Protein AF-K1VVJ4-F1 (afdb_monomer_lite)

Secondary structure (DSSP, 8-state):
----------------------------------PPP--------GGGPPP-PPTT-----------------------EE---EEESSPPPSS-BSEEEEEE-TTSSSTT-EEEEEEEETTEEEEEEEBTTBPPPSS-S-----PPPPBEEEEEETTEEEEEPP--TTS-SSSSS---EEEEEE-SSS-EEEEEEEETTEEEEEEEBPTTTSEEE-SSSEEEEEE--TTEEEEEEES-SS-S--TT-EEEES----TT--TTT--S-S-EEEEEEEEEPP-TTSPPPPEEEEEE---S-EEEEEEEEEETTTEEEEEEEESSS-EEEEEEEESHHHHHHHHHHHHH----PPPGGGGS-----TTTHHHHTTGGGB-TTS-B-TT---TTT-TTHHHHHHHHHHTT----------S--PBPTTT-SB--EEEE-SSTT-EEEE----TTSHHHHHHHHHHHHHHHTTT----S--S----SEEETTSGGGGG-GGGGT-SS---EEETTTTEEEE---STT--EEEEEE--SSTT---EEEESSTT--EEETTEEEEEE--TT--EEEEETT-EEEE--SS-EES-SSSTTTB-TTSPBPPBGGGTSSBEE----EEEE---SSTT-EEEEEEEE--SS-SSPP-EEEEEEEEE-GGGSEEEEEEEEEEESS--TTTTEEEEEPPTT--PEETTPEEEEETTEEEEEEEB-

Sequence (713 aa):
MHPPRARRRRRHHWGPRIPSPTLRTSLLFDPPSKPRVWHMKRQVDHSRLWAVPVPGLAGPRIEADFRQHSIAQASMVVERELSGWELAGPLTQAPITSLTLQTSDSSPRPGFTYSLSFPLPNAIRVLLVGPERPAPPHSNVILDAEPLPFTVKQVDTCKVVIAFPTKSDCDDLDGAGRKREARLDWSDSLLLSVWEEEAGEWVRLSADLPCRSYALTEHGMMRHWLLPRSNVHFGLGEKGAPLDLSGRSFSISATDAACYDAYNGDPLYKHTPFLISAPRPKPDQETPSTYGIYHASNSNAAWDLGRLHDDPWGYFKTFTQDHGGLEEWLLFGKGPKEVTRTWAEIVGRPLLVGRDWLGYLASGMGLGESFSSGYTVGPDGNRYVFTMNKERYPDFAGLVAGLHRAGIKVVPNVKPSNALFYDPHTKRPVVTRIWSSGVGVNGRGSWVDMTSEAGRKWWADGVRGLIELGVDGMWNHERAEPTNAWLGWGAFASDANVYEDLEGFDAWIGEGQLLSVPQLWEGGLTRDVYFPQAGATDDSLYFDLHPPHRTFRAGTHATIATPLEHMGLFAREGAVIPVGKSYHTVTQREGPGRTTPDGIDVVLEDEGGVVGLDDWRGVELFPGYTEGKTYTGEWVEDDGISAPPVRARVELTYTSGASGASVKVKARWLEHAFRPAWGSTLAVLLPVGDTRRVVGAEQSIHEGRTAFAVRVS

Radius of gyration: 31.64 Å; chains: 1; bounding box: 67×78×122 Å

pLDDT: mean 82.73, std 21.03, range [22.42, 98.38]

Structure (mmCIF, N/CA/C/O backbone):
data_AF-K1VVJ4-F1
#
_entry.id   AF-K1VVJ4-F1
#
loop_
_atom_site.group_PDB
_atom_site.id
_atom_site.type_symbol
_atom_site.label_atom_id
_atom_site.label_alt_id
_atom_site.label_comp_id
_atom_site.label_asym_id
_atom_site.label_entity_id
_atom_site.label_seq_id
_atom_site.pdbx_PDB_ins_code
_atom_site.Cartn_x
_atom_site.Cartn_y
_atom_site.Cartn_z
_atom_site.occupancy
_atom_site.B_iso_or_equiv
_atom_site.auth_seq_id
_atom_site.auth_comp_id
_atom_site.auth_asym_id
_atom_site.auth_atom_id
_atom_site.pdbx_PDB_model_num
ATOM 1 N N . MET A 1 1 ? 28.948 -39.410 84.243 1.00 28.89 1 MET A N 1
ATOM 2 C CA . MET A 1 1 ? 30.347 -39.756 83.904 1.00 28.89 1 MET A CA 1
ATOM 3 C C . MET A 1 1 ? 30.500 -39.776 82.386 1.00 28.89 1 MET A C 1
ATOM 5 O O . MET A 1 1 ? 29.554 -40.139 81.704 1.00 28.89 1 MET A O 1
ATOM 9 N N . HIS A 1 2 ? 31.649 -39.303 81.897 1.00 22.47 2 HIS A N 1
ATOM 10 C CA . HIS A 1 2 ? 32.128 -39.230 80.501 1.00 22.47 2 HIS A CA 1
ATOM 11 C C . HIS A 1 2 ? 32.224 -40.615 79.775 1.00 22.47 2 HIS A C 1
ATOM 13 O O . HIS A 1 2 ? 31.980 -41.623 80.427 1.00 22.47 2 HIS A O 1
ATOM 19 N N . PRO A 1 3 ? 32.647 -40.708 78.484 1.00 56.16 3 PRO A N 1
ATOM 20 C CA . PRO A 1 3 ? 31.883 -40.780 77.221 1.00 56.16 3 PRO A CA 1
ATOM 21 C C . PRO A 1 3 ? 32.190 -42.147 76.501 1.00 56.16 3 PRO A C 1
ATOM 23 O O . PRO A 1 3 ? 32.463 -43.081 77.252 1.00 56.16 3 PRO A O 1
ATOM 26 N N . PRO A 1 4 ? 32.170 -42.373 75.148 1.00 39.62 4 PRO A N 1
ATOM 27 C CA . PRO A 1 4 ? 33.001 -41.702 74.122 1.00 39.62 4 PRO A CA 1
ATOM 28 C C . PRO A 1 4 ? 32.342 -41.478 72.727 1.00 39.62 4 PRO A C 1
ATOM 30 O O . PRO A 1 4 ? 31.217 -41.869 72.440 1.00 39.62 4 PRO A O 1
ATOM 33 N N . ARG A 1 5 ? 33.105 -40.783 71.866 1.00 30.17 5 ARG A N 1
ATOM 34 C CA . ARG A 1 5 ? 32.823 -40.269 70.506 1.00 30.17 5 ARG A CA 1
ATOM 35 C C . ARG A 1 5 ? 33.120 -41.279 69.379 1.00 30.17 5 ARG A C 1
ATOM 37 O O . ARG A 1 5 ? 34.108 -41.992 69.489 1.00 30.17 5 ARG A O 1
ATOM 44 N N . ALA A 1 6 ? 32.472 -41.118 68.213 1.00 29.84 6 ALA A N 1
ATOM 45 C CA . ALA A 1 6 ? 33.124 -41.127 66.884 1.00 29.84 6 ALA A CA 1
ATOM 46 C C . ALA A 1 6 ? 32.256 -40.442 65.794 1.00 29.84 6 ALA A C 1
ATOM 48 O O . ALA A 1 6 ? 31.033 -40.507 65.823 1.00 29.84 6 ALA A O 1
ATOM 49 N N . ARG A 1 7 ? 32.917 -39.730 64.865 1.00 28.03 7 ARG A N 1
ATOM 50 C CA . ARG A 1 7 ? 32.400 -38.793 63.828 1.00 28.03 7 ARG A CA 1
ATOM 51 C C . ARG A 1 7 ? 31.962 -39.507 62.534 1.00 28.03 7 ARG A C 1
ATOM 53 O O . ARG A 1 7 ? 32.636 -40.442 62.129 1.00 28.03 7 ARG A O 1
ATOM 60 N N . ARG A 1 8 ? 30.950 -39.027 61.792 1.00 26.06 8 ARG A N 1
ATOM 61 C CA . ARG A 1 8 ? 30.957 -38.115 60.597 1.00 26.06 8 ARG A CA 1
ATOM 62 C C . ARG A 1 8 ? 29.527 -38.216 59.998 1.00 26.06 8 ARG A C 1
ATOM 64 O O . ARG A 1 8 ? 28.944 -39.276 60.133 1.00 26.06 8 ARG A O 1
ATOM 71 N N . ARG A 1 9 ? 28.858 -37.276 59.317 1.00 25.75 9 ARG A N 1
ATOM 72 C CA . ARG A 1 9 ? 29.082 -35.949 58.702 1.00 25.75 9 ARG A CA 1
ATOM 73 C C . ARG A 1 9 ? 27.687 -35.273 58.634 1.00 25.75 9 ARG A C 1
ATOM 75 O O . ARG A 1 9 ? 26.712 -35.956 58.342 1.00 25.75 9 ARG A O 1
ATOM 82 N N . ARG A 1 10 ? 27.591 -33.959 58.880 1.00 26.30 10 ARG A N 1
ATOM 83 C CA . ARG A 1 10 ? 26.347 -33.161 58.794 1.00 26.30 10 ARG A CA 1
ATOM 84 C C . ARG A 1 10 ? 26.132 -32.594 57.382 1.00 26.30 10 ARG A C 1
ATOM 86 O O . ARG A 1 10 ? 27.078 -32.086 56.789 1.00 26.30 10 ARG A O 1
ATOM 93 N N . ARG A 1 11 ? 24.879 -32.617 56.914 1.00 24.97 11 ARG A N 1
ATOM 94 C CA . ARG A 1 11 ? 24.283 -31.655 55.965 1.00 24.97 11 ARG A CA 1
ATOM 95 C C . ARG A 1 11 ? 23.631 -30.535 56.780 1.00 24.97 11 ARG A C 1
ATOM 97 O O . ARG A 1 11 ? 23.071 -30.855 57.820 1.00 24.97 11 ARG A O 1
ATOM 104 N N . HIS A 1 12 ? 23.619 -29.294 56.294 1.00 26.56 12 HIS A N 1
ATOM 105 C CA . HIS A 1 12 ? 22.541 -28.343 56.597 1.00 26.56 12 HIS A CA 1
ATOM 106 C C . HIS A 1 12 ? 22.373 -27.297 55.487 1.00 26.56 12 HIS A C 1
ATOM 108 O O . HIS A 1 12 ? 23.349 -26.814 54.920 1.00 26.56 12 HIS A O 1
ATOM 114 N N . HIS A 1 13 ? 21.098 -27.012 55.215 1.00 26.78 13 HIS A N 1
ATOM 115 C CA . HIS A 1 13 ? 20.534 -25.883 54.475 1.00 26.78 13 HIS A CA 1
ATOM 116 C C . HIS A 1 13 ? 20.923 -24.516 55.065 1.00 26.78 13 HIS A C 1
ATOM 118 O O . HIS A 1 13 ? 21.352 -24.451 56.213 1.00 26.78 13 HIS A O 1
ATOM 124 N N . TRP A 1 14 ? 20.709 -23.440 54.300 1.00 23.66 14 TRP A N 1
ATOM 125 C CA . TRP A 1 14 ? 19.659 -22.411 54.492 1.00 23.66 14 TRP A CA 1
ATOM 126 C C . TRP A 1 14 ? 19.975 -21.193 53.590 1.00 23.66 14 TRP A C 1
ATOM 128 O O . TRP A 1 14 ? 21.142 -20.865 53.396 1.00 23.66 14 TRP A O 1
ATOM 138 N N . GLY A 1 15 ? 18.948 -20.579 52.983 1.00 29.52 15 GLY A N 1
ATOM 139 C CA . GLY A 1 15 ? 19.080 -19.414 52.083 1.00 29.52 15 GLY A CA 1
ATOM 140 C C . GLY A 1 15 ? 19.375 -18.090 52.812 1.00 29.52 15 GLY A C 1
ATOM 141 O O . GLY A 1 15 ? 19.535 -18.114 54.031 1.00 29.52 15 GLY A O 1
ATOM 142 N N . PRO A 1 16 ? 19.408 -16.929 52.118 1.00 30.56 16 PRO A N 1
ATOM 143 C CA . PRO A 1 16 ? 19.506 -15.642 52.809 1.00 30.56 16 PRO A CA 1
ATOM 144 C C . PRO A 1 16 ? 18.453 -14.584 52.425 1.00 30.56 16 PRO A C 1
ATOM 146 O O . PRO A 1 16 ? 17.992 -14.485 51.289 1.00 30.56 16 PRO A O 1
ATOM 149 N N . ARG A 1 17 ? 18.137 -13.759 53.434 1.00 25.78 17 ARG A N 1
ATOM 150 C CA . ARG A 1 17 ? 17.480 -12.443 53.381 1.00 25.78 17 ARG A CA 1
ATOM 151 C C . ARG A 1 17 ? 18.530 -11.311 53.391 1.00 25.78 17 ARG A C 1
ATOM 153 O O . ARG A 1 17 ? 19.659 -11.503 53.830 1.00 25.78 17 ARG A O 1
ATOM 160 N N . ILE A 1 18 ? 18.055 -10.149 52.944 1.00 29.03 18 ILE A N 1
ATOM 161 C CA . ILE A 1 18 ? 18.591 -8.772 52.860 1.00 29.03 18 ILE A CA 1
ATOM 162 C C . ILE A 1 18 ? 19.386 -8.281 54.094 1.00 29.03 18 ILE A C 1
ATOM 164 O O . ILE A 1 18 ? 19.066 -8.676 55.217 1.00 29.03 18 ILE A O 1
ATOM 168 N N . PRO A 1 19 ? 20.319 -7.320 53.904 1.00 27.44 19 PRO A N 1
ATOM 169 C CA . PRO A 1 19 ? 20.372 -6.144 54.794 1.00 27.44 19 PRO A CA 1
ATOM 170 C C . PRO A 1 19 ? 20.709 -4.786 54.112 1.00 27.44 19 PRO A C 1
ATOM 172 O O . PRO A 1 19 ? 21.405 -4.722 53.103 1.00 27.44 19 PRO A O 1
ATOM 175 N N . SER A 1 20 ? 20.284 -3.688 54.750 1.00 25.94 20 SER A N 1
ATOM 176 C CA . SER A 1 20 ? 20.853 -2.313 54.709 1.00 25.94 20 SER A CA 1
ATOM 177 C C . SER A 1 20 ? 21.029 -1.826 56.173 1.00 25.94 20 SER A C 1
ATOM 179 O O . SER A 1 20 ? 20.583 -2.583 57.042 1.00 25.94 20 SER A O 1
ATOM 181 N N . PRO A 1 21 ? 21.515 -0.603 56.541 1.00 41.47 21 PRO A N 1
ATOM 182 C CA . PRO A 1 21 ? 22.079 0.553 55.790 1.00 41.47 21 PRO A CA 1
ATOM 183 C C . PRO A 1 21 ? 23.340 1.225 56.448 1.00 41.47 21 PRO A C 1
ATOM 185 O O . PRO A 1 21 ? 23.709 0.868 57.561 1.00 41.47 21 PRO A O 1
ATOM 188 N N . THR A 1 22 ? 23.979 2.237 55.812 1.00 22.97 22 THR A N 1
ATOM 189 C CA . THR A 1 22 ? 24.353 3.587 56.372 1.00 22.97 22 THR A CA 1
ATOM 190 C C . THR A 1 22 ? 25.309 4.419 55.474 1.00 22.97 22 THR A C 1
ATOM 192 O O . THR A 1 22 ? 26.086 3.881 54.694 1.00 22.97 22 THR A O 1
ATOM 195 N N . LEU A 1 23 ? 25.183 5.755 55.590 1.00 25.20 23 LEU A N 1
ATOM 196 C CA . LEU A 1 23 ? 25.728 6.879 54.794 1.00 25.20 23 LEU A CA 1
ATOM 197 C C . LEU A 1 23 ? 27.201 7.290 55.051 1.00 25.20 23 LEU A C 1
ATOM 199 O O . LEU A 1 23 ? 27.641 7.240 56.198 1.00 25.20 23 LEU A O 1
ATOM 203 N N . ARG A 1 24 ? 27.844 7.935 54.047 1.00 22.42 24 ARG A N 1
ATOM 204 C CA . ARG A 1 24 ? 28.447 9.305 54.117 1.00 22.42 24 ARG A CA 1
ATOM 205 C C . ARG A 1 24 ? 28.923 9.842 52.734 1.00 22.42 24 ARG A C 1
ATOM 207 O O . ARG A 1 24 ? 29.704 9.182 52.067 1.00 22.42 24 ARG A O 1
ATOM 214 N N . THR A 1 25 ? 28.399 11.025 52.355 1.00 24.25 25 THR A N 1
ATOM 215 C CA . THR A 1 25 ? 28.989 12.238 51.687 1.00 24.25 25 THR A CA 1
ATOM 216 C C . THR A 1 25 ? 30.379 12.138 51.012 1.00 24.25 25 THR A C 1
ATOM 218 O O . THR A 1 25 ? 31.266 11.559 51.620 1.00 24.25 25 THR A O 1
ATOM 221 N N . SER A 1 26 ?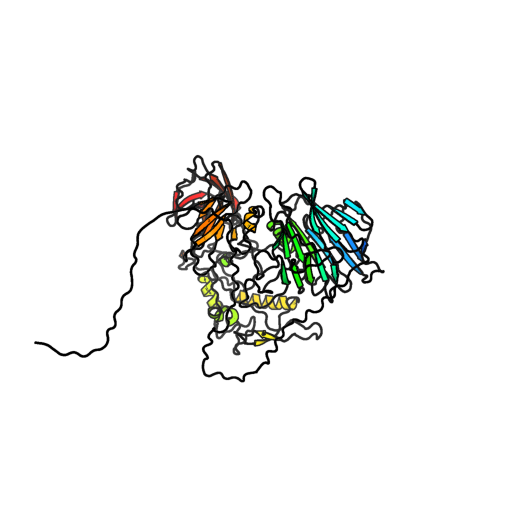 30.755 12.775 49.886 1.00 23.59 26 SER A N 1
ATOM 222 C CA . SER A 1 26 ? 30.249 13.906 49.068 1.00 23.59 26 SER A CA 1
ATOM 223 C C . SER A 1 26 ? 31.206 14.170 47.867 1.00 23.59 26 SER A C 1
ATOM 225 O O . SER A 1 26 ? 32.377 13.823 47.984 1.00 23.59 26 SER A O 1
ATOM 227 N N . LEU A 1 27 ? 30.731 14.925 46.854 1.00 23.34 27 LEU A N 1
ATOM 228 C CA . LEU A 1 27 ? 31.435 15.799 45.868 1.00 23.34 27 LEU A CA 1
ATOM 229 C C . LEU A 1 27 ? 31.551 15.351 44.385 1.00 23.34 27 LEU A C 1
ATOM 231 O O . LEU A 1 27 ? 32.323 14.465 44.047 1.00 23.34 27 LEU A O 1
ATOM 235 N N . LEU A 1 28 ? 30.812 16.110 43.550 1.00 24.11 28 LEU A N 1
ATOM 236 C CA . LEU A 1 28 ? 31.120 16.697 42.225 1.00 24.11 28 LEU A CA 1
ATOM 237 C C . LEU A 1 28 ? 31.655 15.801 41.094 1.00 24.11 28 LEU A C 1
ATOM 239 O O . LEU A 1 28 ? 32.797 15.382 41.165 1.00 24.11 28 LEU A O 1
ATOM 243 N N . PHE A 1 29 ? 30.888 15.674 39.998 1.00 24.58 29 PHE A N 1
ATOM 244 C CA . PHE A 1 29 ? 31.326 15.928 38.608 1.00 24.58 29 PHE A CA 1
ATOM 245 C C . PHE A 1 29 ? 30.101 16.038 37.669 1.00 24.58 29 PHE A C 1
ATOM 247 O O . PHE A 1 29 ? 29.153 15.263 37.784 1.00 24.58 29 PHE A O 1
ATOM 254 N N . ASP A 1 30 ? 30.141 17.032 36.779 1.00 24.83 30 ASP A N 1
ATOM 255 C CA . ASP A 1 30 ? 29.176 17.351 35.712 1.00 24.83 30 ASP A CA 1
ATOM 256 C C . ASP A 1 30 ? 28.998 16.231 34.655 1.00 24.83 30 ASP A C 1
ATOM 258 O O . ASP A 1 30 ? 29.851 15.343 34.545 1.00 24.83 30 ASP A O 1
ATOM 262 N N . PRO A 1 31 ? 27.912 16.257 33.849 1.00 29.23 31 PRO A N 1
ATOM 263 C CA . PRO A 1 31 ? 27.543 15.169 32.945 1.00 29.23 31 PRO A CA 1
ATOM 264 C C . PRO A 1 31 ? 28.267 15.259 31.592 1.00 29.23 31 PRO A C 1
ATOM 266 O O . PRO A 1 31 ? 28.501 16.360 31.089 1.00 29.23 31 PRO A O 1
ATOM 269 N N . PRO A 1 32 ? 28.489 14.122 30.905 1.00 28.53 32 PRO A N 1
ATOM 270 C CA . PRO A 1 32 ? 28.587 14.134 29.459 1.00 28.53 32 PRO A CA 1
ATOM 271 C C . PRO A 1 32 ? 27.441 13.369 28.788 1.00 28.53 32 PRO A C 1
ATOM 273 O O . PRO A 1 32 ? 27.083 12.240 29.118 1.00 28.53 32 PRO A O 1
ATOM 276 N N . SER A 1 33 ? 26.917 14.086 27.807 1.00 28.95 33 SER A N 1
ATOM 277 C CA . SER A 1 33 ? 26.097 13.751 26.653 1.00 28.95 33 SER A CA 1
ATOM 278 C C . SER A 1 33 ? 26.318 12.387 25.959 1.00 28.95 33 SER A C 1
ATOM 280 O O . SER A 1 33 ? 27.432 11.877 25.853 1.00 28.95 33 SER A O 1
ATOM 282 N N . LYS A 1 34 ? 25.212 11.936 25.337 1.00 27.58 34 LYS A N 1
ATOM 283 C CA . LYS A 1 34 ? 25.007 10.884 24.311 1.00 27.58 34 LYS A CA 1
ATOM 284 C C . LYS A 1 34 ? 24.813 9.429 24.795 1.00 27.58 34 LYS A C 1
ATOM 286 O O . LYS A 1 34 ? 25.699 8.876 25.446 1.00 27.58 34 LYS A O 1
ATOM 291 N N . PRO A 1 35 ? 23.712 8.753 24.396 1.00 27.34 35 PRO A N 1
ATOM 292 C CA . PRO A 1 35 ? 23.590 7.310 24.553 1.00 27.34 35 PRO A CA 1
ATOM 293 C C . PRO A 1 35 ? 24.542 6.600 23.581 1.00 27.34 35 PRO A C 1
ATOM 295 O O . PRO A 1 35 ? 24.630 6.924 22.397 1.00 27.34 35 PRO A O 1
ATOM 298 N N . ARG A 1 36 ? 25.307 5.641 24.109 1.00 24.50 36 ARG A N 1
ATOM 299 C CA . ARG A 1 36 ? 26.193 4.773 23.328 1.00 24.50 36 ARG A CA 1
ATOM 300 C C . ARG A 1 36 ? 25.352 3.751 22.564 1.00 24.50 36 ARG A C 1
ATOM 302 O O . ARG A 1 36 ? 24.630 2.971 23.179 1.00 24.50 36 ARG A O 1
ATOM 309 N N . VAL A 1 37 ? 25.514 3.730 21.244 1.00 25.55 37 VAL A N 1
ATOM 310 C CA . VAL A 1 37 ? 25.074 2.648 20.355 1.00 25.55 37 VAL A CA 1
ATOM 311 C C . VAL A 1 37 ? 25.750 1.348 20.800 1.00 25.55 37 VAL A C 1
ATOM 313 O O . VAL A 1 37 ? 26.980 1.246 20.814 1.00 25.55 37 VAL A O 1
ATOM 316 N N . TRP A 1 38 ? 24.956 0.354 21.193 1.00 23.00 38 TRP A N 1
ATOM 317 C CA . TRP A 1 38 ? 25.445 -0.989 21.489 1.00 23.00 38 TRP A CA 1
ATOM 318 C C . TRP A 1 38 ? 25.626 -1.763 20.181 1.00 23.00 38 TRP A C 1
ATOM 320 O O . TRP A 1 38 ? 24.698 -2.389 19.683 1.00 23.00 38 TRP A O 1
ATOM 330 N N . HIS A 1 39 ? 26.839 -1.773 19.627 1.00 25.72 39 HIS A N 1
ATOM 331 C CA . HIS A 1 39 ? 27.198 -2.765 18.614 1.00 25.72 39 HIS A CA 1
ATOM 332 C C . HIS A 1 39 ? 27.452 -4.118 19.289 1.00 25.72 39 HIS A C 1
ATOM 334 O O . HIS A 1 39 ? 28.545 -4.372 19.799 1.00 25.72 39 HIS A O 1
ATOM 340 N N . MET A 1 40 ? 26.461 -5.013 19.278 1.00 25.00 40 MET A N 1
ATOM 341 C CA . MET A 1 40 ? 26.675 -6.421 19.619 1.00 25.00 40 MET A CA 1
ATOM 342 C C . MET A 1 40 ? 27.018 -7.215 18.350 1.00 25.00 40 MET A C 1
ATOM 344 O O . MET A 1 40 ? 26.146 -7.690 17.632 1.00 25.00 40 MET A O 1
ATOM 348 N N . LYS A 1 41 ? 28.316 -7.420 18.094 1.00 28.41 41 LYS A N 1
ATOM 349 C CA . LYS A 1 41 ? 28.771 -8.568 17.296 1.00 28.41 41 LYS A CA 1
ATOM 350 C C . LYS A 1 41 ? 28.571 -9.828 18.143 1.00 28.41 41 LYS A C 1
ATOM 352 O O . LYS A 1 41 ? 29.421 -10.143 18.974 1.00 28.41 41 LYS A O 1
ATOM 357 N N . ARG A 1 42 ? 27.467 -10.557 17.958 1.00 27.48 42 ARG A N 1
ATOM 358 C CA . ARG A 1 42 ? 27.379 -11.950 18.426 1.00 27.48 42 ARG A CA 1
ATOM 359 C C . ARG A 1 42 ? 28.036 -12.853 17.384 1.00 27.48 42 ARG A C 1
ATOM 361 O O . ARG A 1 42 ? 27.464 -13.113 16.335 1.00 27.48 42 ARG A O 1
ATOM 368 N N . GLN A 1 43 ? 29.233 -13.352 17.690 1.00 26.53 43 GLN A N 1
ATOM 369 C CA . GLN A 1 43 ? 29.661 -14.645 17.159 1.00 26.53 43 GLN A CA 1
ATOM 370 C C . GLN A 1 43 ? 28.753 -15.703 17.790 1.00 26.53 43 GLN A C 1
ATOM 372 O O . GLN A 1 43 ? 28.813 -15.934 18.997 1.00 26.53 43 GLN A O 1
ATOM 377 N N . VAL A 1 44 ? 27.876 -16.299 16.989 1.00 27.78 44 VAL A N 1
ATOM 378 C CA . VAL A 1 44 ? 27.119 -17.484 17.390 1.00 27.78 44 VAL A CA 1
ATOM 379 C C . VAL A 1 44 ? 28.060 -18.684 17.275 1.00 27.78 44 VAL A C 1
ATOM 381 O O . VAL A 1 44 ? 28.544 -19.011 16.194 1.00 27.78 44 VAL A O 1
ATOM 384 N N . ASP A 1 45 ? 28.358 -19.317 18.408 1.00 25.42 45 ASP A N 1
ATOM 385 C CA . ASP A 1 45 ? 29.026 -20.618 18.456 1.00 25.42 45 ASP A CA 1
ATOM 386 C C . ASP A 1 45 ? 28.009 -21.700 18.055 1.00 25.42 45 ASP A C 1
ATOM 388 O O . ASP A 1 45 ? 27.114 -22.059 18.821 1.00 25.42 45 ASP A O 1
ATOM 392 N N . HIS A 1 46 ? 28.128 -22.198 16.824 1.00 28.31 46 HIS A N 1
ATOM 393 C CA . HIS A 1 46 ? 27.241 -23.210 16.243 1.00 28.31 46 HIS A CA 1
ATOM 394 C C . HIS A 1 46 ? 27.474 -24.639 16.781 1.00 28.31 46 HIS A C 1
ATOM 396 O O . HIS A 1 46 ? 26.881 -25.587 16.270 1.00 28.31 46 HIS A O 1
ATOM 402 N N . SER A 1 47 ? 28.306 -24.847 17.807 1.00 25.77 47 SER A N 1
ATOM 403 C CA . SER A 1 47 ? 28.712 -26.199 18.225 1.00 25.77 47 SER A CA 1
ATOM 404 C C . SER A 1 47 ? 27.738 -26.958 19.146 1.00 25.77 47 SER A C 1
ATOM 406 O O . SER A 1 47 ? 28.069 -28.064 19.578 1.00 25.77 47 SER A O 1
ATOM 408 N N . ARG A 1 48 ? 26.543 -26.432 19.477 1.00 27.44 48 ARG A N 1
ATOM 409 C CA . ARG A 1 48 ? 25.659 -27.055 20.497 1.00 27.44 48 ARG A CA 1
ATOM 410 C C . ARG A 1 48 ? 24.147 -27.043 20.223 1.00 27.44 48 ARG A C 1
ATOM 412 O O . ARG A 1 48 ? 23.364 -26.875 21.158 1.00 27.44 48 ARG A O 1
ATOM 419 N N . LEU A 1 49 ? 23.710 -27.302 18.990 1.00 25.66 49 LEU A N 1
ATOM 420 C CA . LEU A 1 49 ? 22.321 -27.720 18.742 1.00 25.66 49 LEU A CA 1
ATOM 421 C C . LEU A 1 49 ? 22.241 -29.244 18.598 1.00 25.66 49 LEU A C 1
ATOM 423 O O . LEU A 1 49 ? 22.880 -29.861 17.751 1.00 25.66 49 LEU A O 1
ATOM 427 N N . TRP A 1 50 ? 21.486 -29.836 19.516 1.00 25.55 50 TRP A N 1
ATOM 428 C CA . TRP A 1 50 ? 21.360 -31.264 19.755 1.00 25.55 50 TRP A CA 1
ATOM 429 C C . TRP A 1 50 ? 20.423 -31.912 18.732 1.00 25.55 50 TRP A C 1
ATOM 431 O O . TRP A 1 50 ? 19.229 -31.630 18.721 1.00 25.55 50 TRP A O 1
ATOM 441 N N . ALA A 1 51 ? 20.945 -32.842 17.932 1.00 25.20 51 ALA A N 1
ATOM 442 C CA . ALA A 1 51 ? 20.150 -33.905 17.327 1.00 25.20 51 ALA A CA 1
ATOM 443 C C . ALA A 1 51 ? 20.241 -35.135 18.241 1.00 25.20 51 ALA A C 1
ATOM 445 O O . ALA A 1 51 ? 21.335 -35.644 18.488 1.00 25.20 51 ALA A O 1
ATOM 446 N N . VAL A 1 52 ? 19.109 -35.608 18.764 1.00 25.20 52 VAL A N 1
ATOM 447 C CA . VAL A 1 52 ? 19.021 -36.918 19.425 1.00 25.20 52 VAL A CA 1
ATOM 448 C C . VAL A 1 52 ? 18.803 -37.965 18.325 1.00 25.20 52 VAL A C 1
ATOM 450 O O . VAL A 1 52 ? 17.773 -37.908 17.653 1.00 25.20 52 VAL A O 1
ATOM 453 N N . PRO A 1 53 ? 19.737 -38.901 18.082 1.00 26.94 53 PRO A N 1
ATOM 454 C CA . PRO A 1 53 ? 19.557 -39.919 17.055 1.00 26.94 53 PRO A CA 1
ATOM 455 C C . PRO A 1 53 ? 18.611 -41.029 17.536 1.00 26.94 53 PRO A C 1
ATOM 457 O O . PRO A 1 53 ? 18.800 -41.605 18.607 1.00 26.94 53 PRO A O 1
ATOM 460 N N . VAL A 1 54 ? 17.614 -41.357 16.711 1.00 29.22 54 VAL A N 1
ATOM 461 C CA . VAL A 1 54 ? 16.769 -42.554 16.852 1.00 29.22 54 VAL A CA 1
ATOM 462 C C . VAL A 1 54 ? 17.531 -43.755 16.260 1.00 29.22 54 VAL A C 1
ATOM 464 O O . VAL A 1 54 ? 17.902 -43.702 15.084 1.00 29.22 54 VAL A O 1
ATOM 467 N N . PRO A 1 55 ? 17.806 -44.840 17.010 1.00 25.69 55 PRO A N 1
ATOM 468 C CA . PRO A 1 55 ? 18.505 -46.008 16.467 1.00 25.69 55 PRO A CA 1
ATOM 469 C C . PRO A 1 55 ? 17.589 -46.813 15.528 1.00 25.69 55 PRO A C 1
ATOM 471 O O . PRO A 1 55 ? 16.545 -47.287 15.967 1.00 25.69 55 PRO A O 1
ATOM 474 N N . GLY A 1 56 ? 17.977 -47.007 14.258 1.00 31.45 56 GLY A N 1
ATOM 475 C CA . GLY A 1 56 ? 17.310 -47.977 13.365 1.00 31.45 56 GLY A CA 1
ATOM 476 C C . GLY A 1 56 ? 17.239 -47.654 11.867 1.00 31.45 56 GLY A C 1
ATOM 477 O O . GLY A 1 56 ? 16.901 -48.538 11.089 1.00 31.45 56 GLY A O 1
ATOM 478 N N . LEU A 1 57 ? 17.582 -46.440 11.425 1.00 33.09 57 LEU A N 1
ATOM 479 C CA . LEU A 1 57 ? 17.524 -46.045 10.007 1.00 33.09 57 LEU A CA 1
ATOM 480 C C . LEU A 1 57 ? 18.921 -45.697 9.478 1.00 33.09 57 LEU A C 1
ATOM 482 O O . LEU A 1 57 ? 19.294 -44.534 9.363 1.00 33.09 57 LEU A O 1
ATOM 486 N N . ALA A 1 58 ? 19.715 -46.722 9.167 1.00 28.53 58 ALA A N 1
ATOM 487 C CA . ALA A 1 58 ? 20.969 -46.565 8.433 1.00 28.53 58 ALA A CA 1
ATOM 488 C C . ALA A 1 58 ? 20.732 -46.873 6.945 1.00 28.53 58 ALA A C 1
ATOM 490 O O . ALA A 1 58 ? 20.924 -47.998 6.492 1.00 28.53 58 ALA A O 1
ATOM 491 N N . GLY A 1 59 ? 20.284 -45.867 6.189 1.00 32.78 59 GLY A N 1
ATOM 492 C CA . GLY A 1 59 ? 20.439 -45.846 4.731 1.00 32.78 59 GLY A CA 1
ATOM 493 C C . GLY A 1 59 ? 21.870 -45.434 4.347 1.00 32.78 59 GLY A C 1
ATOM 494 O O . GLY A 1 59 ? 22.554 -44.805 5.161 1.00 32.78 59 GLY A O 1
ATOM 495 N N . PRO A 1 60 ? 22.360 -45.789 3.145 1.00 30.94 60 PRO A N 1
ATOM 496 C CA . PRO A 1 60 ? 23.745 -45.546 2.755 1.00 30.94 60 PRO A CA 1
ATOM 497 C C . PRO A 1 60 ? 24.055 -44.044 2.742 1.00 30.94 60 PRO A C 1
ATOM 499 O O . PRO A 1 60 ? 23.393 -43.259 2.063 1.00 30.94 60 PRO A O 1
ATOM 502 N N . ARG A 1 61 ? 25.080 -43.655 3.509 1.00 28.77 61 ARG A N 1
ATOM 503 C CA . ARG A 1 61 ? 25.654 -42.307 3.503 1.00 28.77 61 ARG A CA 1
ATOM 504 C C . ARG A 1 61 ? 26.244 -42.034 2.122 1.00 28.77 61 ARG A C 1
ATOM 506 O O . ARG A 1 61 ? 27.259 -42.619 1.759 1.00 28.77 61 ARG A O 1
ATOM 513 N N . ILE A 1 62 ? 25.619 -41.136 1.372 1.00 29.98 62 ILE A N 1
ATOM 514 C CA . ILE A 1 62 ? 26.282 -40.459 0.261 1.00 29.98 62 ILE A CA 1
ATOM 515 C C . ILE A 1 62 ? 27.185 -39.410 0.912 1.00 29.98 62 ILE A C 1
ATOM 517 O O . ILE A 1 62 ? 26.700 -38.388 1.397 1.00 29.98 62 ILE A O 1
ATOM 521 N N . GLU A 1 63 ? 28.487 -39.686 0.987 1.00 30.16 63 GLU A N 1
ATOM 522 C CA . GLU A 1 63 ? 29.496 -38.652 1.223 1.00 30.16 63 GLU A CA 1
ATOM 523 C C . GLU A 1 63 ? 29.495 -37.724 0.004 1.00 30.16 63 GLU A C 1
ATOM 525 O O . GLU A 1 63 ? 30.192 -37.943 -0.984 1.00 30.16 63 GLU A O 1
ATOM 530 N N . ALA A 1 64 ? 28.625 -36.716 0.040 1.00 31.55 64 ALA A N 1
ATOM 531 C CA . ALA A 1 64 ? 28.718 -35.584 -0.859 1.00 31.55 64 ALA A CA 1
ATOM 532 C C . ALA A 1 64 ? 29.888 -34.726 -0.373 1.00 31.55 64 ALA A C 1
ATOM 534 O O . ALA A 1 64 ? 29.834 -34.120 0.698 1.00 31.55 64 ALA A O 1
ATOM 535 N N . ASP A 1 65 ? 30.955 -34.741 -1.161 1.00 28.88 65 ASP A N 1
ATOM 536 C CA . ASP A 1 65 ? 32.113 -33.865 -1.069 1.00 28.88 65 ASP A CA 1
ATOM 537 C C . ASP A 1 65 ? 31.610 -32.407 -1.018 1.00 28.88 65 ASP A C 1
ATOM 539 O O . ASP A 1 65 ? 31.244 -31.820 -2.039 1.00 28.88 65 ASP A O 1
ATOM 543 N N . PHE A 1 66 ? 31.510 -31.831 0.187 1.00 30.11 66 PHE A N 1
ATOM 544 C CA . PHE A 1 66 ? 31.189 -30.418 0.403 1.00 30.11 66 PHE A CA 1
ATOM 545 C C . PHE A 1 66 ? 32.398 -29.577 -0.019 1.00 30.11 66 PHE A C 1
ATOM 547 O O . PHE A 1 66 ? 33.076 -28.942 0.789 1.00 30.11 66 PHE A O 1
ATOM 554 N N . ARG A 1 67 ? 32.661 -29.536 -1.326 1.00 30.14 67 ARG A N 1
ATOM 555 C CA . ARG A 1 67 ? 33.348 -28.396 -1.915 1.00 30.14 67 ARG A CA 1
ATOM 556 C C . ARG A 1 67 ? 32.409 -27.217 -1.755 1.00 30.14 67 ARG A C 1
ATOM 558 O O . ARG A 1 67 ? 31.351 -27.174 -2.385 1.00 30.14 67 ARG A O 1
ATOM 565 N N . GLN A 1 68 ? 32.803 -26.288 -0.888 1.00 34.03 68 GLN A N 1
ATOM 566 C CA . GLN A 1 68 ? 32.311 -24.919 -0.889 1.00 34.03 68 GLN A CA 1
ATOM 567 C C . GLN A 1 68 ? 32.240 -24.438 -2.343 1.00 34.03 68 GLN A C 1
ATOM 569 O O . GLN A 1 68 ? 33.248 -24.050 -2.924 1.00 34.03 68 GLN A O 1
ATOM 574 N N . HIS A 1 69 ? 31.044 -24.450 -2.925 1.00 30.70 69 HIS A N 1
ATOM 575 C CA . HIS A 1 69 ? 30.718 -23.576 -4.040 1.00 30.70 69 HIS A CA 1
ATOM 576 C C . HIS A 1 69 ? 30.475 -22.200 -3.420 1.00 30.70 69 HIS A C 1
ATOM 578 O O . HIS A 1 69 ? 29.348 -21.726 -3.310 1.00 30.70 69 HIS A O 1
ATOM 584 N N . SER A 1 70 ? 31.549 -21.607 -2.895 1.00 35.66 70 SER A N 1
ATOM 585 C CA . SER A 1 70 ? 31.623 -20.162 -2.791 1.00 35.66 70 SER A CA 1
ATOM 586 C C . SER A 1 70 ? 31.963 -19.643 -4.182 1.00 35.66 70 SER A C 1
ATOM 588 O O . SER A 1 70 ? 32.644 -20.312 -4.960 1.00 35.66 70 SER A O 1
ATOM 590 N N . ILE A 1 71 ? 31.469 -18.442 -4.467 1.00 32.16 71 ILE A N 1
ATOM 591 C CA . ILE A 1 71 ? 31.444 -17.802 -5.779 1.00 32.16 71 ILE A CA 1
ATOM 592 C C . ILE A 1 71 ? 30.308 -18.381 -6.630 1.00 32.16 71 ILE A C 1
ATOM 594 O O . ILE A 1 71 ? 30.497 -19.221 -7.506 1.00 32.16 71 ILE A O 1
ATOM 598 N N . ALA A 1 72 ? 29.106 -17.832 -6.411 1.00 36.28 72 ALA A N 1
ATOM 599 C CA . ALA A 1 72 ? 28.267 -17.480 -7.547 1.00 36.28 72 ALA A CA 1
ATOM 600 C C . ALA A 1 72 ? 29.212 -16.900 -8.600 1.00 36.28 72 ALA A C 1
ATOM 602 O O . ALA A 1 72 ? 29.858 -15.883 -8.335 1.00 36.28 72 ALA A O 1
ATOM 603 N N . GLN A 1 73 ? 29.390 -17.591 -9.727 1.00 34.25 73 GLN A N 1
ATOM 604 C CA . GLN A 1 73 ? 29.960 -16.952 -10.899 1.00 34.25 73 GLN A CA 1
ATOM 605 C C . GLN A 1 73 ? 29.064 -15.744 -11.133 1.00 34.25 73 GLN A C 1
ATOM 607 O O . GLN A 1 73 ? 27.952 -15.886 -11.632 1.00 34.25 73 GLN A O 1
ATOM 612 N N . ALA A 1 74 ? 29.513 -14.573 -10.686 1.00 38.91 74 ALA A N 1
ATOM 613 C CA . ALA A 1 74 ? 29.005 -13.327 -11.192 1.00 38.91 74 ALA A CA 1
ATOM 614 C C . ALA A 1 74 ? 29.245 -13.447 -12.692 1.00 38.91 74 ALA A C 1
ATOM 616 O O . ALA A 1 74 ? 30.388 -13.376 -13.149 1.00 38.91 74 ALA A O 1
ATOM 617 N N . SER A 1 75 ? 28.191 -13.760 -13.445 1.00 44.81 75 SER A N 1
ATOM 618 C CA . SER A 1 75 ? 28.163 -13.488 -14.870 1.00 44.81 75 SER A CA 1
ATOM 619 C C . SER A 1 75 ? 28.722 -12.081 -15.002 1.00 44.81 75 SER A C 1
ATOM 621 O O . SER A 1 75 ? 28.180 -11.163 -14.382 1.00 44.81 75 SER A O 1
ATOM 623 N N . MET A 1 76 ? 29.866 -11.916 -15.669 1.00 49.66 76 MET A N 1
ATOM 624 C CA . MET A 1 76 ? 30.415 -10.582 -15.877 1.00 49.66 76 MET A CA 1
ATOM 625 C C . MET A 1 76 ? 29.334 -9.773 -16.585 1.00 49.66 76 MET A C 1
ATOM 627 O O . MET A 1 76 ? 29.043 -10.019 -17.755 1.00 49.66 76 MET A O 1
ATOM 631 N N . VAL A 1 77 ? 28.708 -8.844 -15.864 1.00 67.88 77 VAL A N 1
ATOM 632 C CA . VAL A 1 77 ? 27.756 -7.917 -16.460 1.00 67.88 77 VAL A CA 1
ATOM 633 C C . VAL A 1 77 ? 28.599 -6.933 -17.254 1.00 67.88 77 VAL A C 1
ATOM 635 O O . VAL A 1 77 ? 29.221 -6.031 -16.702 1.00 67.88 77 VAL A O 1
ATOM 638 N N . VAL A 1 78 ? 28.710 -7.185 -18.556 1.00 76.69 78 VAL A N 1
ATOM 639 C CA . VAL A 1 78 ? 29.390 -6.281 -19.482 1.00 76.69 78 VAL A CA 1
ATOM 640 C C . VAL A 1 78 ? 28.389 -5.217 -19.898 1.00 76.69 78 VAL A C 1
ATOM 642 O O . VAL A 1 78 ? 27.481 -5.497 -20.685 1.00 76.69 78 VAL A O 1
ATOM 645 N N . GLU A 1 79 ? 28.574 -4.014 -19.368 1.00 85.81 79 GLU A N 1
ATOM 646 C CA . GLU A 1 79 ? 27.839 -2.828 -19.788 1.00 85.81 79 GLU A CA 1
ATOM 647 C C . GLU A 1 79 ? 28.245 -2.439 -21.212 1.00 85.81 79 GLU A C 1
ATOM 649 O O . GLU A 1 79 ? 29.430 -2.356 -21.546 1.00 85.81 79 GLU A O 1
ATOM 654 N N . ARG A 1 80 ? 27.252 -2.224 -22.075 1.00 88.38 80 ARG A N 1
ATOM 655 C CA . ARG A 1 80 ? 27.455 -1.706 -23.431 1.00 88.38 80 ARG A CA 1
ATOM 656 C C . ARG A 1 80 ? 26.590 -0.472 -23.605 1.00 88.38 80 ARG A C 1
ATOM 658 O O . ARG A 1 80 ? 25.375 -0.548 -23.444 1.00 88.38 80 ARG A O 1
ATOM 665 N N . GLU A 1 81 ? 27.225 0.644 -23.913 1.00 88.44 81 GLU A N 1
ATOM 666 C CA . GLU A 1 81 ? 26.563 1.934 -24.060 1.00 88.44 81 GLU A CA 1
ATOM 667 C C . GLU A 1 81 ? 25.592 1.964 -25.252 1.00 88.44 81 GLU A C 1
ATOM 669 O O . GLU A 1 81 ? 25.809 1.303 -26.274 1.00 88.44 81 GLU A O 1
ATOM 674 N N . LEU A 1 82 ? 24.530 2.762 -25.111 1.00 89.88 82 LEU A N 1
ATOM 675 C CA . LEU A 1 82 ? 23.649 3.180 -26.198 1.00 89.88 82 LEU A CA 1
ATOM 676 C C . LEU A 1 82 ? 23.916 4.652 -26.533 1.00 89.88 82 LEU A C 1
ATOM 678 O O . LEU A 1 82 ? 23.708 5.522 -25.688 1.00 89.88 82 LEU A O 1
ATOM 682 N N . SER A 1 83 ? 24.317 4.931 -27.771 1.00 91.31 83 SER A N 1
ATOM 683 C CA . SER A 1 83 ? 24.686 6.275 -28.231 1.00 91.31 83 SER A CA 1
ATOM 684 C C . SER A 1 83 ? 24.155 6.575 -29.637 1.00 91.31 83 SER A C 1
ATOM 686 O O . SER A 1 83 ? 23.582 5.708 -30.304 1.00 91.31 83 SER A O 1
ATOM 688 N N . GLY A 1 84 ? 24.334 7.819 -30.093 1.00 92.44 84 GLY A N 1
ATOM 689 C CA . GLY A 1 84 ? 23.864 8.271 -31.408 1.00 92.44 84 GLY A CA 1
ATOM 690 C C . GLY A 1 84 ? 22.367 8.583 -31.444 1.00 92.44 84 GLY A C 1
ATOM 691 O O . GLY A 1 84 ? 21.702 8.261 -32.423 1.00 92.44 84 GLY A O 1
ATOM 692 N N . TRP A 1 85 ? 21.836 9.159 -30.365 1.00 94.06 85 TRP A N 1
ATOM 693 C CA . TRP A 1 85 ? 20.424 9.514 -30.239 1.00 94.06 85 TRP A CA 1
ATOM 694 C C . TRP A 1 85 ? 20.061 10.738 -31.080 1.00 94.06 85 TRP A C 1
ATOM 696 O O . TRP A 1 85 ? 20.719 11.775 -31.019 1.00 94.06 85 TRP A O 1
ATOM 706 N N . GLU A 1 86 ? 18.960 10.634 -31.809 1.00 93.75 86 GLU A N 1
ATOM 707 C CA . GLU A 1 86 ? 18.337 11.720 -32.557 1.00 93.75 86 GLU A CA 1
ATOM 708 C C . GLU A 1 86 ? 16.828 11.742 -32.301 1.00 93.75 86 GLU A C 1
ATOM 710 O O . GLU A 1 86 ? 16.224 10.742 -31.912 1.00 93.75 86 GLU A O 1
ATOM 715 N N . LEU A 1 87 ? 16.199 12.895 -32.510 1.00 93.69 87 LEU A N 1
ATOM 716 C CA . LEU A 1 87 ? 14.745 13.002 -32.440 1.00 93.69 87 LEU A CA 1
ATOM 717 C C . LEU A 1 87 ? 14.106 12.224 -33.594 1.00 93.69 87 LEU A C 1
ATOM 719 O O . LEU A 1 87 ? 14.421 12.473 -34.755 1.00 93.69 87 LEU A O 1
ATOM 723 N N . ALA A 1 88 ? 13.144 11.351 -33.285 1.00 90.25 88 ALA A N 1
ATOM 724 C CA . ALA A 1 88 ? 12.408 10.577 -34.291 1.00 90.25 88 ALA A CA 1
ATOM 725 C C . ALA A 1 88 ? 11.405 11.426 -35.111 1.00 90.25 88 ALA A C 1
ATOM 727 O O . ALA A 1 88 ? 10.732 10.923 -36.009 1.00 90.25 88 ALA A O 1
ATOM 728 N N . GLY A 1 89 ? 11.284 12.723 -34.809 1.00 83.38 89 GLY A N 1
ATOM 729 C CA . GLY A 1 89 ? 10.426 13.673 -35.512 1.00 83.38 89 GLY A CA 1
ATOM 730 C C . GLY A 1 89 ? 10.604 15.106 -34.995 1.00 83.38 89 GLY A C 1
ATOM 731 O O . GLY A 1 89 ? 11.265 15.323 -33.978 1.00 83.38 89 GLY A O 1
ATOM 732 N N . PRO A 1 90 ? 10.033 16.113 -35.678 1.00 78.56 90 PRO A N 1
ATOM 733 C CA . PRO A 1 90 ? 10.137 17.501 -35.243 1.00 78.56 90 PRO A CA 1
ATOM 734 C C . PRO A 1 90 ? 9.388 17.724 -33.922 1.00 78.56 90 PRO A C 1
ATOM 736 O O . PRO A 1 90 ? 8.238 17.310 -33.772 1.00 78.56 90 PRO A O 1
ATOM 739 N N . LEU A 1 91 ? 10.005 18.445 -32.983 1.00 78.62 91 LEU A N 1
ATOM 740 C CA . LEU A 1 91 ? 9.310 18.939 -31.794 1.00 78.62 91 LEU A CA 1
ATOM 741 C C . LEU A 1 91 ? 8.540 20.211 -32.152 1.00 78.62 91 LEU A C 1
ATOM 743 O O . LEU A 1 91 ? 9.126 21.229 -32.522 1.00 78.62 91 LEU A O 1
ATOM 747 N N . THR A 1 92 ? 7.216 20.161 -32.044 1.00 69.50 92 THR A N 1
ATOM 748 C CA . THR A 1 92 ? 6.359 21.343 -32.186 1.00 69.50 92 THR A CA 1
ATOM 749 C C . THR A 1 92 ? 6.129 22.011 -30.833 1.00 69.50 92 THR A C 1
ATOM 751 O O . THR A 1 92 ? 6.163 21.349 -29.802 1.00 69.50 92 THR A O 1
ATOM 754 N N . GLN A 1 93 ? 5.802 23.307 -30.826 1.00 66.12 93 GLN A N 1
ATOM 755 C CA . GLN A 1 93 ? 5.320 23.991 -29.614 1.00 66.12 93 GLN A CA 1
ATOM 756 C C . GLN A 1 93 ? 3.870 23.620 -29.238 1.00 66.12 93 GLN A C 1
ATOM 758 O O . GLN A 1 93 ? 3.401 23.999 -28.166 1.00 66.12 93 GLN A O 1
ATOM 763 N N . ALA A 1 94 ? 3.147 22.904 -30.107 1.00 73.94 94 ALA A N 1
ATOM 764 C CA . ALA A 1 94 ? 1.828 22.367 -29.787 1.00 73.94 94 ALA A CA 1
ATOM 765 C C . ALA A 1 94 ? 1.936 21.238 -28.742 1.00 73.94 94 ALA A C 1
ATOM 767 O O . ALA A 1 94 ? 2.972 20.570 -28.690 1.00 73.94 94 ALA A O 1
ATOM 768 N N . PRO A 1 95 ? 0.890 20.999 -27.927 1.00 83.44 95 PRO A N 1
ATOM 769 C CA . PRO A 1 95 ? 0.889 19.885 -26.991 1.00 83.44 95 PRO A CA 1
ATOM 770 C C . PRO A 1 95 ? 1.088 18.547 -27.710 1.00 83.44 95 PRO A C 1
ATOM 772 O O . PRO A 1 95 ? 0.406 18.261 -28.694 1.00 83.44 95 PRO A O 1
ATOM 775 N N . ILE A 1 96 ? 2.005 17.732 -27.197 1.00 89.88 96 ILE A N 1
ATOM 776 C CA . ILE A 1 96 ? 2.290 16.374 -27.680 1.00 89.88 96 ILE A CA 1
ATOM 777 C C . ILE A 1 96 ? 2.039 15.373 -26.552 1.00 89.88 96 ILE A C 1
ATOM 779 O O . ILE A 1 96 ? 2.053 15.745 -25.382 1.00 89.88 96 ILE A O 1
ATOM 783 N N . THR A 1 97 ? 1.798 14.110 -26.888 1.00 93.25 97 THR A N 1
ATOM 784 C CA . THR A 1 97 ? 1.501 13.040 -25.915 1.00 93.25 97 THR A CA 1
ATOM 785 C C . THR A 1 97 ? 2.706 12.143 -25.624 1.00 93.25 97 THR A C 1
ATOM 787 O O . THR A 1 97 ? 2.746 11.452 -24.604 1.00 93.25 97 THR A O 1
ATOM 790 N N . SER A 1 98 ? 3.725 12.184 -26.483 1.00 94.62 98 SER A N 1
ATOM 791 C CA . SER A 1 98 ? 4.984 11.464 -26.309 1.00 94.62 98 SER A CA 1
ATOM 792 C C . SER A 1 98 ? 6.138 12.178 -27.006 1.00 94.62 98 SER A C 1
ATOM 794 O O . SER A 1 98 ? 5.952 12.791 -28.057 1.00 94.62 98 SER A O 1
ATOM 796 N N . LEU A 1 99 ? 7.341 12.032 -26.457 1.00 95.12 99 LEU A N 1
ATOM 797 C CA . LEU A 1 99 ? 8.601 12.387 -27.105 1.00 95.12 99 LEU A CA 1
ATOM 798 C C . LEU A 1 99 ? 9.403 11.110 -27.338 1.00 95.12 99 LEU A C 1
ATOM 800 O O . LEU A 1 99 ? 9.599 10.348 -26.395 1.00 95.12 99 LEU A O 1
ATOM 804 N N . THR A 1 100 ? 9.895 10.902 -28.559 1.00 96.69 100 THR A N 1
ATOM 805 C CA . THR A 1 100 ? 10.682 9.714 -28.913 1.00 96.69 100 THR A CA 1
ATOM 806 C C . THR A 1 100 ? 12.023 10.108 -29.518 1.00 96.69 100 THR A C 1
ATOM 808 O O . THR A 1 100 ? 12.090 10.882 -30.476 1.00 96.69 100 THR A O 1
ATOM 811 N N . LEU A 1 101 ? 13.088 9.545 -28.956 1.00 96.56 101 LEU A N 1
ATOM 812 C CA . LEU A 1 101 ? 14.419 9.514 -29.542 1.00 96.56 101 LEU A CA 1
ATOM 813 C C . LEU A 1 101 ? 14.653 8.142 -30.172 1.00 96.56 101 LEU A C 1
ATOM 815 O O . LEU A 1 101 ? 14.162 7.131 -29.667 1.00 96.56 101 LEU A O 1
ATOM 819 N N . GLN A 1 102 ? 15.431 8.104 -31.242 1.00 96.38 102 GLN A N 1
ATOM 820 C CA . GLN A 1 102 ? 15.886 6.879 -31.883 1.00 96.38 102 GLN A CA 1
ATOM 821 C C . GLN A 1 102 ? 17.401 6.917 -32.055 1.00 96.38 102 GLN A C 1
ATOM 823 O O . GLN A 1 102 ? 17.989 7.985 -32.205 1.00 96.38 102 GLN A O 1
ATOM 828 N N . THR A 1 103 ? 18.050 5.762 -32.020 1.00 95.62 103 THR A N 1
ATOM 829 C CA . THR A 1 103 ? 19.458 5.658 -32.413 1.00 95.62 103 THR A CA 1
ATOM 830 C C . THR A 1 103 ? 19.571 5.764 -33.929 1.00 95.62 103 THR A C 1
ATOM 832 O O . THR A 1 103 ? 18.883 5.019 -34.633 1.00 95.62 103 THR A O 1
ATOM 835 N N . SER A 1 104 ? 20.453 6.632 -34.421 1.00 93.12 104 SER A N 1
ATOM 836 C CA . SER A 1 104 ? 20.697 6.802 -35.853 1.00 93.12 104 SER A CA 1
ATOM 837 C C . SER A 1 104 ? 21.292 5.546 -36.495 1.00 93.12 104 SER A C 1
ATOM 839 O O . SER A 1 104 ? 21.887 4.699 -35.823 1.00 93.12 104 SER A O 1
ATOM 841 N N . ASP A 1 105 ? 21.212 5.454 -37.823 1.00 92.12 105 ASP A N 1
ATOM 842 C CA . ASP A 1 105 ? 21.797 4.343 -38.590 1.00 92.12 105 ASP A CA 1
ATOM 843 C C . ASP A 1 105 ? 23.323 4.226 -38.422 1.00 92.12 105 ASP A C 1
ATOM 845 O O . ASP A 1 105 ? 23.898 3.159 -38.635 1.00 92.12 105 ASP A O 1
ATOM 849 N N . SER A 1 106 ? 23.994 5.317 -38.032 1.00 91.06 106 SER A N 1
ATOM 850 C CA . SER A 1 106 ? 25.432 5.332 -37.739 1.00 91.06 106 SER A CA 1
ATOM 851 C C . SER A 1 106 ? 25.776 4.929 -36.301 1.00 91.06 106 SER A C 1
ATOM 853 O O . SER A 1 106 ? 26.958 4.842 -35.965 1.00 91.06 106 SER A O 1
ATOM 855 N N . SER A 1 107 ? 24.777 4.724 -35.436 1.00 92.25 107 SER A N 1
ATOM 856 C CA . SER A 1 107 ? 24.989 4.242 -34.072 1.00 92.25 107 SER A CA 1
ATOM 857 C C . SER A 1 107 ? 25.625 2.844 -34.082 1.00 92.25 107 SER A C 1
ATOM 859 O O . SER A 1 107 ? 25.298 2.025 -34.942 1.00 92.25 107 SER A O 1
ATOM 861 N N . PRO A 1 108 ? 26.468 2.493 -33.091 1.00 89.62 108 PRO A N 1
ATOM 862 C CA . PRO A 1 108 ? 26.902 1.110 -32.888 1.00 89.62 108 PRO A CA 1
ATOM 863 C C . PRO A 1 108 ? 25.742 0.121 -32.665 1.00 89.62 108 PRO A C 1
ATOM 865 O O . PRO A 1 108 ? 25.939 -1.092 -32.771 1.00 89.62 108 PRO A O 1
ATOM 868 N N . ARG A 1 109 ? 24.555 0.627 -32.301 1.00 91.00 109 ARG A N 1
ATOM 869 C CA . ARG A 1 109 ? 23.340 -0.135 -31.988 1.00 91.00 109 ARG A CA 1
ATOM 870 C C . ARG A 1 109 ? 22.112 0.557 -32.604 1.00 91.00 109 ARG A C 1
ATOM 872 O O . ARG A 1 109 ? 21.367 1.200 -31.871 1.00 91.00 109 ARG A O 1
ATOM 879 N N . PRO A 1 110 ? 21.901 0.464 -33.929 1.00 93.81 110 PRO A N 1
ATOM 880 C CA . PRO A 1 110 ? 20.769 1.113 -34.585 1.00 93.81 110 PRO A CA 1
ATOM 881 C C . PRO A 1 110 ? 19.436 0.425 -34.243 1.00 93.81 110 PRO A C 1
ATOM 883 O O . PRO A 1 110 ? 19.394 -0.753 -33.884 1.00 93.81 110 PRO A O 1
ATOM 886 N N . GLY A 1 111 ? 18.330 1.156 -34.407 1.00 94.75 111 GLY A N 1
ATOM 887 C CA . GLY A 1 111 ? 16.968 0.648 -34.203 1.00 94.75 111 GLY A CA 1
ATOM 888 C C . GLY A 1 111 ? 16.447 0.675 -32.761 1.00 94.75 111 GLY A C 1
ATOM 889 O O . GLY A 1 111 ? 15.335 0.203 -32.525 1.00 94.75 111 GLY A O 1
ATOM 890 N N . PHE A 1 112 ? 17.199 1.218 -31.800 1.00 96.56 112 PHE A N 1
ATOM 891 C CA . PHE A 1 112 ? 16.682 1.468 -30.455 1.00 96.56 112 PHE A CA 1
ATOM 892 C C . PHE A 1 112 ? 15.841 2.741 -30.414 1.00 96.56 112 PHE A C 1
ATOM 894 O O . PHE A 1 112 ? 16.163 3.738 -31.058 1.00 96.56 112 PHE A O 1
ATOM 901 N N . THR A 1 113 ? 14.792 2.724 -29.596 1.00 97.56 113 THR A N 1
ATOM 902 C CA . THR A 1 113 ? 13.917 3.871 -29.343 1.00 97.56 113 THR A CA 1
ATOM 903 C C . THR A 1 113 ? 13.794 4.128 -27.851 1.00 97.56 113 THR A C 1
ATOM 905 O O . THR A 1 113 ? 13.548 3.190 -27.093 1.00 97.56 113 THR A O 1
ATOM 908 N N . TYR A 1 114 ? 13.891 5.392 -27.451 1.00 97.50 114 TYR A N 1
ATOM 909 C CA . TYR A 1 114 ? 13.617 5.889 -26.106 1.00 97.50 114 TYR A CA 1
ATOM 910 C C . TYR A 1 114 ? 12.391 6.796 -26.169 1.00 97.50 114 TYR A C 1
ATOM 912 O O . TYR A 1 114 ? 12.437 7.844 -26.810 1.00 97.50 114 TYR A O 1
ATOM 920 N N . SER A 1 115 ? 11.294 6.407 -25.526 1.00 97.06 115 SER A N 1
ATOM 921 C CA . SER A 1 115 ? 10.050 7.181 -25.509 1.00 97.06 115 SER A CA 1
ATOM 922 C C . SER A 1 115 ? 9.707 7.652 -24.103 1.00 97.06 115 SER A C 1
ATOM 924 O O . SER A 1 115 ? 9.726 6.860 -23.166 1.00 97.06 115 SER A O 1
ATOM 926 N N . LEU A 1 116 ? 9.348 8.927 -23.976 1.00 97.38 116 LEU A N 1
ATOM 927 C CA . LEU A 1 116 ? 8.890 9.572 -22.748 1.00 97.38 116 LEU A CA 1
ATOM 928 C C . LEU A 1 116 ? 7.439 10.026 -22.923 1.00 97.38 116 LEU A C 1
ATOM 930 O O . LEU A 1 116 ? 7.102 10.681 -23.910 1.00 97.38 116 LEU A O 1
ATOM 934 N N . SER A 1 117 ? 6.579 9.695 -21.963 1.00 97.31 117 SER A N 1
ATOM 935 C CA . SER A 1 117 ? 5.158 10.068 -21.964 1.00 97.31 117 SER A CA 1
ATOM 936 C C . SER A 1 117 ? 4.630 10.274 -20.540 1.00 97.31 117 SER A C 1
ATOM 938 O O . SER A 1 117 ? 5.294 9.883 -19.580 1.00 97.31 117 SER A O 1
ATOM 940 N N . PHE A 1 118 ? 3.441 10.872 -20.399 1.00 96.81 118 PHE A N 1
ATOM 941 C CA . PHE A 1 118 ? 2.808 11.135 -19.098 1.00 96.81 118 PHE A CA 1
ATOM 942 C C . PHE A 1 118 ? 1.409 10.509 -19.005 1.00 96.81 118 PHE A C 1
ATOM 944 O O . PHE A 1 118 ? 0.420 11.188 -19.273 1.00 96.81 118 PHE A O 1
ATOM 951 N N . PRO A 1 119 ? 1.280 9.225 -18.632 1.00 94.62 119 PRO A N 1
ATOM 952 C CA . PRO A 1 119 ? -0.035 8.591 -18.479 1.00 94.62 119 PRO A CA 1
ATOM 953 C C . PRO A 1 119 ? -0.876 9.169 -17.328 1.00 94.62 119 PRO A C 1
ATOM 955 O O . PRO A 1 119 ? -2.103 9.148 -17.381 1.00 94.62 119 PRO A O 1
ATOM 958 N N . LEU A 1 120 ? -0.225 9.728 -16.301 1.00 94.31 120 LEU A N 1
ATOM 959 C CA . LEU A 1 120 ? -0.847 10.422 -15.167 1.00 94.31 120 LEU A CA 1
ATOM 960 C C . LEU A 1 120 ? -0.151 11.779 -14.951 1.00 94.31 120 LEU A C 1
ATOM 962 O O . LEU A 1 120 ? 1.015 11.923 -15.327 1.00 94.31 120 LEU A O 1
ATOM 966 N N . PRO A 1 121 ? -0.814 12.783 -14.338 1.00 93.19 121 PRO A N 1
ATOM 967 C CA . PRO A 1 121 ? -0.260 14.137 -14.208 1.00 93.19 121 PRO A CA 1
ATOM 968 C C . PRO A 1 121 ? 1.047 14.205 -13.408 1.00 93.19 121 PRO A C 1
ATOM 970 O O . PRO A 1 121 ? 1.824 15.138 -13.573 1.00 93.19 121 PRO A O 1
ATOM 973 N N . ASN A 1 122 ? 1.308 13.210 -12.561 1.00 94.88 122 ASN A N 1
ATOM 974 C CA . ASN A 1 122 ? 2.482 13.101 -11.703 1.00 94.88 122 ASN A CA 1
ATOM 975 C C . ASN A 1 122 ? 3.348 11.859 -12.005 1.00 94.88 122 ASN A C 1
ATOM 977 O O . ASN A 1 122 ? 4.187 11.493 -11.180 1.00 94.88 122 ASN A O 1
ATOM 981 N N . ALA A 1 123 ? 3.161 11.215 -13.165 1.00 96.06 123 ALA A N 1
ATOM 982 C CA . ALA A 1 123 ? 3.916 10.027 -13.563 1.00 96.06 123 ALA A CA 1
ATOM 983 C C . ALA A 1 123 ? 4.541 10.180 -14.954 1.00 96.06 123 ALA A C 1
ATOM 985 O O . ALA A 1 123 ? 3.851 10.489 -15.924 1.00 96.06 123 ALA A O 1
ATOM 986 N N . ILE A 1 124 ? 5.839 9.894 -15.057 1.00 98.00 124 ILE A N 1
ATOM 987 C CA . ILE A 1 124 ? 6.553 9.753 -16.329 1.00 98.00 124 ILE A CA 1
ATOM 988 C C . ILE A 1 124 ? 6.679 8.266 -16.638 1.00 98.00 124 ILE A C 1
ATOM 990 O O . ILE A 1 124 ? 7.172 7.510 -15.804 1.00 98.00 124 ILE A O 1
ATOM 994 N N . ARG A 1 125 ? 6.312 7.861 -17.852 1.00 97.81 125 ARG A N 1
ATOM 995 C CA . ARG A 1 125 ? 6.635 6.544 -18.405 1.00 97.81 125 ARG A CA 1
ATOM 996 C C . ARG A 1 125 ? 7.776 6.679 -19.407 1.00 97.81 125 ARG A C 1
ATOM 998 O O . ARG A 1 125 ? 7.658 7.429 -20.378 1.00 97.81 125 ARG A O 1
ATOM 1005 N N . VAL A 1 126 ? 8.842 5.924 -19.170 1.00 97.50 126 VAL A N 1
ATOM 1006 C CA . VAL A 1 126 ? 10.003 5.753 -20.041 1.00 97.50 126 VAL A CA 1
ATOM 1007 C C . VAL A 1 126 ? 9.960 4.350 -20.643 1.00 97.50 126 VAL A C 1
ATOM 1009 O O . VAL A 1 126 ? 9.936 3.357 -19.917 1.00 97.50 126 VAL A O 1
ATOM 1012 N N . LEU A 1 127 ? 9.972 4.263 -21.971 1.00 96.81 127 LEU A N 1
ATOM 1013 C CA . LEU A 1 127 ? 10.057 3.003 -22.706 1.00 96.81 127 LEU A CA 1
ATOM 1014 C C . LEU A 1 127 ? 11.311 3.002 -23.581 1.00 96.81 127 LEU A C 1
ATOM 1016 O O . LEU A 1 127 ? 11.398 3.774 -24.535 1.00 96.81 127 LEU A O 1
ATOM 1020 N N . LEU A 1 128 ? 12.261 2.128 -23.259 1.00 96.38 128 LEU A N 1
ATOM 1021 C CA . LEU A 1 128 ? 13.501 1.934 -24.002 1.00 96.38 128 LEU A CA 1
ATOM 1022 C C . LEU A 1 128 ? 13.558 0.508 -24.550 1.00 96.38 128 LEU A C 1
ATOM 1024 O O . LEU A 1 128 ? 13.707 -0.460 -23.805 1.00 96.38 128 LEU A O 1
ATOM 1028 N N . VAL A 1 129 ? 13.424 0.387 -25.866 1.00 96.88 129 VAL A N 1
ATOM 1029 C CA . VAL A 1 129 ? 13.329 -0.896 -26.576 1.00 96.88 129 VAL A CA 1
ATOM 1030 C C . VAL A 1 129 ? 14.165 -0.868 -27.845 1.00 96.88 129 VAL A C 1
ATOM 1032 O O . VAL A 1 129 ? 14.500 0.201 -28.349 1.00 96.88 129 VAL A O 1
ATOM 1035 N N . GLY A 1 130 ? 14.499 -2.042 -28.367 1.00 95.25 130 GLY A N 1
ATOM 1036 C CA . GLY A 1 130 ? 15.244 -2.194 -29.613 1.00 95.25 130 GLY A CA 1
ATOM 1037 C C . GLY A 1 130 ? 15.075 -3.590 -30.213 1.00 95.25 130 GLY A C 1
ATOM 1038 O O . GLY A 1 130 ? 14.394 -4.433 -29.618 1.00 95.25 130 GLY A O 1
ATOM 1039 N N . PRO A 1 131 ? 15.698 -3.870 -31.369 1.00 92.88 131 PRO A N 1
ATOM 1040 C CA . PRO A 1 131 ? 15.505 -5.116 -32.112 1.00 92.88 131 PRO A CA 1
ATOM 1041 C C . PRO A 1 131 ? 15.838 -6.366 -31.287 1.00 92.88 131 PRO A C 1
ATOM 1043 O O . PRO A 1 131 ? 15.129 -7.367 -31.346 1.00 92.88 131 PRO A O 1
ATOM 1046 N N . GLU A 1 132 ? 16.891 -6.298 -30.471 1.00 90.38 132 GLU A N 1
ATOM 1047 C CA . GLU A 1 132 ? 17.321 -7.363 -29.565 1.00 90.38 132 GLU A CA 1
ATOM 1048 C C . GLU A 1 132 ? 16.820 -7.198 -28.117 1.00 90.38 132 GLU A C 1
ATOM 1050 O O . GLU A 1 132 ? 17.177 -7.995 -27.245 1.00 90.38 132 GLU A O 1
ATOM 1055 N N . ARG A 1 133 ? 16.029 -6.155 -27.837 1.00 93.31 133 ARG A N 1
ATOM 1056 C CA . ARG A 1 133 ? 15.468 -5.818 -26.516 1.00 93.31 133 ARG A CA 1
ATOM 1057 C C . ARG A 1 133 ? 13.996 -5.405 -26.664 1.00 93.31 133 ARG A C 1
ATOM 1059 O O . ARG A 1 133 ? 13.684 -4.218 -26.540 1.00 93.31 133 ARG A O 1
ATOM 1066 N N . PRO A 1 134 ? 13.080 -6.347 -26.950 1.00 92.81 134 PRO A N 1
ATOM 1067 C CA . PRO A 1 134 ? 11.657 -6.029 -27.017 1.00 92.81 134 PRO A CA 1
ATOM 1068 C C . PRO A 1 134 ? 11.146 -5.564 -25.650 1.00 92.81 134 PRO A C 1
ATOM 1070 O O . PRO A 1 134 ? 11.753 -5.882 -24.626 1.00 92.81 134 PRO A O 1
ATOM 1073 N N . ALA A 1 135 ? 10.020 -4.847 -25.620 1.00 89.19 135 ALA A N 1
ATOM 1074 C CA . ALA A 1 135 ? 9.359 -4.494 -24.363 1.00 89.19 135 ALA A CA 1
ATOM 1075 C C . ALA A 1 135 ? 9.166 -5.744 -23.477 1.00 89.19 135 ALA A C 1
ATOM 1077 O O . ALA A 1 135 ? 8.946 -6.833 -24.024 1.00 89.19 135 ALA A O 1
ATOM 1078 N N . PRO A 1 136 ? 9.246 -5.615 -22.138 1.00 80.19 136 PRO A N 1
ATOM 1079 C CA . PRO A 1 136 ? 9.042 -6.741 -21.237 1.00 80.19 136 PRO A CA 1
ATOM 1080 C C . PRO A 1 136 ? 7.756 -7.514 -21.576 1.00 80.19 136 PRO A C 1
ATOM 1082 O O . PRO A 1 136 ? 6.680 -6.910 -21.645 1.00 80.19 136 PRO A O 1
ATOM 1085 N N . PRO A 1 137 ? 7.831 -8.836 -21.816 1.00 72.75 137 PRO A N 1
ATOM 1086 C CA . PRO A 1 137 ? 6.632 -9.632 -22.027 1.00 72.75 137 PRO A CA 1
ATOM 1087 C C . PRO A 1 137 ? 5.831 -9.690 -20.721 1.00 72.75 137 PRO A C 1
ATOM 1089 O O . PRO A 1 137 ? 6.412 -9.801 -19.643 1.00 72.75 137 PRO A O 1
ATOM 1092 N N . HIS A 1 138 ? 4.499 -9.652 -20.823 1.00 79.12 138 HIS A N 1
ATOM 1093 C CA . HIS A 1 138 ? 3.589 -9.700 -19.668 1.00 79.12 138 HIS A CA 1
ATOM 1094 C C . HIS A 1 138 ? 3.842 -8.570 -18.652 1.00 79.12 138 HIS A C 1
ATOM 1096 O O . HIS A 1 138 ? 4.154 -8.832 -17.492 1.00 79.12 138 HIS A O 1
ATOM 1102 N N . SER A 1 139 ? 3.720 -7.318 -19.107 1.00 83.94 139 SER A N 1
ATOM 1103 C CA . SER A 1 139 ? 3.779 -6.134 -18.242 1.00 83.94 139 SER A CA 1
ATOM 1104 C C . SER A 1 139 ? 2.770 -6.238 -17.092 1.00 83.94 139 SER A C 1
ATOM 1106 O O . SER A 1 139 ? 1.635 -6.671 -17.288 1.00 83.94 139 SER A O 1
ATOM 1108 N N . ASN A 1 140 ? 3.189 -5.825 -15.896 1.00 84.06 140 ASN A N 1
ATOM 1109 C CA . ASN A 1 140 ? 2.343 -5.769 -14.696 1.00 84.06 140 ASN A CA 1
ATOM 1110 C C . ASN A 1 140 ? 1.506 -4.475 -14.609 1.00 84.06 140 ASN A C 1
ATOM 1112 O O . ASN A 1 140 ? 0.865 -4.212 -13.593 1.00 84.06 140 ASN A O 1
ATOM 1116 N N . VAL A 1 141 ? 1.538 -3.641 -15.651 1.00 91.44 141 VAL A N 1
ATOM 1117 C CA . VAL A 1 141 ? 0.714 -2.435 -15.762 1.00 91.44 141 VAL A CA 1
ATOM 1118 C C . VAL A 1 141 ? -0.679 -2.828 -16.241 1.00 91.44 141 VAL A C 1
ATOM 1120 O O . VAL A 1 141 ? -0.816 -3.469 -17.281 1.00 91.44 141 VAL A O 1
ATOM 1123 N N . ILE A 1 142 ? -1.709 -2.405 -15.509 1.00 91.12 142 ILE A N 1
ATOM 1124 C CA . ILE A 1 142 ? -3.114 -2.587 -15.908 1.00 91.12 142 ILE A CA 1
ATOM 1125 C C . ILE A 1 142 ? -3.813 -1.269 -16.247 1.00 91.12 142 ILE A C 1
ATOM 1127 O O . ILE A 1 142 ? -4.966 -1.283 -16.673 1.00 91.12 142 ILE A O 1
ATOM 1131 N N . LEU A 1 143 ? -3.142 -0.137 -16.020 1.00 91.12 143 LEU A N 1
ATOM 1132 C CA . LEU A 1 143 ? -3.665 1.183 -16.339 1.00 91.12 143 LEU A CA 1
ATOM 1133 C C . LEU A 1 143 ? -3.955 1.304 -17.834 1.00 91.12 143 LEU A C 1
ATOM 1135 O O . LEU A 1 143 ? -3.042 1.357 -18.658 1.00 91.12 143 LEU A O 1
ATOM 1139 N N . ASP A 1 144 ? -5.239 1.415 -18.146 1.00 87.88 144 ASP A N 1
ATOM 1140 C CA . ASP A 1 144 ? -5.755 1.688 -19.481 1.00 87.88 144 ASP A CA 1
ATOM 1141 C C . ASP A 1 144 ? -6.008 3.196 -19.623 1.00 87.88 144 ASP A C 1
ATOM 1143 O O . ASP A 1 144 ? -7.135 3.685 -19.523 1.00 87.88 144 ASP A O 1
ATOM 1147 N N . ALA A 1 145 ? -4.921 3.965 -19.725 1.00 85.38 145 ALA A N 1
ATOM 1148 C CA . ALA A 1 145 ? -4.978 5.413 -19.888 1.00 85.38 145 ALA A CA 1
ATOM 1149 C C . ALA A 1 145 ? -4.055 5.878 -21.013 1.00 85.38 145 ALA A C 1
ATOM 1151 O O . ALA A 1 145 ? -2.853 5.602 -21.016 1.00 85.38 145 ALA A O 1
ATOM 1152 N N . GLU A 1 146 ? -4.625 6.650 -21.936 1.00 90.31 146 GLU A N 1
ATOM 1153 C CA . GLU A 1 146 ? -3.857 7.341 -22.964 1.00 90.31 146 GLU A CA 1
ATOM 1154 C C . GLU A 1 146 ? -2.961 8.421 -22.339 1.00 90.31 146 GLU A C 1
ATOM 1156 O O . GLU A 1 146 ? -3.401 9.132 -21.423 1.00 90.31 146 GLU A O 1
ATOM 1161 N N . PRO A 1 147 ? -1.719 8.597 -22.831 1.00 94.38 147 PRO A N 1
ATOM 1162 C CA . PRO A 1 147 ? -0.842 9.644 -22.341 1.00 94.38 147 PRO A CA 1
ATOM 1163 C C . PRO A 1 147 ? -1.456 11.039 -22.449 1.00 94.38 147 PRO A C 1
ATOM 1165 O O . PRO A 1 147 ? -2.003 11.436 -23.480 1.00 94.38 147 PRO A O 1
ATOM 1168 N N . LEU A 1 148 ? -1.311 11.814 -21.378 1.00 94.69 148 LEU A N 1
ATOM 1169 C CA . LEU A 1 148 ? -1.775 13.188 -21.310 1.00 94.69 148 LEU A CA 1
ATOM 1170 C C . LEU A 1 148 ? -0.932 14.090 -22.224 1.00 94.69 148 LEU A C 1
ATOM 1172 O O . LEU A 1 148 ? 0.293 13.940 -22.288 1.00 94.69 148 LEU A O 1
ATOM 1176 N N . PRO A 1 149 ? -1.560 15.073 -22.892 1.00 93.94 149 PRO A N 1
ATOM 1177 C CA . PRO A 1 149 ? -0.828 16.065 -23.660 1.00 93.94 149 PRO A CA 1
ATOM 1178 C C . PRO A 1 149 ? -0.009 16.962 -22.725 1.00 93.94 149 PRO A C 1
ATOM 1180 O O . PRO A 1 149 ? -0.528 17.495 -21.743 1.00 93.94 149 PRO A O 1
ATOM 1183 N N . PHE A 1 150 ? 1.261 17.181 -23.056 1.00 93.38 150 PHE A N 1
ATOM 1184 C CA . PHE A 1 150 ? 2.179 18.025 -22.295 1.00 93.38 150 PHE A CA 1
ATOM 1185 C C . PHE A 1 150 ? 2.799 19.122 -23.162 1.00 93.38 150 PHE A C 1
ATOM 1187 O O . PHE A 1 150 ? 2.802 19.060 -24.391 1.00 93.38 150 PHE A O 1
ATOM 1194 N N . THR A 1 151 ? 3.325 20.160 -22.505 1.00 91.81 151 THR A N 1
ATOM 1195 C CA . THR A 1 151 ? 3.932 21.317 -23.179 1.00 91.81 151 THR A CA 1
ATOM 1196 C C . THR A 1 151 ? 5.450 21.247 -23.133 1.00 91.81 151 THR A C 1
ATOM 1198 O O . THR A 1 151 ? 6.045 21.177 -22.055 1.00 91.81 151 THR A O 1
ATOM 1201 N N . VAL A 1 152 ? 6.077 21.373 -24.299 1.00 92.19 152 VAL A N 1
ATOM 1202 C CA . VAL A 1 152 ? 7.518 21.593 -24.411 1.00 92.19 152 VAL A CA 1
ATOM 1203 C C . VAL A 1 152 ? 7.818 23.081 -24.203 1.00 92.19 152 VAL A C 1
ATOM 1205 O O . VAL A 1 152 ? 7.371 23.929 -24.972 1.00 92.19 152 VAL A O 1
ATOM 1208 N N . LYS A 1 153 ? 8.549 23.409 -23.135 1.00 91.00 153 LYS A N 1
ATOM 1209 C CA . LYS A 1 153 ? 8.884 24.786 -22.735 1.00 91.00 153 LYS A CA 1
ATOM 1210 C C . LYS A 1 153 ? 10.095 25.337 -23.478 1.00 91.00 153 LYS A C 1
ATOM 1212 O O . LYS A 1 153 ? 10.111 26.510 -23.839 1.00 91.00 153 LYS A O 1
ATOM 1217 N N . GLN A 1 154 ? 11.100 24.494 -23.687 1.00 89.56 154 GLN A N 1
ATOM 1218 C CA . GLN A 1 154 ? 12.352 24.859 -24.337 1.00 89.56 154 GLN A CA 1
ATOM 1219 C C . GLN A 1 154 ? 12.856 23.676 -25.158 1.00 89.56 154 GLN A C 1
ATOM 1221 O O . GLN A 1 154 ? 12.813 22.541 -24.686 1.00 89.56 154 GLN A O 1
ATOM 1226 N N . VAL A 1 155 ? 13.344 23.963 -26.365 1.00 87.62 155 VAL A N 1
ATOM 1227 C CA . VAL A 1 155 ? 14.034 23.010 -27.240 1.00 87.62 155 VAL A CA 1
ATOM 1228 C C . VAL A 1 155 ? 15.362 23.631 -27.647 1.00 87.62 155 VAL A C 1
ATOM 1230 O O . VAL A 1 155 ? 15.403 24.779 -28.084 1.00 87.62 155 VAL A O 1
ATOM 1233 N N . ASP A 1 156 ? 16.427 22.862 -27.496 1.00 87.88 156 ASP A N 1
ATOM 1234 C CA . ASP A 1 156 ? 17.741 23.087 -28.091 1.00 87.88 156 ASP A CA 1
ATOM 1235 C C . ASP A 1 156 ? 18.108 21.832 -28.907 1.00 87.88 156 ASP A C 1
ATOM 1237 O O . ASP A 1 156 ? 17.380 20.840 -28.891 1.00 87.88 156 ASP A O 1
ATOM 1241 N N . THR A 1 157 ? 19.238 21.856 -29.607 1.00 87.56 157 THR A N 1
ATOM 1242 C CA . THR A 1 157 ? 19.711 20.812 -30.528 1.00 87.56 157 THR A CA 1
ATOM 1243 C C . THR A 1 157 ? 19.583 19.401 -29.945 1.00 87.56 157 THR A C 1
ATOM 1245 O O . THR A 1 157 ? 19.030 18.522 -30.601 1.00 87.56 157 THR A O 1
ATOM 1248 N N . CYS A 1 158 ? 20.034 19.201 -28.700 1.00 92.88 158 CYS A N 1
ATOM 1249 C CA . CYS A 1 158 ? 19.958 17.910 -28.008 1.00 92.88 158 CYS A CA 1
ATOM 1250 C C . CYS A 1 158 ? 19.341 18.002 -26.605 1.00 92.88 158 CYS A C 1
ATOM 1252 O O . CYS A 1 158 ? 19.660 17.186 -25.741 1.00 92.88 158 CYS A O 1
ATOM 1254 N N . LYS A 1 159 ? 18.535 19.038 -26.331 1.00 94.88 159 LYS A N 1
ATOM 1255 C CA . LYS A 1 159 ? 17.956 19.267 -24.998 1.00 94.88 159 LYS A CA 1
ATOM 1256 C C . LYS A 1 159 ? 16.510 19.698 -25.087 1.00 94.88 159 LYS A C 1
ATOM 1258 O O . LYS A 1 159 ? 16.141 20.498 -25.944 1.00 94.88 159 LYS A O 1
ATOM 1263 N N . VAL A 1 160 ? 15.705 19.236 -24.141 1.00 95.12 160 VAL A N 1
ATOM 1264 C CA . VAL A 1 160 ? 14.300 19.621 -24.034 1.00 95.12 160 VAL A CA 1
ATOM 1265 C C . VAL A 1 160 ? 13.889 19.798 -22.576 1.00 95.12 160 VAL A C 1
ATOM 1267 O O . VAL A 1 160 ? 14.285 19.024 -21.702 1.00 95.12 160 VAL A O 1
ATOM 1270 N N . VAL A 1 161 ? 13.080 20.825 -22.320 1.00 95.88 161 VAL A N 1
ATOM 1271 C CA . VAL A 1 161 ? 12.412 21.052 -21.033 1.00 95.88 161 VAL A CA 1
ATOM 1272 C C . VAL A 1 161 ? 10.917 20.866 -21.235 1.00 95.88 161 VAL A C 1
ATOM 1274 O O . VAL A 1 161 ? 10.307 21.535 -22.071 1.00 95.88 161 VAL A O 1
ATOM 1277 N N . ILE A 1 162 ? 10.329 19.956 -20.469 1.00 95.56 162 ILE A N 1
ATOM 1278 C CA . ILE A 1 162 ? 8.932 19.546 -20.566 1.00 95.56 162 ILE A CA 1
ATOM 1279 C C . ILE A 1 162 ? 8.240 19.880 -19.251 1.00 95.56 162 ILE A C 1
ATOM 1281 O O . ILE A 1 162 ? 8.662 19.413 -18.195 1.00 95.56 162 ILE A O 1
ATOM 1285 N N . ALA A 1 163 ? 7.164 20.660 -19.308 1.00 94.75 163 ALA A N 1
ATOM 1286 C CA . ALA A 1 163 ? 6.318 20.872 -18.141 1.00 94.75 163 ALA A CA 1
ATOM 1287 C C . ALA A 1 163 ? 5.412 19.656 -17.923 1.00 94.75 163 ALA A C 1
ATOM 1289 O O . ALA A 1 163 ? 4.832 19.142 -18.883 1.00 94.75 163 ALA A O 1
ATOM 1290 N N . PHE A 1 164 ? 5.261 19.234 -16.666 1.00 94.56 164 PHE A N 1
ATOM 1291 C CA . PHE A 1 164 ? 4.308 18.182 -16.311 1.00 94.56 164 PHE A CA 1
ATOM 1292 C C . PHE A 1 164 ? 2.882 18.604 -16.712 1.00 94.56 164 PHE A C 1
ATOM 1294 O O . PHE A 1 164 ? 2.528 19.783 -16.567 1.00 94.56 164 PHE A O 1
ATOM 1301 N N . PRO A 1 165 ? 2.059 17.681 -17.240 1.00 92.62 165 PRO A N 1
ATOM 1302 C CA . PRO A 1 165 ? 0.686 17.991 -17.598 1.00 92.62 165 PRO A CA 1
ATOM 1303 C C . PRO A 1 165 ? -0.173 18.212 -16.351 1.00 92.62 165 PRO A C 1
ATOM 1305 O O . PRO A 1 165 ? 0.137 17.758 -15.253 1.00 92.62 165 PRO A O 1
ATOM 1308 N N . THR A 1 166 ? -1.296 18.901 -16.538 1.00 82.94 166 THR A N 1
ATOM 1309 C CA . THR A 1 166 ? -2.309 19.094 -15.494 1.00 82.94 166 THR A CA 1
ATOM 1310 C C . THR A 1 166 ? -3.600 18.412 -15.924 1.00 82.94 166 THR A C 1
ATOM 1312 O O . THR A 1 166 ? -3.910 18.361 -17.115 1.00 82.94 166 THR A O 1
ATOM 1315 N N . LYS A 1 167 ? -4.355 17.875 -14.966 1.00 75.06 167 LYS A N 1
ATOM 1316 C CA . LYS A 1 167 ? -5.675 17.289 -15.206 1.00 75.06 167 LYS A CA 1
ATOM 1317 C C . LYS A 1 167 ? -6.571 17.612 -14.015 1.00 75.06 167 LYS A C 1
ATOM 1319 O O . LYS A 1 167 ? -6.270 17.191 -12.904 1.00 75.06 167 LYS A O 1
ATOM 1324 N N . SER A 1 168 ? -7.633 18.384 -14.255 1.00 64.50 168 SER A N 1
ATOM 1325 C CA . SER A 1 168 ? -8.579 18.839 -13.221 1.00 64.50 168 SER A CA 1
ATOM 1326 C C . SER A 1 168 ? -9.307 17.692 -12.523 1.00 64.50 168 SER A C 1
ATOM 1328 O O . SER A 1 168 ? -9.674 17.828 -11.363 1.00 64.50 168 SER A O 1
ATOM 1330 N N . ASP A 1 169 ? -9.479 16.571 -13.227 1.00 61.91 169 ASP A N 1
ATOM 1331 C CA . ASP A 1 169 ? -10.299 15.433 -12.795 1.00 61.91 169 ASP A CA 1
ATOM 1332 C C . ASP A 1 169 ? -9.446 14.284 -12.224 1.00 61.91 169 ASP A C 1
ATOM 1334 O O . ASP A 1 169 ? -9.909 13.152 -12.104 1.00 61.91 169 ASP A O 1
ATOM 1338 N N . CYS A 1 170 ? -8.164 14.530 -11.938 1.00 60.88 170 CYS A N 1
ATOM 1339 C CA . CYS A 1 170 ? -7.347 13.594 -11.175 1.00 60.88 170 CYS A CA 1
ATOM 1340 C C . CYS A 1 170 ? -7.508 13.925 -9.693 1.00 60.88 170 CYS A C 1
ATOM 1342 O O . CYS A 1 170 ? -7.067 14.990 -9.268 1.00 60.88 170 CYS A O 1
ATOM 1344 N N . ASP A 1 171 ? -8.120 13.010 -8.937 1.00 56.16 171 ASP A N 1
ATOM 1345 C CA . ASP A 1 171 ? -8.322 13.076 -7.485 1.00 56.16 171 ASP A CA 1
ATOM 1346 C C . ASP A 1 171 ? -6.986 13.246 -6.733 1.00 56.16 171 ASP A C 1
ATOM 1348 O O . ASP A 1 171 ? -6.445 12.269 -6.230 1.00 56.16 171 ASP A O 1
ATOM 1352 N N . ASP A 1 172 ? -6.421 14.453 -6.696 1.00 71.19 172 ASP A N 1
ATOM 1353 C CA . ASP A 1 172 ? -5.202 14.857 -5.977 1.00 71.19 172 ASP A CA 1
ATOM 1354 C C . ASP A 1 172 ? -4.170 13.724 -5.755 1.00 71.19 172 ASP A C 1
ATOM 1356 O O . ASP A 1 172 ? -3.904 13.321 -4.626 1.00 71.19 172 ASP A O 1
ATOM 1360 N N . LEU A 1 173 ? -3.648 13.135 -6.841 1.00 79.19 173 LEU A N 1
ATOM 1361 C CA . LEU A 1 173 ? -2.617 12.078 -6.777 1.00 79.19 173 LEU A CA 1
ATOM 1362 C C . LEU A 1 173 ? -1.234 12.623 -6.400 1.00 79.19 173 LEU A C 1
ATOM 1364 O O . LEU A 1 173 ? -0.326 11.860 -6.086 1.00 79.19 173 LEU A O 1
ATOM 1368 N N . ASP A 1 174 ? -1.054 13.937 -6.505 1.00 82.06 174 ASP A N 1
ATOM 1369 C CA . ASP A 1 174 ? 0.199 14.614 -6.208 1.00 82.06 174 ASP A CA 1
ATOM 1370 C C . ASP A 1 174 ? 0.275 15.026 -4.732 1.00 82.06 174 ASP A C 1
ATOM 1372 O O . ASP A 1 174 ? 1.284 14.792 -4.066 1.00 82.06 174 ASP A O 1
ATOM 1376 N N . GLY A 1 175 ? -0.768 15.679 -4.212 1.00 83.94 175 GLY A N 1
ATOM 1377 C CA . GLY A 1 175 ? -0.827 16.221 -2.853 1.00 83.94 175 GLY A CA 1
ATOM 1378 C C . GLY A 1 175 ? 0.100 17.416 -2.588 1.00 83.94 175 GLY A C 1
ATOM 1379 O O . GLY A 1 175 ? -0.049 18.092 -1.567 1.00 83.94 175 GLY A O 1
ATOM 1380 N N . ALA A 1 176 ? 1.077 17.691 -3.463 1.00 83.62 176 ALA A N 1
ATOM 1381 C CA . ALA A 1 176 ? 2.012 18.811 -3.334 1.00 83.62 176 ALA A CA 1
ATOM 1382 C C . ALA A 1 176 ? 1.511 20.081 -4.039 1.00 83.62 176 ALA A C 1
ATOM 1384 O O . ALA A 1 176 ? 1.741 21.182 -3.541 1.00 83.62 176 ALA A O 1
ATOM 1385 N N . GLY A 1 177 ? 0.853 19.944 -5.198 1.00 84.19 177 GLY A N 1
ATOM 1386 C CA . GLY A 1 177 ? 0.366 21.079 -5.989 1.00 84.19 177 GLY A CA 1
ATOM 1387 C C . GLY A 1 177 ? 1.491 21.944 -6.570 1.00 84.19 177 GLY A C 1
ATOM 1388 O O . GLY A 1 177 ? 1.271 23.113 -6.897 1.00 84.19 177 GLY A O 1
ATOM 1389 N N . ARG A 1 178 ? 2.708 21.396 -6.672 1.00 88.50 178 ARG A N 1
ATOM 1390 C CA . ARG A 1 178 ? 3.911 22.117 -7.109 1.00 88.50 178 ARG A CA 1
ATOM 1391 C C . ARG A 1 178 ? 4.132 21.968 -8.611 1.00 88.50 178 ARG A C 1
ATOM 1393 O O . ARG A 1 178 ? 3.792 20.950 -9.214 1.00 88.50 178 ARG A O 1
ATOM 1400 N N . LYS A 1 179 ? 4.742 22.981 -9.234 1.00 92.56 179 LYS A N 1
ATOM 1401 C CA . LYS A 1 179 ? 5.116 22.898 -10.654 1.00 92.56 179 LYS A CA 1
ATOM 1402 C C . LYS A 1 179 ? 6.336 22.002 -10.820 1.00 92.56 179 LYS A C 1
ATOM 1404 O O . LYS A 1 179 ? 7.276 22.086 -10.031 1.00 92.56 179 LYS A O 1
ATOM 1409 N N . ARG A 1 180 ? 6.341 21.186 -11.877 1.00 95.44 180 ARG A N 1
ATOM 1410 C CA . ARG A 1 180 ? 7.446 20.275 -12.191 1.00 95.44 180 ARG A CA 1
ATOM 1411 C C . ARG A 1 180 ? 7.857 20.323 -13.650 1.00 95.44 180 ARG A C 1
ATOM 1413 O O . ARG A 1 180 ? 7.034 20.543 -14.543 1.00 95.44 180 ARG A O 1
ATOM 1420 N N . GLU A 1 181 ? 9.137 20.055 -13.866 1.00 97.25 181 GLU A N 1
ATOM 1421 C CA . GLU A 1 181 ? 9.756 19.952 -15.180 1.00 97.25 181 GLU A CA 1
ATOM 1422 C C . GLU A 1 181 ? 10.547 18.653 -15.313 1.00 97.25 181 GLU A C 1
ATOM 1424 O O . GLU A 1 181 ? 11.362 18.319 -14.452 1.00 97.25 181 GLU A O 1
ATOM 1429 N N . ALA A 1 182 ? 10.357 17.957 -16.432 1.00 98.06 182 ALA A N 1
ATOM 1430 C CA . ALA A 1 182 ? 11.280 16.940 -16.912 1.00 98.06 182 ALA A CA 1
ATOM 1431 C C . ALA A 1 182 ? 12.266 17.595 -17.886 1.00 98.06 182 ALA A C 1
ATOM 1433 O O . ALA A 1 182 ? 11.866 18.274 -18.832 1.00 98.06 182 ALA A O 1
ATOM 1434 N N . ARG A 1 183 ? 13.563 17.405 -17.655 1.00 98.00 183 ARG A N 1
ATOM 1435 C CA . ARG A 1 183 ? 14.645 17.925 -18.495 1.00 98.00 183 ARG A CA 1
ATOM 1436 C C . ARG A 1 183 ? 15.416 16.744 -19.059 1.00 98.00 183 ARG A C 1
ATOM 1438 O O . ARG A 1 183 ? 15.990 15.982 -18.281 1.00 98.00 183 ARG A O 1
ATOM 1445 N N . LEU A 1 184 ? 15.395 16.599 -20.380 1.00 97.31 184 LEU A N 1
ATOM 1446 C CA . LEU A 1 184 ? 16.059 15.517 -21.103 1.00 97.31 184 LEU A CA 1
ATOM 1447 C C . LEU A 1 184 ? 17.184 16.101 -21.967 1.00 97.31 184 LEU A C 1
ATOM 1449 O O . LEU A 1 184 ? 16.951 17.029 -22.741 1.00 97.31 184 LEU A O 1
ATOM 1453 N N . ASP A 1 185 ? 18.390 15.566 -21.808 1.00 96.12 185 ASP A N 1
ATOM 1454 C CA . ASP A 1 185 ? 19.597 15.895 -22.573 1.00 96.12 185 ASP A CA 1
ATOM 1455 C C . ASP A 1 185 ? 20.112 14.612 -23.234 1.00 96.12 185 ASP A C 1
ATOM 1457 O O . ASP A 1 185 ? 20.219 13.587 -22.567 1.00 96.12 185 ASP A O 1
ATOM 1461 N N . TRP A 1 186 ? 20.380 14.645 -24.536 1.00 94.06 186 TRP A N 1
ATOM 1462 C CA . TRP A 1 186 ? 20.931 13.513 -25.294 1.00 94.06 186 TRP A CA 1
ATOM 1463 C C . TRP A 1 186 ? 22.151 13.917 -26.128 1.00 94.06 186 TRP A C 1
ATOM 1465 O O . TRP A 1 186 ? 22.461 13.286 -27.136 1.00 94.06 186 TRP A O 1
ATOM 1475 N N . SER A 1 187 ? 22.836 14.997 -25.737 1.00 91.38 187 SER A N 1
ATOM 1476 C CA . SER A 1 187 ? 24.015 15.503 -26.457 1.00 91.38 187 SER A CA 1
ATOM 1477 C C . SER A 1 187 ? 25.202 14.536 -26.465 1.00 91.38 187 SER A C 1
ATOM 1479 O O . SER A 1 187 ? 26.011 14.584 -27.388 1.00 91.38 187 SER A O 1
ATOM 1481 N N . ASP A 1 188 ? 25.282 13.666 -25.461 1.00 83.12 188 ASP A N 1
ATOM 1482 C CA . ASP A 1 188 ? 26.309 12.633 -25.309 1.00 83.12 188 ASP A CA 1
ATOM 1483 C C . ASP A 1 188 ? 25.645 11.306 -24.901 1.00 83.12 188 ASP A C 1
ATOM 1485 O O . ASP A 1 188 ? 25.415 10.426 -25.731 1.00 83.12 188 ASP A O 1
ATOM 1489 N N . SER A 1 189 ? 25.192 11.231 -23.645 1.00 86.25 189 SER A N 1
ATOM 1490 C CA . SER A 1 189 ? 24.358 10.150 -23.100 1.00 86.25 189 SER A CA 1
ATOM 1491 C C . SER A 1 189 ? 22.934 10.642 -22.818 1.00 86.25 189 SER A C 1
ATOM 1493 O O . SER A 1 189 ? 22.704 11.843 -22.690 1.00 86.25 189 SER A O 1
ATOM 1495 N N . LEU A 1 190 ? 21.968 9.722 -22.713 1.00 93.69 190 LEU A N 1
ATOM 1496 C CA . LEU A 1 190 ? 20.595 10.055 -22.317 1.00 93.69 190 LEU A CA 1
ATOM 1497 C C . LEU A 1 190 ? 20.544 10.447 -20.841 1.00 93.69 190 LEU A C 1
ATOM 1499 O O . LEU A 1 190 ? 20.765 9.601 -19.981 1.00 93.69 190 LEU A O 1
ATOM 1503 N N . LEU A 1 191 ? 20.207 11.691 -20.531 1.00 96.25 191 LEU A N 1
ATOM 1504 C CA . LEU A 1 191 ? 20.094 12.180 -19.163 1.00 96.25 191 LEU A CA 1
ATOM 1505 C C . LEU A 1 191 ? 18.718 12.784 -18.934 1.00 96.25 191 LEU A C 1
ATOM 1507 O O . LEU A 1 191 ? 18.442 13.909 -19.351 1.00 96.25 191 LEU A O 1
ATOM 1511 N N . LEU A 1 192 ? 17.866 12.046 -18.228 1.00 98.00 192 LEU A N 1
ATOM 1512 C CA . LEU A 1 192 ? 16.617 12.553 -17.685 1.00 98.00 192 LEU A CA 1
ATOM 1513 C C . LEU A 1 192 ? 16.840 13.085 -16.264 1.00 98.00 192 LEU A C 1
ATOM 1515 O O . LEU A 1 192 ? 17.437 12.434 -15.405 1.00 98.00 192 LEU A O 1
ATOM 1519 N N . SER A 1 193 ? 16.329 14.281 -15.990 1.00 98.19 193 SER A N 1
ATOM 1520 C CA . SER A 1 193 ? 16.223 14.819 -14.634 1.00 98.19 193 SER A CA 1
ATOM 1521 C C . SER A 1 193 ? 14.866 15.462 -14.409 1.00 98.19 193 SER A C 1
ATOM 1523 O O . SER A 1 193 ? 14.289 16.042 -15.328 1.00 98.19 193 SER A O 1
ATOM 1525 N N . VAL A 1 194 ? 14.360 15.369 -13.183 1.00 98.31 194 VAL A N 1
ATOM 1526 C CA . VAL A 1 194 ? 13.082 15.965 -12.790 1.00 98.31 194 VAL A CA 1
ATOM 1527 C C . VAL A 1 194 ? 13.314 17.008 -11.713 1.00 98.31 194 VAL A C 1
ATOM 1529 O O . VAL A 1 194 ? 14.039 16.773 -10.742 1.00 98.31 194 VAL A O 1
ATOM 1532 N N . TRP A 1 195 ? 12.698 18.167 -11.911 1.00 97.88 195 TRP A N 1
ATOM 1533 C CA . TRP A 1 195 ? 12.835 19.351 -11.078 1.00 97.88 195 TRP A CA 1
ATOM 1534 C C . TRP A 1 195 ? 11.468 19.830 -10.614 1.00 97.88 195 TRP A C 1
ATOM 1536 O O . TRP A 1 195 ? 10.472 19.667 -11.316 1.00 97.88 195 TRP A O 1
ATOM 1546 N N . GLU A 1 196 ? 11.440 20.441 -9.441 1.00 95.38 196 GLU A N 1
ATOM 1547 C CA . GLU A 1 196 ? 10.251 20.984 -8.803 1.00 95.38 196 GLU A CA 1
ATOM 1548 C C . GLU A 1 196 ? 10.498 22.426 -8.370 1.00 95.38 196 GLU A C 1
ATOM 1550 O O . GLU A 1 196 ? 11.591 22.758 -7.915 1.00 95.38 196 GLU A O 1
ATOM 1555 N N . GLU A 1 197 ? 9.492 23.280 -8.542 1.00 93.94 197 GLU A N 1
ATOM 1556 C CA . GLU A 1 197 ? 9.534 24.669 -8.094 1.00 93.94 197 GLU A CA 1
ATOM 1557 C C . GLU A 1 197 ? 9.168 24.748 -6.604 1.00 93.94 197 GLU A C 1
ATOM 1559 O O . GLU A 1 197 ? 8.059 24.382 -6.208 1.00 93.94 197 GLU A O 1
ATOM 1564 N N . GLU A 1 198 ? 10.087 25.262 -5.789 1.00 87.56 198 GLU A N 1
ATOM 1565 C CA . GLU A 1 198 ? 9.928 25.484 -4.353 1.00 87.56 198 GLU A CA 1
ATOM 1566 C C . GLU A 1 198 ? 10.380 26.909 -4.014 1.00 87.56 198 GLU A C 1
ATOM 1568 O O . GLU A 1 198 ? 11.508 27.296 -4.304 1.00 87.56 198 GLU A O 1
ATOM 1573 N N . ALA A 1 199 ? 9.480 27.721 -3.448 1.00 84.81 199 ALA A N 1
ATOM 1574 C CA . ALA A 1 199 ? 9.747 29.117 -3.074 1.00 84.81 199 ALA A CA 1
ATOM 1575 C C . ALA A 1 199 ? 10.404 29.988 -4.179 1.00 84.81 199 ALA A C 1
ATOM 1577 O O . ALA A 1 199 ? 11.112 30.949 -3.882 1.00 84.81 199 ALA A O 1
ATOM 1578 N N . GLY A 1 200 ? 10.144 29.682 -5.458 1.00 86.06 200 GLY A N 1
ATOM 1579 C CA . GLY A 1 200 ? 10.710 30.389 -6.616 1.00 86.06 200 GLY A CA 1
ATOM 1580 C C . GLY A 1 200 ? 12.062 29.854 -7.107 1.00 86.06 200 GLY A C 1
ATOM 1581 O O . GLY A 1 200 ? 12.602 30.386 -8.077 1.00 86.06 200 GLY A O 1
ATOM 1582 N N . GLU A 1 201 ? 12.595 28.798 -6.490 1.00 91.44 201 GLU A N 1
ATOM 1583 C CA . GLU A 1 201 ? 13.792 28.082 -6.932 1.00 91.44 201 GLU A CA 1
ATOM 1584 C C . GLU A 1 201 ? 13.445 26.695 -7.488 1.00 91.44 201 GLU A C 1
ATOM 1586 O O . GLU A 1 201 ? 12.434 26.094 -7.134 1.00 91.44 201 GLU A O 1
ATOM 1591 N N . TRP A 1 202 ? 14.293 26.167 -8.375 1.00 94.94 202 TRP A N 1
ATOM 1592 C CA . TRP A 1 202 ? 14.135 24.816 -8.916 1.00 94.94 202 TRP A CA 1
ATOM 1593 C C . TRP A 1 202 ? 15.002 23.827 -8.144 1.00 94.94 202 TRP A C 1
ATOM 1595 O O . TRP A 1 202 ? 16.230 23.843 -8.257 1.00 94.94 202 TRP A O 1
ATOM 1605 N N . VAL A 1 203 ? 14.361 22.913 -7.425 1.00 94.38 203 VAL A N 1
ATOM 1606 C CA . VAL A 1 203 ? 15.009 21.828 -6.687 1.00 94.38 203 VAL A CA 1
ATOM 1607 C C . VAL A 1 203 ? 14.961 20.549 -7.518 1.00 94.38 203 VAL A C 1
ATOM 1609 O O . VAL A 1 203 ? 13.931 20.183 -8.081 1.00 94.38 203 VAL A O 1
ATOM 1612 N N . ARG A 1 204 ? 16.090 19.845 -7.622 1.00 96.25 204 ARG A N 1
ATOM 1613 C CA . ARG A 1 204 ? 16.176 18.581 -8.365 1.00 96.25 204 ARG A CA 1
ATOM 1614 C C . ARG A 1 204 ? 15.667 17.422 -7.511 1.00 96.25 204 ARG A C 1
ATOM 1616 O O . ARG A 1 204 ? 16.261 17.133 -6.475 1.00 96.25 204 ARG A O 1
ATOM 1623 N N . LEU A 1 205 ? 14.639 16.722 -7.984 1.00 96.25 205 LEU A N 1
ATOM 1624 C CA . LEU A 1 205 ? 14.076 15.546 -7.314 1.00 96.25 205 LEU A CA 1
ATOM 1625 C C . LEU A 1 205 ? 14.829 14.267 -7.697 1.00 96.25 205 LEU A C 1
ATOM 1627 O O . LEU A 1 205 ? 15.290 13.521 -6.834 1.00 96.25 205 LEU A O 1
ATOM 1631 N N . SER A 1 206 ? 14.994 14.030 -8.999 1.00 97.00 206 SER A N 1
ATOM 1632 C CA . SER A 1 206 ? 15.684 12.857 -9.538 1.00 97.00 206 SER A CA 1
ATOM 1633 C C . SER A 1 206 ? 16.569 13.238 -10.724 1.00 97.00 206 SER A C 1
ATOM 1635 O O . SER A 1 206 ? 16.338 14.241 -11.403 1.00 97.00 206 SER A O 1
ATOM 1637 N N . ALA A 1 207 ? 17.625 12.459 -10.949 1.00 96.88 207 ALA A N 1
ATOM 1638 C CA . ALA A 1 207 ? 18.476 12.600 -12.120 1.00 96.88 207 ALA A CA 1
ATOM 1639 C C . ALA A 1 207 ? 19.229 11.313 -12.437 1.00 96.88 207 ALA A C 1
ATOM 1641 O O . ALA A 1 207 ? 19.679 10.588 -11.540 1.00 96.88 207 ALA A O 1
ATOM 1642 N N . ASP A 1 208 ? 19.389 11.086 -13.730 1.00 96.62 208 ASP A N 1
ATOM 1643 C CA . ASP A 1 208 ? 20.221 10.038 -14.292 1.00 96.62 208 ASP A CA 1
ATOM 1644 C C . ASP A 1 208 ? 21.698 10.280 -13.971 1.00 96.62 208 ASP A C 1
ATOM 1646 O O . ASP A 1 208 ? 22.140 11.415 -13.764 1.00 96.62 208 ASP A O 1
ATOM 1650 N N . LEU A 1 209 ? 22.463 9.190 -13.891 1.00 93.69 209 LEU A N 1
ATOM 1651 C CA . LEU A 1 209 ? 23.903 9.278 -13.696 1.00 93.69 209 LEU A CA 1
ATOM 1652 C C . LEU A 1 209 ? 24.583 9.660 -15.023 1.00 93.69 209 LEU A C 1
ATOM 1654 O O . LEU A 1 209 ? 24.373 8.952 -16.012 1.00 93.69 209 LEU A O 1
ATOM 1658 N N . PRO A 1 210 ? 25.407 10.722 -15.072 1.00 90.50 210 PRO A N 1
ATOM 1659 C CA . PRO A 1 210 ? 26.105 11.103 -16.297 1.00 90.50 210 PRO A CA 1
ATOM 1660 C C . PRO A 1 210 ? 26.962 9.969 -16.882 1.00 90.50 210 PRO A C 1
ATOM 1662 O O . PRO A 1 210 ? 27.563 9.194 -16.138 1.00 90.50 210 PRO A O 1
ATOM 1665 N N . CYS A 1 211 ? 27.009 9.875 -18.216 1.00 84.12 211 CYS A N 1
ATOM 1666 C CA . CYS A 1 211 ? 27.823 8.930 -19.003 1.00 84.12 211 CYS A CA 1
ATOM 1667 C C . CYS A 1 211 ? 27.494 7.428 -18.847 1.00 84.12 211 CYS A C 1
ATOM 1669 O O . CYS A 1 211 ? 28.077 6.613 -19.554 1.00 84.12 211 CYS A O 1
ATOM 1671 N N . ARG A 1 212 ? 26.595 7.027 -17.936 1.00 86.00 212 ARG A N 1
ATOM 1672 C CA . ARG A 1 212 ? 26.280 5.604 -17.662 1.00 86.00 212 ARG A CA 1
ATOM 1673 C C . ARG A 1 212 ? 24.795 5.352 -17.368 1.00 86.00 212 ARG A C 1
ATOM 1675 O O . ARG A 1 212 ? 24.420 4.326 -16.811 1.00 86.00 212 ARG A O 1
ATOM 1682 N N . SER A 1 213 ? 23.924 6.298 -17.692 1.00 91.69 213 SER A N 1
ATOM 1683 C CA . SER A 1 213 ? 22.500 6.263 -17.341 1.00 91.69 213 SER A CA 1
ATOM 1684 C C . SER A 1 213 ? 21.776 4.997 -17.812 1.00 91.69 213 SER A C 1
ATOM 1686 O O . SER A 1 213 ? 21.050 4.393 -17.020 1.00 91.69 213 SER A O 1
ATOM 1688 N N . TYR A 1 214 ? 22.027 4.564 -19.051 1.00 94.06 214 TYR A N 1
ATOM 1689 C CA . TYR A 1 214 ? 21.467 3.353 -19.653 1.00 94.06 214 TYR A CA 1
ATOM 1690 C C . TYR A 1 214 ? 22.570 2.533 -20.322 1.00 94.06 214 TYR A C 1
ATOM 1692 O O . TYR A 1 214 ? 23.363 3.058 -21.103 1.00 94.06 214 TYR A O 1
ATOM 1700 N N . ALA A 1 215 ? 22.581 1.228 -20.065 1.00 92.50 215 ALA A N 1
ATOM 1701 C CA . ALA A 1 215 ? 23.480 0.284 -20.714 1.00 92.50 215 ALA A CA 1
ATOM 1702 C C . ALA A 1 215 ? 22.759 -1.028 -21.042 1.00 92.50 215 ALA A C 1
ATOM 1704 O O . ALA A 1 215 ? 21.807 -1.429 -20.374 1.00 92.50 215 ALA A O 1
ATOM 1705 N N . LEU A 1 216 ? 23.224 -1.726 -22.073 1.00 92.19 216 LEU A N 1
ATOM 1706 C CA . LEU A 1 216 ? 22.796 -3.086 -22.378 1.00 92.19 216 LEU A CA 1
ATOM 1707 C C . LEU A 1 216 ? 23.615 -4.083 -21.557 1.00 92.19 216 LEU A C 1
ATOM 1709 O O . LEU A 1 216 ? 24.847 -4.023 -21.554 1.00 92.19 216 LEU A O 1
ATOM 1713 N N . THR A 1 217 ? 22.933 -5.052 -20.946 1.00 91.06 217 THR A N 1
ATOM 1714 C CA . THR A 1 217 ? 23.568 -6.283 -20.450 1.00 91.06 217 THR A CA 1
ATOM 1715 C C . THR A 1 217 ? 23.603 -7.322 -21.576 1.00 91.06 217 THR A C 1
ATOM 1717 O O . THR A 1 217 ? 23.339 -6.998 -22.736 1.00 91.06 217 THR A O 1
ATOM 1720 N N . GLU A 1 218 ? 23.949 -8.580 -21.290 1.00 87.88 218 GLU A N 1
ATOM 1721 C CA . GLU A 1 218 ? 23.949 -9.643 -22.307 1.00 87.88 218 GLU A CA 1
ATOM 1722 C C . GLU A 1 218 ? 22.564 -9.855 -22.945 1.00 87.88 218 GLU A C 1
ATOM 1724 O O . GLU A 1 218 ? 22.454 -9.907 -24.176 1.00 87.88 218 GLU A O 1
ATOM 1729 N N . HIS A 1 219 ? 21.502 -9.868 -22.134 1.00 89.44 219 HIS A N 1
ATOM 1730 C CA . HIS A 1 219 ? 20.131 -10.130 -22.589 1.00 89.44 219 HIS A CA 1
ATOM 1731 C C . HIS A 1 219 ? 19.100 -9.076 -22.158 1.00 89.44 219 HIS A C 1
ATOM 1733 O O . HIS A 1 219 ? 17.987 -9.082 -22.686 1.00 89.44 219 HIS A O 1
ATOM 1739 N N . GLY A 1 220 ? 19.463 -8.148 -21.272 1.00 92.06 220 GLY A N 1
ATOM 1740 C CA . GLY A 1 220 ? 18.571 -7.124 -20.732 1.00 92.06 220 GLY A CA 1
ATOM 1741 C C . GLY A 1 220 ? 19.212 -5.740 -20.695 1.00 92.06 220 GLY A C 1
ATOM 1742 O O . GLY A 1 220 ? 19.960 -5.368 -21.612 1.00 92.06 220 GLY A O 1
ATOM 1743 N N . MET A 1 221 ? 18.907 -4.979 -19.643 1.00 92.75 221 MET A N 1
ATOM 1744 C CA . MET A 1 221 ? 19.304 -3.578 -19.486 1.00 92.75 221 MET A CA 1
ATOM 1745 C C . MET A 1 221 ? 19.826 -3.288 -18.082 1.00 92.75 221 MET A C 1
ATOM 1747 O O . MET A 1 221 ? 19.439 -3.930 -17.109 1.00 92.75 221 MET A O 1
ATOM 1751 N N . MET A 1 222 ? 20.688 -2.288 -17.988 1.00 94.19 222 MET A N 1
ATOM 1752 C CA . MET A 1 222 ? 21.192 -1.731 -16.746 1.00 94.19 222 MET A CA 1
ATOM 1753 C C . MET A 1 222 ? 20.927 -0.231 -16.725 1.00 94.19 222 MET A C 1
ATOM 1755 O O . MET A 1 222 ? 21.042 0.449 -17.747 1.00 94.19 222 MET A O 1
ATOM 1759 N N . ARG A 1 223 ? 20.551 0.272 -15.555 1.00 94.94 223 ARG A N 1
ATOM 1760 C CA . ARG A 1 223 ? 20.072 1.635 -15.353 1.00 94.94 223 ARG A CA 1
ATOM 1761 C C . ARG A 1 223 ? 20.789 2.247 -14.153 1.00 94.94 223 ARG A C 1
ATOM 1763 O O . ARG A 1 223 ? 20.848 1.612 -13.102 1.00 94.94 223 ARG A O 1
ATOM 1770 N N . HIS A 1 224 ? 21.301 3.471 -14.293 1.00 95.38 224 HIS A N 1
ATOM 1771 C CA . HIS A 1 224 ? 22.016 4.194 -13.237 1.00 95.38 224 HIS A CA 1
ATOM 1772 C C . HIS A 1 224 ? 21.397 5.562 -12.945 1.00 95.38 224 HIS A C 1
ATOM 1774 O O . HIS A 1 224 ? 21.097 6.331 -13.859 1.00 95.38 224 HIS A O 1
ATOM 1780 N N . TRP A 1 225 ? 21.280 5.905 -11.662 1.00 96.56 225 TRP A N 1
ATOM 1781 C CA . TRP A 1 225 ? 20.850 7.228 -11.203 1.00 96.56 225 TRP A CA 1
ATOM 1782 C C . TRP A 1 225 ? 21.845 7.799 -10.204 1.00 96.56 225 TRP A C 1
ATOM 1784 O O . TRP A 1 225 ? 22.474 7.059 -9.443 1.00 96.56 225 TRP A O 1
ATOM 1794 N N . LEU A 1 226 ? 21.848 9.124 -10.079 1.00 95.12 226 LEU A N 1
ATOM 1795 C CA . LEU A 1 226 ? 22.365 9.760 -8.873 1.00 95.12 226 LEU A CA 1
ATOM 1796 C C . LEU A 1 226 ? 21.588 9.273 -7.633 1.00 95.12 226 LEU A C 1
ATOM 1798 O O . LEU A 1 226 ? 20.376 9.011 -7.686 1.00 95.12 226 LEU A O 1
ATOM 1802 N N . LEU A 1 227 ? 22.293 9.159 -6.505 1.00 95.00 227 LEU A N 1
ATOM 1803 C CA . LEU A 1 227 ? 21.724 8.773 -5.215 1.00 95.00 227 LEU A CA 1
ATOM 1804 C C . LEU A 1 227 ? 21.647 9.982 -4.267 1.00 95.00 227 LEU A C 1
ATOM 1806 O O . LEU A 1 227 ? 22.676 10.424 -3.749 1.00 95.00 227 LEU A O 1
ATOM 1810 N N . PRO A 1 228 ? 20.444 10.510 -3.975 1.00 93.12 228 PRO A N 1
ATOM 1811 C CA . PRO A 1 228 ? 20.274 11.524 -2.940 1.00 93.12 228 PRO A CA 1
ATOM 1812 C C . PRO A 1 228 ? 20.510 10.916 -1.549 1.00 93.12 228 PRO A C 1
ATOM 1814 O O . PRO A 1 228 ? 19.632 10.294 -0.962 1.00 93.12 228 PRO A O 1
ATOM 1817 N N . ARG A 1 229 ? 21.713 11.093 -0.995 1.00 89.69 229 ARG A N 1
ATOM 1818 C CA . ARG A 1 229 ? 22.106 10.494 0.296 1.00 89.69 229 ARG A CA 1
ATOM 1819 C C . ARG A 1 229 ? 21.342 11.007 1.521 1.00 89.69 229 ARG A C 1
ATOM 1821 O O . ARG A 1 229 ? 21.420 10.392 2.578 1.00 89.69 229 ARG A O 1
ATOM 1828 N N . SER A 1 230 ? 20.656 12.139 1.397 1.00 91.19 230 SER A N 1
ATOM 1829 C CA . SER A 1 230 ? 19.767 12.677 2.432 1.00 91.19 230 SER A CA 1
ATOM 1830 C C . SER A 1 230 ? 18.407 11.981 2.480 1.00 91.19 230 SER A C 1
ATOM 1832 O O . SER A 1 230 ? 17.631 12.248 3.395 1.00 91.19 230 SER A O 1
ATOM 1834 N N . ASN A 1 231 ? 18.101 11.139 1.493 1.00 95.62 231 ASN A N 1
ATOM 1835 C CA . ASN A 1 231 ? 16.817 10.468 1.383 1.00 95.62 231 ASN A CA 1
ATOM 1836 C C . ASN A 1 231 ? 16.851 9.097 2.057 1.00 95.62 231 ASN A C 1
ATOM 1838 O O . ASN A 1 231 ? 17.905 8.479 2.201 1.00 95.62 231 ASN A O 1
ATOM 1842 N N . VAL A 1 232 ? 15.666 8.632 2.432 1.00 96.12 232 VAL A N 1
ATOM 1843 C CA . VAL A 1 232 ? 15.384 7.255 2.837 1.00 96.12 232 VAL A CA 1
ATOM 1844 C C . VAL A 1 232 ? 14.842 6.494 1.639 1.00 96.12 232 VAL A C 1
ATOM 1846 O O . VAL A 1 232 ? 14.077 7.053 0.846 1.00 96.12 232 VAL A O 1
ATOM 1849 N N . HIS A 1 233 ? 15.241 5.231 1.508 1.00 97.06 233 HIS A N 1
ATOM 1850 C CA . HIS A 1 233 ? 14.825 4.377 0.402 1.00 97.06 233 HIS A CA 1
ATOM 1851 C C . HIS A 1 233 ? 13.939 3.240 0.913 1.00 97.06 233 HIS A C 1
ATOM 1853 O O . HIS A 1 233 ? 14.374 2.472 1.762 1.00 97.06 233 HIS A O 1
ATOM 1859 N N . PHE A 1 234 ? 12.722 3.119 0.384 1.00 95.19 234 PHE A N 1
ATOM 1860 C CA . PHE A 1 234 ? 11.723 2.122 0.787 1.00 95.19 234 PHE A CA 1
ATOM 1861 C C . PHE A 1 234 ? 11.294 1.239 -0.392 1.00 95.19 234 PHE A C 1
ATOM 1863 O O . PHE A 1 234 ? 11.517 1.586 -1.554 1.00 95.19 234 PHE A O 1
ATOM 1870 N N . GLY A 1 235 ? 10.580 0.150 -0.102 1.00 93.94 235 GLY A N 1
ATOM 1871 C CA . GLY A 1 235 ? 9.863 -0.643 -1.103 1.00 93.94 235 GLY A CA 1
ATOM 1872 C C . GLY A 1 235 ? 10.547 -1.967 -1.429 1.00 93.94 235 GLY A C 1
ATOM 1873 O O . GLY A 1 235 ? 10.903 -2.724 -0.536 1.00 93.94 235 GLY A O 1
ATOM 1874 N N . LEU A 1 236 ? 10.672 -2.273 -2.719 1.00 94.75 236 LEU A N 1
ATOM 1875 C CA . LEU A 1 236 ? 11.177 -3.537 -3.275 1.00 94.75 236 LEU A CA 1
ATOM 1876 C C . LEU A 1 236 ? 10.346 -4.800 -2.943 1.00 94.75 236 LEU A C 1
ATOM 1878 O O . LEU A 1 236 ? 10.719 -5.916 -3.323 1.00 94.75 236 LEU A O 1
ATOM 1882 N N . GLY A 1 237 ? 9.190 -4.632 -2.297 1.00 91.31 237 GLY A N 1
ATOM 1883 C CA . GLY A 1 237 ? 8.307 -5.715 -1.871 1.00 91.31 237 GLY A CA 1
ATOM 1884 C C . GLY A 1 237 ? 8.702 -6.280 -0.505 1.00 91.31 237 GLY A C 1
ATOM 1885 O O . GLY A 1 237 ? 8.938 -5.536 0.440 1.00 91.31 237 GLY A O 1
ATOM 1886 N N . GLU A 1 238 ? 8.738 -7.606 -0.389 1.00 91.31 238 GLU A N 1
ATOM 1887 C CA . GLU A 1 238 ? 9.063 -8.308 0.856 1.00 91.31 238 GLU A CA 1
ATOM 1888 C C . GLU A 1 238 ? 10.578 -8.543 0.939 1.00 91.31 238 GLU A C 1
ATOM 1890 O O . GLU A 1 238 ? 11.135 -9.327 0.167 1.00 91.31 238 GLU A O 1
ATOM 1895 N N . LYS A 1 239 ? 11.257 -7.849 1.863 1.00 92.56 239 LYS A N 1
ATOM 1896 C CA . LYS A 1 239 ? 12.718 -7.895 2.026 1.00 92.56 239 LYS A CA 1
ATOM 1897 C C . LYS A 1 239 ? 13.130 -8.083 3.481 1.00 92.56 239 LYS A C 1
ATOM 1899 O O . LYS A 1 239 ? 12.546 -7.480 4.374 1.00 92.56 239 LYS A O 1
ATOM 1904 N N . GLY A 1 240 ? 14.163 -8.897 3.709 1.00 91.06 240 GLY A N 1
ATOM 1905 C CA . GLY A 1 240 ? 14.835 -8.994 5.003 1.00 91.06 240 GLY A CA 1
ATOM 1906 C C . GLY A 1 240 ? 15.775 -7.806 5.188 1.00 91.06 240 GLY A C 1
ATOM 1907 O O . GLY A 1 240 ? 16.935 -7.863 4.775 1.00 91.06 240 GLY A O 1
ATOM 1908 N N . ALA A 1 241 ? 15.264 -6.705 5.738 1.00 92.12 241 ALA A N 1
ATOM 1909 C CA . ALA A 1 241 ? 16.009 -5.477 6.004 1.00 92.12 241 ALA A CA 1
ATOM 1910 C C . ALA A 1 241 ? 15.253 -4.563 6.990 1.00 92.12 241 ALA A C 1
ATOM 1912 O O . ALA A 1 241 ? 14.041 -4.714 7.145 1.00 92.12 241 ALA A O 1
ATOM 1913 N N . PRO A 1 242 ? 15.936 -3.577 7.606 1.00 92.25 242 PRO A N 1
ATOM 1914 C CA . PRO A 1 242 ? 15.283 -2.374 8.113 1.00 92.25 242 PRO A CA 1
ATOM 1915 C C . PRO A 1 242 ? 14.445 -1.674 7.045 1.00 92.25 242 PRO A C 1
ATOM 1917 O O . PRO A 1 242 ? 14.602 -1.921 5.847 1.00 92.25 242 PRO A O 1
ATOM 1920 N N . LEU A 1 243 ? 13.612 -0.732 7.483 1.00 93.31 243 LEU A N 1
ATOM 1921 C CA . LEU A 1 243 ? 12.747 0.020 6.584 1.00 93.31 243 LEU A CA 1
ATOM 1922 C C . LEU A 1 243 ? 13.550 0.879 5.580 1.00 93.31 243 LEU A C 1
ATOM 1924 O O . LEU A 1 243 ? 13.118 1.035 4.439 1.00 93.31 243 LEU A O 1
ATOM 1928 N N . ASP A 1 244 ? 14.727 1.390 5.976 1.00 95.31 244 ASP A N 1
ATOM 1929 C CA . ASP A 1 244 ? 15.673 2.067 5.073 1.00 95.31 244 ASP A CA 1
ATOM 1930 C C . ASP A 1 244 ? 16.575 1.060 4.345 1.00 95.31 244 ASP A C 1
ATOM 1932 O O . ASP A 1 244 ? 17.440 0.408 4.934 1.00 95.31 244 ASP A O 1
ATOM 1936 N N . LEU A 1 245 ? 16.402 0.979 3.031 1.00 95.81 245 LEU A N 1
ATOM 1937 C CA . LEU A 1 245 ? 17.133 0.083 2.141 1.00 95.81 245 LEU A CA 1
ATOM 1938 C C . LEU A 1 245 ? 18.474 0.672 1.656 1.00 95.81 245 LEU A C 1
ATOM 1940 O O . LEU A 1 245 ? 19.210 0.012 0.918 1.00 95.81 245 LEU A O 1
ATOM 1944 N N . SER A 1 246 ? 18.800 1.910 2.042 1.00 95.06 246 SER A N 1
ATOM 1945 C CA . SER A 1 246 ? 20.019 2.612 1.619 1.00 95.06 246 SER A CA 1
ATOM 1946 C C . SER A 1 246 ? 21.303 1.843 1.966 1.00 95.06 246 SER A C 1
ATOM 1948 O O . SER A 1 246 ? 21.442 1.265 3.040 1.00 95.06 246 SER A O 1
ATOM 1950 N N . GLY A 1 247 ? 22.288 1.877 1.065 1.00 94.00 247 GLY A N 1
ATOM 1951 C CA . GLY A 1 247 ? 23.601 1.245 1.249 1.00 94.00 247 GLY A CA 1
ATOM 1952 C C . GLY A 1 247 ? 23.619 -0.275 1.051 1.00 94.00 247 GLY A C 1
ATOM 1953 O O . GLY A 1 247 ? 24.618 -0.919 1.377 1.00 94.00 247 GLY A O 1
ATOM 1954 N N . ARG A 1 248 ? 22.533 -0.863 0.534 1.00 94.44 248 ARG A N 1
ATOM 1955 C CA . ARG A 1 248 ? 22.360 -2.314 0.361 1.00 94.44 248 ARG A CA 1
ATOM 1956 C C . ARG A 1 248 ? 22.033 -2.678 -1.089 1.00 94.44 248 ARG A C 1
ATOM 1958 O O . ARG A 1 248 ? 21.741 -1.810 -1.912 1.00 94.44 248 ARG A O 1
ATOM 1965 N N . SER A 1 249 ? 22.078 -3.974 -1.387 1.00 95.31 249 SER A N 1
ATOM 1966 C CA . SER A 1 249 ? 21.651 -4.536 -2.672 1.00 95.31 249 SER A CA 1
ATOM 1967 C C . SER A 1 249 ? 20.610 -5.625 -2.445 1.00 95.31 249 SER A C 1
ATOM 1969 O O . SER A 1 249 ? 20.669 -6.320 -1.430 1.00 95.31 249 SER A O 1
ATOM 1971 N N . PHE A 1 250 ? 19.692 -5.781 -3.394 1.00 95.88 250 PHE A N 1
ATOM 1972 C CA . PHE A 1 250 ? 18.572 -6.712 -3.308 1.00 95.88 250 PHE A CA 1
ATOM 1973 C C . PHE A 1 250 ? 18.321 -7.391 -4.651 1.00 95.88 250 PHE A C 1
ATOM 1975 O O . PHE A 1 250 ? 18.313 -6.742 -5.698 1.00 95.88 250 PHE A O 1
ATOM 1982 N N . SER A 1 251 ? 18.066 -8.692 -4.620 1.00 95.50 251 SER A N 1
ATOM 1983 C CA . SER A 1 251 ? 17.617 -9.470 -5.766 1.00 95.50 251 SER A CA 1
ATOM 1984 C C . SER A 1 251 ? 16.109 -9.311 -5.957 1.00 95.50 251 SER A C 1
ATOM 1986 O O . SER A 1 251 ? 15.315 -9.464 -5.031 1.00 95.50 251 SER A O 1
ATOM 1988 N N . ILE A 1 252 ? 15.686 -9.023 -7.180 1.00 94.62 252 ILE A N 1
ATOM 1989 C CA . ILE A 1 252 ? 14.294 -9.112 -7.618 1.00 94.62 252 ILE A CA 1
ATOM 1990 C C . ILE A 1 252 ? 14.124 -10.497 -8.228 1.00 94.62 252 ILE A C 1
ATOM 1992 O O . ILE A 1 252 ? 14.311 -10.711 -9.422 1.00 94.62 252 ILE A O 1
ATOM 1996 N N . SER A 1 253 ? 13.867 -11.454 -7.347 1.00 91.31 253 SER A N 1
ATOM 1997 C CA . SER A 1 253 ? 13.555 -12.841 -7.660 1.00 91.31 253 SER A CA 1
ATOM 1998 C C . SER A 1 253 ? 12.793 -13.442 -6.476 1.00 91.31 253 SER A C 1
ATOM 2000 O O . SER A 1 253 ? 12.705 -12.821 -5.413 1.00 91.31 253 SER A O 1
ATOM 2002 N N . ALA A 1 254 ? 12.203 -14.621 -6.654 1.00 87.62 254 ALA A N 1
ATOM 2003 C CA . ALA A 1 254 ? 11.496 -15.337 -5.596 1.00 87.62 254 ALA A CA 1
ATOM 2004 C C . ALA A 1 254 ? 12.236 -16.631 -5.252 1.00 87.62 254 ALA A C 1
ATOM 2006 O O . ALA A 1 254 ? 12.659 -17.371 -6.141 1.00 87.62 254 ALA A O 1
ATOM 2007 N N . THR A 1 255 ? 12.361 -16.925 -3.961 1.00 85.62 255 THR A N 1
ATOM 2008 C CA . THR A 1 255 ? 12.915 -18.188 -3.468 1.00 85.62 255 THR A CA 1
ATOM 2009 C C . THR A 1 255 ? 12.122 -18.699 -2.271 1.00 85.62 255 THR A C 1
ATOM 2011 O O . THR A 1 255 ? 11.463 -17.936 -1.565 1.00 85.62 255 THR A O 1
ATOM 2014 N N . ASP A 1 256 ? 12.196 -20.007 -2.033 1.00 84.69 256 ASP A N 1
ATOM 2015 C CA . ASP A 1 256 ? 11.655 -20.628 -0.825 1.00 84.69 256 ASP A CA 1
ATOM 2016 C C . ASP A 1 256 ? 12.608 -20.363 0.352 1.00 84.69 256 ASP A C 1
ATOM 2018 O O . ASP A 1 256 ? 13.528 -21.133 0.635 1.00 84.69 256 ASP A O 1
ATOM 2022 N N . ALA A 1 257 ? 12.438 -19.200 0.984 1.00 87.38 257 ALA A N 1
ATOM 2023 C CA . ALA A 1 257 ? 13.315 -18.681 2.029 1.00 87.38 257 ALA A CA 1
ATOM 2024 C C . ALA A 1 257 ? 12.884 -19.142 3.435 1.00 87.38 257 ALA A C 1
ATOM 2026 O O . ALA A 1 257 ? 12.698 -18.333 4.344 1.00 87.38 257 ALA A O 1
ATOM 2027 N N . ALA A 1 258 ? 12.658 -20.440 3.640 1.00 84.94 258 ALA A N 1
ATOM 2028 C CA . ALA A 1 258 ? 12.286 -20.958 4.958 1.00 84.94 258 ALA A CA 1
ATOM 2029 C C . ALA A 1 258 ? 13.364 -20.633 6.016 1.00 84.94 258 ALA A C 1
ATOM 2031 O O . ALA A 1 258 ? 14.556 -20.809 5.771 1.00 84.94 258 ALA A O 1
ATOM 2032 N N . CYS A 1 259 ? 12.942 -20.180 7.205 1.00 87.94 259 CYS A N 1
ATOM 2033 C CA . CYS A 1 259 ? 13.835 -19.806 8.315 1.00 87.94 259 CYS A CA 1
ATOM 2034 C C . CYS A 1 259 ? 14.892 -18.737 7.956 1.00 87.94 259 CYS A C 1
ATOM 2036 O O . CYS A 1 259 ? 16.018 -18.795 8.451 1.00 87.94 259 CYS A O 1
ATOM 2038 N N . TYR A 1 260 ? 14.541 -17.781 7.092 1.00 92.19 260 TYR A N 1
ATOM 2039 C CA . TYR A 1 260 ? 15.438 -16.699 6.688 1.00 92.19 260 TYR A CA 1
ATOM 2040 C C . TYR A 1 260 ? 15.883 -15.806 7.859 1.00 92.19 260 TYR A C 1
ATOM 2042 O O . TYR A 1 260 ? 15.188 -15.652 8.864 1.00 92.19 260 TYR A O 1
ATOM 2050 N N . ASP A 1 261 ? 17.053 -15.185 7.703 1.00 93.00 261 ASP A N 1
ATOM 2051 C CA . ASP A 1 261 ? 17.541 -14.145 8.608 1.00 93.00 261 ASP A CA 1
ATOM 2052 C C . ASP A 1 261 ? 16.798 -12.831 8.336 1.00 93.00 261 ASP A C 1
ATOM 2054 O O . ASP A 1 261 ? 16.841 -12.316 7.219 1.00 93.00 261 ASP A O 1
ATOM 2058 N N . ALA A 1 262 ? 16.128 -12.273 9.345 1.00 89.25 262 ALA A N 1
ATOM 2059 C CA . ALA A 1 262 ? 15.284 -11.090 9.175 1.00 89.25 262 ALA A CA 1
ATOM 2060 C C . ALA A 1 262 ? 16.052 -9.829 8.735 1.00 89.25 262 ALA A C 1
ATOM 2062 O O . ALA A 1 262 ? 15.443 -8.911 8.191 1.00 89.25 262 ALA A O 1
ATOM 2063 N N . TYR A 1 263 ? 17.372 -9.774 8.950 1.00 90.06 263 TYR A N 1
ATOM 2064 C CA . TYR A 1 263 ? 18.187 -8.609 8.614 1.00 90.06 263 TYR A CA 1
ATOM 2065 C C . TYR A 1 263 ? 18.952 -8.767 7.298 1.00 90.06 263 TYR A C 1
ATOM 2067 O O . TYR A 1 263 ? 19.152 -7.773 6.604 1.00 90.06 263 TYR A O 1
ATOM 2075 N N . ASN A 1 264 ? 19.412 -9.976 6.967 1.00 89.62 264 ASN A N 1
ATOM 2076 C CA . ASN A 1 264 ? 20.316 -10.255 5.846 1.00 89.62 264 ASN A CA 1
ATOM 2077 C C . ASN A 1 264 ? 19.703 -11.149 4.758 1.00 89.62 264 ASN A C 1
ATOM 2079 O O . ASN A 1 264 ? 20.296 -11.280 3.689 1.00 89.62 264 ASN A O 1
ATOM 2083 N N . GLY A 1 265 ? 18.574 -11.808 5.027 1.00 92.38 265 GLY A N 1
ATOM 2084 C CA . GLY A 1 265 ? 17.946 -12.749 4.104 1.00 92.38 265 GLY A CA 1
ATOM 2085 C C . GLY A 1 265 ? 17.337 -12.056 2.885 1.00 92.38 265 GLY A C 1
ATOM 2086 O O . GLY A 1 265 ? 16.375 -11.301 3.010 1.00 92.38 265 GLY A O 1
ATOM 2087 N N . ASP A 1 266 ? 17.878 -12.346 1.704 1.00 93.56 266 ASP A N 1
ATOM 2088 C CA . ASP A 1 266 ? 17.358 -11.926 0.401 1.00 93.56 266 ASP A CA 1
ATOM 2089 C C . ASP A 1 266 ? 17.884 -12.883 -0.697 1.00 93.56 266 ASP A C 1
ATOM 2091 O O . ASP A 1 266 ? 19.040 -13.317 -0.605 1.00 93.56 266 ASP A O 1
ATOM 2095 N N . PRO A 1 267 ? 17.086 -13.237 -1.727 1.00 93.62 267 PRO A N 1
ATOM 2096 C CA . PRO A 1 267 ? 15.665 -12.916 -1.906 1.00 93.62 267 PRO A CA 1
ATOM 2097 C C . PRO A 1 267 ? 14.738 -13.664 -0.933 1.00 93.62 267 PRO A C 1
ATOM 2099 O O . PRO A 1 267 ? 15.144 -14.631 -0.290 1.00 93.62 267 PRO A O 1
ATOM 2102 N N . LEU A 1 268 ? 13.486 -13.203 -0.835 1.00 92.31 268 LEU A N 1
ATOM 2103 C CA . LEU A 1 268 ? 12.394 -13.851 -0.093 1.00 92.31 268 LEU A CA 1
ATOM 2104 C C . LEU A 1 268 ? 11.329 -14.393 -1.067 1.00 92.31 268 LEU A C 1
ATOM 2106 O O . LEU A 1 268 ? 11.643 -14.710 -2.216 1.00 92.31 268 LEU A O 1
ATOM 2110 N N . TYR A 1 269 ? 10.075 -14.531 -0.627 1.00 89.44 269 TYR A N 1
ATOM 2111 C CA . TYR A 1 269 ? 9.017 -15.163 -1.419 1.00 89.44 269 TYR A CA 1
ATOM 2112 C C . TYR A 1 269 ? 8.407 -14.218 -2.451 1.00 89.44 269 TYR A C 1
ATOM 2114 O O . TYR A 1 269 ? 8.014 -14.661 -3.530 1.00 89.44 269 TYR A O 1
ATOM 2122 N N . LYS A 1 270 ? 8.298 -12.927 -2.121 1.00 89.62 270 LYS A N 1
ATOM 2123 C CA . LYS A 1 270 ? 7.666 -11.916 -2.978 1.00 89.62 270 LYS A CA 1
ATOM 2124 C C . LYS A 1 270 ? 8.652 -10.812 -3.326 1.00 89.62 270 LYS A C 1
ATOM 2126 O O . LYS A 1 270 ? 9.499 -10.436 -2.522 1.00 89.62 270 LYS A O 1
ATOM 2131 N N . HIS A 1 271 ? 8.510 -10.253 -4.517 1.00 90.12 271 HIS A N 1
ATOM 2132 C CA . HIS A 1 271 ? 9.304 -9.119 -4.963 1.00 90.12 271 HIS A CA 1
ATOM 2133 C C . HIS A 1 271 ? 8.429 -8.168 -5.767 1.00 90.12 271 HIS A C 1
ATOM 2135 O O . HIS A 1 271 ? 7.562 -8.596 -6.525 1.00 90.12 271 HIS A O 1
ATOM 2141 N N . THR A 1 272 ? 8.700 -6.878 -5.620 1.00 92.50 272 THR A N 1
ATOM 2142 C CA . THR A 1 272 ? 8.033 -5.832 -6.389 1.00 92.50 272 THR A CA 1
ATOM 2143 C C . THR A 1 272 ? 9.100 -4.815 -6.754 1.00 92.50 272 THR A C 1
ATOM 2145 O O . THR A 1 272 ? 9.590 -4.159 -5.844 1.00 92.50 272 THR A O 1
ATOM 2148 N N . PRO A 1 273 ? 9.507 -4.653 -8.024 1.00 94.31 273 PRO A N 1
ATOM 2149 C CA . PRO A 1 273 ? 10.559 -3.708 -8.419 1.00 94.31 273 PRO A CA 1
ATOM 2150 C C . PRO A 1 273 ? 10.066 -2.246 -8.380 1.00 94.31 273 PRO A C 1
ATOM 2152 O O . PRO A 1 273 ? 10.124 -1.531 -9.377 1.00 94.31 273 PRO A O 1
ATOM 2155 N N . PHE A 1 274 ? 9.556 -1.818 -7.224 1.00 97.00 274 PHE A N 1
ATOM 2156 C CA . PHE A 1 274 ? 9.070 -0.482 -6.906 1.00 97.00 274 PHE A CA 1
ATOM 2157 C C . PHE A 1 274 ? 9.900 0.090 -5.754 1.00 97.00 274 PHE A C 1
ATOM 2159 O O . PHE A 1 274 ? 9.801 -0.370 -4.617 1.00 97.00 274 PHE A O 1
ATOM 2166 N N . LEU A 1 275 ? 10.745 1.067 -6.062 1.00 98.00 275 LEU A N 1
ATOM 2167 C CA . LEU A 1 275 ? 11.615 1.760 -5.118 1.00 98.00 275 LEU A CA 1
ATOM 2168 C C . LEU A 1 275 ? 11.048 3.150 -4.835 1.00 98.00 275 LEU A C 1
ATOM 2170 O O . LEU A 1 275 ? 10.817 3.910 -5.769 1.00 98.00 275 LEU A O 1
ATOM 2174 N N . ILE A 1 276 ? 10.900 3.525 -3.570 1.00 98.12 276 ILE A N 1
ATOM 2175 C CA . ILE A 1 276 ? 10.539 4.886 -3.155 1.00 98.12 276 ILE A CA 1
ATOM 2176 C C . ILE A 1 276 ? 11.787 5.560 -2.588 1.00 98.12 276 ILE A C 1
ATOM 2178 O O . ILE A 1 276 ? 12.491 4.966 -1.780 1.00 98.12 276 ILE A O 1
ATOM 2182 N N . SER A 1 277 ? 12.053 6.803 -2.977 1.00 97.75 277 SER A N 1
ATOM 2183 C CA . SER A 1 277 ? 13.097 7.656 -2.408 1.00 97.75 277 SER A CA 1
ATOM 2184 C C . SER A 1 277 ? 12.451 8.914 -1.830 1.00 97.75 277 SER A C 1
ATOM 2186 O O . SER A 1 277 ? 12.052 9.815 -2.578 1.00 97.75 277 SER A O 1
ATOM 2188 N N . ALA A 1 278 ? 12.382 8.987 -0.502 1.00 96.81 278 ALA A N 1
ATOM 2189 C CA . ALA A 1 278 ? 11.756 10.087 0.223 1.00 96.81 278 ALA A CA 1
ATOM 2190 C C . ALA A 1 278 ? 12.809 10.965 0.919 1.00 96.81 278 ALA A C 1
ATOM 2192 O O . ALA A 1 278 ? 13.655 10.437 1.645 1.00 96.81 278 ALA A O 1
ATOM 2193 N N . PRO A 1 279 ? 12.792 12.293 0.731 1.00 95.00 279 PRO A N 1
ATOM 2194 C CA . PRO A 1 279 ? 13.655 13.185 1.494 1.00 95.00 279 PRO A CA 1
ATOM 2195 C C . PRO A 1 279 ? 13.296 13.152 2.981 1.00 95.00 279 PRO A C 1
ATOM 2197 O O . PRO A 1 279 ? 12.123 13.151 3.347 1.00 95.00 279 PRO A O 1
ATOM 2200 N N . ARG A 1 280 ? 14.318 13.145 3.846 1.00 93.31 280 ARG A N 1
ATOM 2201 C CA . ARG A 1 280 ? 14.115 13.330 5.288 1.00 93.31 280 ARG A CA 1
ATOM 2202 C C . ARG A 1 280 ? 13.659 14.773 5.534 1.00 93.31 280 ARG A C 1
ATOM 2204 O O . ARG A 1 280 ? 14.349 15.687 5.061 1.00 93.31 280 ARG A O 1
ATOM 2211 N N . PRO A 1 281 ? 12.548 15.000 6.253 1.00 90.88 281 PRO A N 1
ATOM 2212 C CA . PRO A 1 281 ? 12.108 16.348 6.568 1.00 90.88 281 PRO A CA 1
ATOM 2213 C C . PRO A 1 281 ? 13.139 17.026 7.472 1.00 90.88 281 PRO A C 1
ATOM 2215 O O . PRO A 1 281 ? 13.807 16.389 8.292 1.00 90.88 281 PRO A O 1
ATOM 2218 N N . LYS A 1 282 ? 13.289 18.337 7.298 1.00 86.31 282 LYS A N 1
ATOM 2219 C CA . LYS A 1 282 ? 14.152 19.175 8.130 1.00 86.31 282 LYS A CA 1
ATOM 2220 C C . LYS A 1 282 ? 13.281 20.164 8.899 1.00 86.31 282 LYS A C 1
ATOM 2222 O O . LYS A 1 282 ? 12.314 20.661 8.322 1.00 86.31 282 LYS A O 1
ATOM 2227 N N . PRO A 1 283 ? 13.621 20.482 10.160 1.00 77.06 283 PRO A N 1
ATOM 2228 C CA . PRO A 1 283 ? 12.931 21.536 10.893 1.00 77.06 283 PRO A CA 1
ATOM 2229 C C . PRO A 1 283 ? 12.916 22.843 10.090 1.00 77.06 283 PRO A C 1
ATOM 2231 O O . PRO A 1 283 ? 13.929 23.210 9.492 1.00 77.06 283 PRO A O 1
ATOM 2234 N N . ASP A 1 284 ? 11.763 23.513 10.072 1.00 77.75 284 ASP A N 1
ATOM 2235 C CA . ASP A 1 284 ? 11.549 24.835 9.464 1.00 77.75 284 ASP A CA 1
ATOM 2236 C C . ASP A 1 284 ? 11.815 24.936 7.947 1.00 77.75 284 ASP A C 1
ATOM 2238 O O . ASP A 1 284 ? 11.983 26.035 7.417 1.00 77.75 284 ASP A O 1
ATOM 2242 N N . GLN A 1 285 ? 11.841 23.809 7.230 1.00 82.12 285 GLN A N 1
ATOM 2243 C CA . GLN A 1 285 ? 11.970 23.773 5.770 1.00 82.12 285 GLN A CA 1
ATOM 2244 C C . GLN A 1 285 ? 10.839 22.959 5.153 1.00 82.12 285 GLN A C 1
ATOM 2246 O O . GLN A 1 285 ? 10.439 21.919 5.684 1.00 82.12 285 GLN A O 1
ATOM 2251 N N . GLU A 1 286 ? 10.330 23.418 4.010 1.00 82.44 286 GLU A N 1
ATOM 2252 C CA . GLU A 1 286 ? 9.413 22.596 3.237 1.00 82.44 286 GLU A CA 1
ATOM 2253 C C . GLU A 1 286 ? 10.164 21.357 2.739 1.00 82.44 286 GLU A C 1
ATOM 2255 O O . GLU A 1 286 ? 11.340 21.397 2.381 1.00 82.44 286 GLU A O 1
ATOM 2260 N N . THR A 1 287 ? 9.508 20.204 2.800 1.00 89.56 287 THR A N 1
ATOM 2261 C CA . THR A 1 287 ? 10.121 18.958 2.341 1.00 89.56 287 THR A CA 1
ATOM 2262 C C . THR A 1 287 ? 9.862 18.826 0.841 1.00 89.56 287 THR A C 1
ATOM 2264 O O . THR A 1 287 ? 8.700 18.951 0.439 1.00 89.56 287 THR A O 1
ATOM 2267 N N . PRO A 1 288 ? 10.890 18.588 0.005 1.00 92.50 288 PRO A N 1
ATOM 2268 C CA . PRO A 1 288 ? 10.692 18.312 -1.413 1.00 92.50 288 PRO A CA 1
ATOM 2269 C C . PRO A 1 288 ? 9.805 17.089 -1.637 1.00 92.50 288 PRO A C 1
ATOM 2271 O O . PRO A 1 288 ? 9.700 16.212 -0.774 1.00 92.50 288 PRO A O 1
ATOM 2274 N N . SER A 1 289 ? 9.194 16.988 -2.814 1.00 95.12 289 SER A N 1
ATOM 2275 C CA . SER A 1 289 ? 8.378 15.816 -3.130 1.00 95.12 289 SER A CA 1
ATOM 2276 C C . SER A 1 289 ? 9.185 14.513 -3.116 1.00 95.12 289 SER A C 1
ATOM 2278 O O . SER A 1 289 ? 10.358 14.449 -3.488 1.00 95.12 289 SER A O 1
ATOM 2280 N N . THR A 1 290 ? 8.520 13.442 -2.693 1.00 96.69 290 THR A N 1
ATOM 2281 C CA . THR A 1 290 ? 9.025 12.070 -2.796 1.00 96.69 290 THR A CA 1
ATOM 2282 C C . THR A 1 290 ? 8.919 11.607 -4.243 1.00 96.69 290 THR A C 1
ATOM 2284 O O . THR A 1 290 ? 7.993 12.007 -4.954 1.00 96.69 290 THR A O 1
ATOM 2287 N N . TYR A 1 291 ? 9.842 10.746 -4.678 1.00 97.88 291 TYR A N 1
ATOM 2288 C CA . TYR A 1 291 ? 9.717 10.069 -5.966 1.00 97.88 291 TYR A CA 1
ATOM 2289 C C . TYR A 1 291 ? 9.808 8.550 -5.837 1.00 97.88 291 TYR A C 1
ATOM 2291 O O . TYR A 1 291 ? 10.503 8.026 -4.966 1.00 97.88 291 TYR A O 1
ATOM 2299 N N . GLY A 1 292 ? 9.104 7.848 -6.718 1.00 98.12 292 GLY A N 1
ATOM 2300 C CA . GLY A 1 292 ? 9.139 6.401 -6.875 1.00 98.12 292 GLY A CA 1
ATOM 2301 C C . GLY A 1 292 ? 9.666 6.000 -8.248 1.00 98.12 292 GLY A C 1
ATOM 2302 O O . GLY A 1 292 ? 9.503 6.741 -9.214 1.00 98.12 292 GLY A O 1
ATOM 2303 N N . ILE A 1 293 ? 10.296 4.833 -8.328 1.00 98.38 293 ILE A N 1
ATOM 2304 C CA . ILE A 1 293 ? 10.768 4.202 -9.561 1.00 98.38 293 ILE A CA 1
ATOM 2305 C C . ILE A 1 293 ? 10.162 2.807 -9.615 1.00 98.38 293 ILE A C 1
ATOM 2307 O O . ILE A 1 293 ? 10.387 2.008 -8.707 1.00 98.38 293 ILE A O 1
ATOM 2311 N N . TYR A 1 294 ? 9.408 2.512 -10.666 1.00 97.81 294 TYR A N 1
ATOM 2312 C CA . TYR A 1 294 ? 8.807 1.203 -10.885 1.00 97.81 294 TYR A CA 1
ATOM 2313 C C . TYR A 1 294 ? 9.224 0.627 -12.236 1.00 97.81 294 TYR A C 1
ATOM 2315 O O . TYR A 1 294 ? 9.163 1.319 -13.250 1.00 97.81 294 TYR A O 1
ATOM 2323 N N . HIS A 1 295 ? 9.615 -0.647 -12.259 1.00 95.88 295 HIS A N 1
ATOM 2324 C CA . HIS A 1 295 ? 9.894 -1.376 -13.496 1.00 95.88 295 HIS A CA 1
ATOM 2325 C C . HIS A 1 295 ? 8.797 -2.402 -13.763 1.00 95.88 295 HIS A C 1
ATOM 2327 O O . HIS A 1 295 ? 8.565 -3.294 -12.954 1.00 95.88 295 HIS A O 1
ATOM 2333 N N . ALA A 1 296 ? 8.144 -2.322 -14.920 1.00 92.88 296 ALA A N 1
ATOM 2334 C CA . ALA A 1 296 ? 6.997 -3.176 -15.241 1.00 92.88 296 ALA A CA 1
ATOM 2335 C C . ALA A 1 296 ? 7.377 -4.600 -15.708 1.00 92.88 296 ALA A C 1
ATOM 2337 O O . ALA A 1 296 ? 6.566 -5.305 -16.306 1.00 92.88 296 ALA A O 1
ATOM 2338 N N . SER A 1 297 ? 8.616 -5.024 -15.453 1.00 89.94 297 SER A N 1
ATOM 2339 C CA . SER A 1 297 ? 9.164 -6.304 -15.896 1.00 89.94 297 SER A CA 1
ATOM 2340 C C . SER A 1 297 ? 9.042 -7.381 -14.820 1.00 89.94 297 SER A C 1
ATOM 2342 O O . SER A 1 297 ? 9.275 -7.125 -13.641 1.00 89.94 297 SER A O 1
ATOM 2344 N N . ASN A 1 298 ? 8.742 -8.604 -15.258 1.00 87.62 298 ASN A N 1
ATOM 2345 C CA . ASN A 1 298 ? 8.788 -9.824 -14.444 1.00 87.62 298 ASN A CA 1
ATOM 2346 C C . ASN A 1 298 ? 10.112 -10.597 -14.602 1.00 87.62 298 ASN A C 1
ATOM 2348 O O . ASN A 1 298 ? 10.243 -11.720 -14.118 1.00 87.62 298 ASN A O 1
ATOM 2352 N N . SER A 1 299 ? 11.088 -10.033 -15.320 1.00 89.25 299 SER A N 1
ATOM 2353 C CA . SER A 1 299 ? 12.433 -10.603 -15.390 1.00 89.25 299 SER A CA 1
ATOM 2354 C C . SER A 1 299 ? 13.080 -10.588 -14.008 1.00 89.25 299 SER A C 1
ATOM 2356 O O . SER A 1 299 ? 12.915 -9.629 -13.253 1.00 89.25 299 SER A O 1
ATOM 2358 N N . ASN A 1 300 ? 13.916 -11.593 -13.735 1.00 91.88 300 ASN A N 1
ATOM 2359 C CA . ASN A 1 300 ? 14.891 -11.484 -12.659 1.00 91.88 300 ASN A CA 1
ATOM 2360 C C . ASN A 1 300 ? 15.690 -10.185 -12.824 1.00 91.88 300 ASN A C 1
ATOM 2362 O O . ASN A 1 300 ? 16.010 -9.770 -13.950 1.00 91.88 300 ASN A O 1
ATOM 2366 N N . ALA A 1 301 ? 15.962 -9.537 -11.697 1.00 94.00 301 ALA A N 1
ATOM 2367 C CA . ALA A 1 301 ? 16.721 -8.302 -11.666 1.00 94.00 301 ALA A CA 1
ATOM 2368 C C . ALA A 1 301 ? 17.466 -8.122 -10.335 1.00 94.00 301 ALA A C 1
ATOM 2370 O O . ALA A 1 301 ? 17.322 -8.912 -9.399 1.00 94.00 301 ALA A O 1
ATOM 2371 N N . ALA A 1 302 ? 18.253 -7.057 -10.236 1.00 95.69 302 ALA A N 1
ATOM 2372 C CA . ALA A 1 302 ? 18.929 -6.645 -9.014 1.00 95.69 302 ALA A CA 1
ATOM 2373 C C . ALA A 1 302 ? 18.873 -5.126 -8.843 1.00 95.69 302 ALA A C 1
ATOM 2375 O O . ALA A 1 302 ? 19.055 -4.382 -9.806 1.00 95.69 302 ALA A O 1
ATOM 2376 N N . TRP A 1 303 ? 18.667 -4.682 -7.606 1.00 96.94 303 TRP A N 1
ATOM 2377 C CA . TRP A 1 303 ? 18.791 -3.292 -7.179 1.00 96.94 303 TRP A CA 1
ATOM 2378 C C . TRP A 1 303 ? 20.043 -3.114 -6.319 1.00 96.94 303 TRP A C 1
ATOM 2380 O O . TRP A 1 303 ? 20.284 -3.904 -5.411 1.00 96.94 303 TRP A O 1
ATOM 2390 N N . ASP A 1 304 ? 20.804 -2.048 -6.554 1.00 96.12 304 ASP A N 1
ATOM 2391 C CA . ASP A 1 304 ? 21.843 -1.547 -5.648 1.00 96.12 304 ASP A CA 1
ATOM 2392 C C . ASP A 1 304 ? 21.512 -0.110 -5.254 1.00 96.12 304 ASP A C 1
ATOM 2394 O O . ASP A 1 304 ? 21.226 0.714 -6.123 1.00 96.12 304 ASP A O 1
ATOM 2398 N N . LEU A 1 305 ? 21.538 0.196 -3.959 1.00 95.94 305 LEU A N 1
ATOM 2399 C CA . LEU A 1 305 ? 21.094 1.476 -3.406 1.00 95.94 305 LEU A CA 1
ATOM 2400 C C . LEU A 1 305 ? 22.242 2.221 -2.718 1.00 95.94 305 LEU A C 1
ATOM 2402 O O . LEU A 1 305 ? 22.104 2.699 -1.593 1.00 95.94 305 LEU A O 1
ATOM 2406 N N . GLY A 1 306 ? 23.393 2.313 -3.386 1.00 92.75 306 GLY A N 1
ATOM 2407 C CA . GLY A 1 306 ? 24.563 3.024 -2.867 1.00 92.75 306 GLY A CA 1
ATOM 2408 C C . GLY A 1 306 ? 25.511 2.158 -2.055 1.00 92.75 306 GLY A C 1
ATOM 2409 O O . GLY A 1 306 ? 26.245 2.687 -1.222 1.00 92.75 306 GLY A O 1
ATOM 2410 N N . ARG A 1 307 ? 25.507 0.838 -2.274 1.00 92.19 307 ARG A N 1
ATOM 2411 C CA . ARG A 1 307 ? 26.614 -0.014 -1.820 1.00 92.19 307 ARG A CA 1
ATOM 2412 C C . ARG A 1 307 ? 27.831 0.192 -2.726 1.00 92.19 307 ARG A C 1
ATOM 2414 O O . ARG A 1 307 ? 28.967 0.103 -2.263 1.00 92.19 307 ARG A O 1
ATOM 2421 N N . LEU A 1 308 ? 27.589 0.455 -4.010 1.00 89.38 308 LEU A N 1
ATOM 2422 C CA . LEU A 1 308 ? 28.617 0.794 -4.990 1.00 89.38 308 LEU A CA 1
ATOM 2423 C C . LEU A 1 308 ? 28.988 2.287 -4.940 1.00 89.38 308 LEU A C 1
ATOM 2425 O O . LEU A 1 308 ? 28.162 3.145 -4.621 1.00 89.38 308 LEU A O 1
ATOM 2429 N N . HIS A 1 309 ? 30.248 2.576 -5.270 1.00 88.25 309 HIS A N 1
ATOM 2430 C CA . HIS A 1 309 ? 30.827 3.917 -5.321 1.00 88.25 309 HIS A CA 1
ATOM 2431 C C . HIS A 1 309 ? 31.846 3.998 -6.460 1.00 88.25 309 HIS A C 1
ATOM 2433 O O . HIS A 1 309 ? 32.623 3.061 -6.651 1.00 88.25 309 HIS A O 1
ATOM 2439 N N . ASP A 1 310 ? 31.892 5.122 -7.169 1.00 87.00 310 ASP A N 1
ATOM 2440 C CA . ASP A 1 310 ? 32.951 5.436 -8.127 1.00 87.00 310 ASP A CA 1
ATOM 2441 C C . ASP A 1 310 ? 33.614 6.790 -7.836 1.00 87.00 310 ASP A C 1
ATOM 2443 O O . ASP A 1 310 ? 33.094 7.620 -7.096 1.00 87.00 310 ASP A O 1
ATOM 2447 N N . ASP A 1 311 ? 34.821 6.976 -8.368 1.00 87.19 311 ASP A N 1
ATOM 2448 C CA . ASP A 1 311 ? 35.597 8.207 -8.182 1.00 87.19 311 ASP A CA 1
ATOM 2449 C C . ASP A 1 311 ? 34.917 9.452 -8.798 1.00 87.19 311 ASP A C 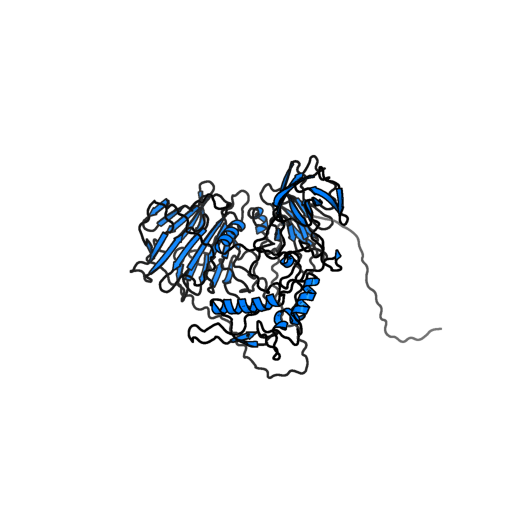1
ATOM 2451 O O . ASP A 1 311 ? 34.850 10.475 -8.116 1.00 87.19 311 ASP A O 1
ATOM 2455 N N . PRO A 1 312 ? 34.345 9.399 -10.025 1.00 86.62 312 PRO A N 1
ATOM 2456 C CA . PRO A 1 312 ? 33.812 10.605 -10.665 1.00 86.62 312 PRO A CA 1
ATOM 2457 C C . PRO A 1 312 ? 32.446 11.062 -10.135 1.00 86.62 312 PRO A C 1
ATOM 2459 O O . PRO A 1 312 ? 32.166 12.262 -10.135 1.00 86.62 312 PRO A O 1
ATOM 2462 N N . TRP A 1 313 ? 31.579 10.137 -9.711 1.00 85.75 313 TRP A N 1
ATOM 2463 C CA . TRP A 1 313 ? 30.172 10.420 -9.401 1.00 85.75 313 TRP A CA 1
ATOM 2464 C C . TRP A 1 313 ? 29.753 10.005 -7.989 1.00 85.75 313 TRP A C 1
ATOM 2466 O O . TRP A 1 313 ? 28.643 10.325 -7.554 1.00 85.75 313 TRP A O 1
ATOM 2476 N N . GLY A 1 314 ? 30.644 9.357 -7.241 1.00 91.06 314 GLY A N 1
ATOM 2477 C CA . GLY A 1 314 ? 30.424 8.982 -5.856 1.00 91.06 314 GLY A CA 1
ATOM 2478 C C . GLY A 1 314 ? 29.457 7.809 -5.724 1.00 91.06 314 GLY A C 1
ATOM 2479 O O . GLY A 1 314 ? 29.580 6.795 -6.407 1.00 91.06 314 GLY A O 1
ATOM 2480 N N . TYR A 1 315 ? 28.498 7.924 -4.803 1.00 93.44 315 TYR A N 1
ATOM 2481 C CA . TYR A 1 315 ? 27.469 6.903 -4.599 1.00 93.44 315 TYR A CA 1
ATOM 2482 C C . TYR A 1 315 ? 26.320 7.073 -5.596 1.00 93.44 315 TYR A C 1
ATOM 2484 O O . TYR A 1 315 ? 25.801 8.173 -5.797 1.00 93.44 315 TYR A O 1
ATOM 2492 N N . PHE A 1 316 ? 25.863 5.959 -6.151 1.00 95.00 316 PHE A N 1
ATOM 2493 C CA . PHE A 1 316 ? 24.776 5.902 -7.123 1.00 95.00 316 PHE A CA 1
ATOM 2494 C C . PHE A 1 316 ? 23.864 4.712 -6.823 1.00 95.00 316 PHE A C 1
ATOM 2496 O O . PHE A 1 316 ? 24.209 3.830 -6.036 1.00 95.00 316 PHE A O 1
ATOM 2503 N N . LYS A 1 317 ? 22.684 4.692 -7.443 1.00 95.69 317 LYS A N 1
ATOM 2504 C CA . LYS A 1 317 ? 21.811 3.511 -7.434 1.00 95.69 317 LYS A CA 1
ATOM 2505 C C . LYS A 1 317 ? 21.780 2.861 -8.807 1.00 95.69 317 LYS A C 1
ATOM 2507 O O . LYS A 1 317 ? 21.912 3.559 -9.815 1.00 95.69 317 LYS A O 1
ATOM 2512 N N . THR A 1 318 ? 21.603 1.542 -8.829 1.00 95.81 318 THR A N 1
ATOM 2513 C CA . THR A 1 318 ? 21.540 0.749 -10.062 1.00 95.81 318 THR A CA 1
ATOM 2514 C C . THR A 1 318 ? 20.383 -0.226 -10.056 1.00 95.81 318 THR A C 1
ATOM 2516 O O . THR A 1 318 ? 20.052 -0.789 -9.014 1.00 95.81 318 THR A O 1
ATOM 2519 N N . PHE A 1 319 ? 19.817 -0.446 -11.236 1.00 96.50 319 PHE A N 1
ATOM 2520 C CA . PHE A 1 319 ? 18.884 -1.524 -11.517 1.00 96.50 319 PHE A CA 1
ATOM 2521 C C . PHE A 1 319 ? 19.429 -2.326 -12.693 1.00 96.50 319 PHE A C 1
ATOM 2523 O O . PHE A 1 319 ? 19.763 -1.752 -13.728 1.00 96.50 319 PHE A O 1
ATOM 2530 N N . THR A 1 320 ? 19.545 -3.639 -12.530 1.00 95.19 320 THR A N 1
ATOM 2531 C CA . THR A 1 320 ? 20.041 -4.552 -13.568 1.00 95.19 320 THR A CA 1
ATOM 2532 C C . THR A 1 320 ? 18.974 -5.588 -13.851 1.00 95.19 320 THR A C 1
ATOM 2534 O O . THR A 1 320 ? 18.659 -6.373 -12.967 1.00 95.19 320 THR A O 1
ATOM 2537 N N . GLN A 1 321 ? 18.427 -5.586 -15.061 1.00 92.81 321 GLN A N 1
ATOM 2538 C CA . GLN A 1 321 ? 17.409 -6.523 -15.523 1.00 92.81 321 GLN A CA 1
ATOM 2539 C C . GLN A 1 321 ? 18.041 -7.575 -16.433 1.00 92.81 321 GLN A C 1
ATOM 2541 O O . GLN A 1 321 ? 18.779 -7.236 -17.365 1.00 92.81 321 GLN A O 1
ATOM 2546 N N . ASP A 1 322 ? 17.711 -8.844 -16.201 1.00 91.44 322 ASP A N 1
ATOM 2547 C CA . ASP A 1 322 ? 18.325 -9.952 -16.934 1.00 91.44 322 ASP A CA 1
ATOM 2548 C C . ASP A 1 322 ? 17.873 -10.023 -18.398 1.00 91.44 322 ASP A C 1
ATOM 2550 O O . ASP A 1 322 ? 18.679 -10.363 -19.261 1.00 91.44 322 ASP A O 1
ATOM 2554 N N . HIS A 1 323 ? 16.613 -9.693 -18.709 1.00 91.44 323 HIS A N 1
ATOM 2555 C CA . HIS A 1 323 ? 16.053 -9.886 -20.050 1.00 91.44 323 HIS A CA 1
ATOM 2556 C C . HIS A 1 323 ? 15.155 -8.743 -20.537 1.00 91.44 323 HIS A C 1
ATOM 2558 O O . HIS A 1 323 ? 14.360 -8.209 -19.770 1.00 91.44 323 HIS A O 1
ATOM 2564 N N . GLY A 1 324 ? 15.211 -8.440 -21.838 1.00 92.38 324 GLY A N 1
ATOM 2565 C CA . GLY A 1 324 ? 14.292 -7.520 -22.520 1.00 92.38 324 GLY A CA 1
ATOM 2566 C C . GLY A 1 324 ? 14.680 -6.043 -22.411 1.00 92.38 324 GLY A C 1
ATOM 2567 O O . GLY A 1 324 ? 15.700 -5.692 -21.822 1.00 92.38 324 GLY A O 1
ATOM 2568 N N . GLY A 1 325 ? 13.877 -5.184 -23.034 1.00 94.31 325 GLY A N 1
ATOM 2569 C CA . GLY A 1 325 ? 13.956 -3.729 -22.918 1.00 94.31 325 GLY A CA 1
ATOM 2570 C C . GLY A 1 325 ? 13.454 -3.225 -21.565 1.00 94.31 325 GLY A C 1
ATOM 2571 O O . GLY A 1 325 ? 13.031 -3.999 -20.702 1.00 94.31 325 GLY A O 1
ATOM 2572 N N . LEU A 1 326 ? 13.498 -1.911 -21.379 1.00 94.38 326 LEU A N 1
ATOM 2573 C CA . LEU A 1 326 ? 13.145 -1.244 -20.132 1.00 94.38 326 LEU A CA 1
ATOM 2574 C C . LEU A 1 326 ? 11.803 -0.524 -20.276 1.00 94.38 326 LEU A C 1
ATOM 2576 O O . LEU A 1 326 ? 11.655 0.371 -21.104 1.00 94.38 326 LEU A O 1
ATOM 2580 N N . GLU A 1 327 ? 10.847 -0.884 -19.425 1.00 95.75 327 GLU A N 1
ATOM 2581 C CA . GLU A 1 327 ? 9.665 -0.072 -19.138 1.00 95.75 327 GLU A CA 1
ATOM 2582 C C . GLU A 1 327 ? 9.789 0.444 -17.697 1.00 95.75 327 GLU A C 1
ATOM 2584 O O . GLU A 1 327 ? 9.682 -0.326 -16.740 1.00 95.75 327 GLU A O 1
ATOM 2589 N N . GLU A 1 328 ? 10.077 1.737 -17.555 1.00 96.44 328 GLU A N 1
ATOM 2590 C CA . GLU A 1 328 ? 10.323 2.432 -16.289 1.00 96.44 328 GLU A CA 1
ATOM 2591 C C . GLU A 1 328 ? 9.253 3.502 -16.057 1.00 96.44 328 GLU A C 1
ATOM 2593 O O . GLU A 1 328 ? 8.879 4.247 -16.960 1.00 96.44 328 GLU A O 1
ATOM 2598 N N . TRP A 1 329 ? 8.786 3.600 -14.819 1.00 97.75 329 TRP A N 1
ATOM 2599 C CA . TRP A 1 329 ? 7.832 4.601 -14.371 1.00 97.75 329 TRP A CA 1
ATOM 2600 C C . TRP A 1 329 ? 8.447 5.421 -13.243 1.00 97.75 329 TRP A C 1
ATOM 2602 O O . TRP A 1 329 ? 8.868 4.863 -12.230 1.00 97.75 329 TRP A O 1
ATOM 2612 N N . LEU A 1 330 ? 8.479 6.743 -13.409 1.00 98.38 330 LEU A N 1
ATOM 2613 C CA . LEU A 1 330 ? 8.891 7.694 -12.380 1.00 98.38 330 LEU A CA 1
ATOM 2614 C C . LEU A 1 330 ? 7.652 8.392 -11.830 1.00 98.38 330 LEU A C 1
ATOM 2616 O O . LEU A 1 330 ? 6.938 9.060 -12.576 1.00 98.38 330 LEU A O 1
ATOM 2620 N N . LEU A 1 331 ? 7.400 8.235 -10.537 1.00 97.88 331 LEU A N 1
ATOM 2621 C CA . LEU A 1 331 ? 6.195 8.716 -9.859 1.00 97.88 331 LEU A CA 1
ATOM 2622 C C . LEU A 1 331 ? 6.577 9.805 -8.862 1.00 97.88 331 LEU A C 1
ATOM 2624 O O . LEU A 1 331 ? 7.596 9.659 -8.197 1.00 97.88 331 LEU A O 1
ATOM 2628 N N . PHE A 1 332 ? 5.781 10.862 -8.720 1.00 96.94 332 PHE A N 1
ATOM 2629 C CA . PHE A 1 332 ? 6.109 11.996 -7.846 1.00 96.94 332 PHE A CA 1
ATOM 2630 C C . PHE A 1 332 ? 4.913 12.394 -6.980 1.00 96.94 332 PHE A C 1
ATOM 2632 O O . PHE A 1 332 ? 3.781 12.392 -7.458 1.00 96.94 332 PHE A O 1
ATOM 2639 N N . GLY A 1 333 ? 5.150 12.745 -5.716 1.00 94.50 333 GLY A N 1
ATOM 2640 C CA . GLY A 1 333 ? 4.075 13.179 -4.823 1.00 94.50 333 GLY A CA 1
ATOM 2641 C C . GLY A 1 333 ? 4.539 13.587 -3.428 1.00 94.50 333 GLY A C 1
ATOM 2642 O O . GLY A 1 333 ? 5.701 13.405 -3.046 1.00 94.50 333 GLY A O 1
ATOM 2643 N N . LYS A 1 334 ? 3.613 14.142 -2.645 1.00 92.75 334 LYS A N 1
ATOM 2644 C CA . LYS A 1 334 ? 3.840 14.588 -1.268 1.00 92.75 334 LYS A CA 1
ATOM 2645 C C . LYS A 1 334 ? 3.933 13.396 -0.311 1.00 92.75 334 LYS A C 1
ATOM 2647 O O . LYS A 1 334 ? 2.959 12.973 0.304 1.00 92.75 334 LYS A O 1
ATOM 2652 N N . GLY A 1 335 ? 5.148 12.880 -0.160 1.00 92.88 335 GLY A N 1
ATOM 2653 C CA . GLY A 1 335 ? 5.458 11.770 0.740 1.00 92.88 335 GLY A CA 1
ATOM 2654 C C . GLY A 1 335 ? 5.185 10.382 0.136 1.00 92.88 335 GLY A C 1
ATOM 2655 O O . GLY A 1 335 ? 4.654 10.266 -0.971 1.00 92.88 335 GLY A O 1
ATOM 2656 N N . PRO A 1 336 ? 5.536 9.300 0.860 1.00 93.56 336 PRO A N 1
ATOM 2657 C CA . PRO A 1 336 ? 5.405 7.925 0.361 1.00 93.56 336 PRO A CA 1
ATOM 2658 C C . PRO A 1 336 ? 3.971 7.502 0.002 1.00 93.56 336 PRO A C 1
ATOM 2660 O O . PRO A 1 336 ? 3.785 6.671 -0.890 1.00 93.56 336 PRO A O 1
ATOM 2663 N N . LYS A 1 337 ? 2.963 8.082 0.670 1.00 92.00 337 LYS A N 1
ATOM 2664 C CA . LYS A 1 337 ? 1.542 7.765 0.466 1.00 92.00 337 LYS A CA 1
ATOM 2665 C C . LYS A 1 337 ? 1.087 8.062 -0.961 1.00 92.00 337 LYS A C 1
ATOM 2667 O O . LYS A 1 337 ? 0.579 7.166 -1.629 1.00 92.00 337 LYS A O 1
ATOM 2672 N N . GLU A 1 338 ? 1.326 9.276 -1.449 1.00 92.19 338 GLU A N 1
ATOM 2673 C CA . GLU A 1 338 ? 0.833 9.703 -2.766 1.00 92.19 338 GLU A CA 1
ATOM 2674 C C . GLU A 1 338 ? 1.549 8.995 -3.924 1.00 92.19 338 GLU A C 1
ATOM 2676 O O . GLU A 1 338 ? 0.929 8.590 -4.911 1.00 92.19 338 GLU A O 1
ATOM 2681 N N . VAL A 1 339 ? 2.847 8.721 -3.767 1.00 95.00 339 VAL A N 1
ATOM 2682 C CA . VAL A 1 339 ? 3.612 7.915 -4.731 1.00 95.00 339 VAL A CA 1
ATOM 2683 C C . VAL A 1 339 ? 3.078 6.478 -4.788 1.00 95.00 339 VAL A C 1
ATOM 2685 O O . VAL A 1 339 ? 2.912 5.925 -5.875 1.00 95.00 339 VAL A O 1
ATOM 2688 N N . THR A 1 340 ? 2.746 5.884 -3.639 1.00 93.25 340 THR A N 1
ATOM 2689 C CA . THR A 1 340 ? 2.159 4.534 -3.578 1.00 93.25 340 THR A CA 1
ATOM 2690 C C . THR A 1 340 ? 0.740 4.501 -4.142 1.00 93.25 340 THR A C 1
ATOM 2692 O O . THR A 1 340 ? 0.384 3.560 -4.846 1.00 93.25 340 THR A O 1
ATOM 2695 N N . ARG A 1 341 ? -0.066 5.540 -3.894 1.00 91.12 341 ARG A N 1
ATOM 2696 C CA . ARG A 1 341 ? -1.407 5.685 -4.475 1.00 91.12 341 ARG A CA 1
ATOM 2697 C C . ARG A 1 341 ? -1.345 5.764 -5.998 1.00 91.12 341 ARG A C 1
ATOM 2699 O O . ARG A 1 341 ? -2.063 5.041 -6.676 1.00 91.12 341 ARG A O 1
ATOM 2706 N N . THR A 1 342 ? -0.432 6.573 -6.528 1.00 93.12 342 THR A N 1
ATOM 2707 C CA . THR A 1 342 ? -0.185 6.671 -7.974 1.00 93.12 342 THR A CA 1
ATOM 2708 C C . THR A 1 342 ? 0.260 5.330 -8.552 1.00 93.12 342 THR A C 1
ATOM 2710 O O . THR A 1 342 ? -0.217 4.922 -9.607 1.00 93.12 342 THR A O 1
ATOM 2713 N N . TRP A 1 343 ? 1.134 4.604 -7.849 1.00 94.56 343 TRP A N 1
ATOM 2714 C CA . TRP A 1 343 ? 1.533 3.256 -8.249 1.00 94.56 343 TRP A CA 1
ATOM 2715 C C . TRP A 1 343 ? 0.338 2.293 -8.290 1.00 94.56 343 TRP A C 1
ATOM 2717 O O . TRP A 1 343 ? 0.201 1.547 -9.255 1.00 94.56 343 TRP A O 1
ATOM 2727 N N . ALA A 1 344 ? -0.571 2.362 -7.314 1.00 91.31 344 ALA A N 1
ATOM 2728 C CA . ALA A 1 344 ? -1.799 1.569 -7.305 1.00 91.31 344 ALA A CA 1
ATOM 2729 C C . ALA A 1 344 ? -2.742 1.901 -8.479 1.00 91.31 344 ALA A C 1
ATOM 2731 O O . ALA A 1 344 ? -3.413 1.006 -8.979 1.00 91.31 344 ALA A O 1
ATOM 2732 N N . GLU A 1 345 ? -2.771 3.138 -8.989 1.00 90.81 345 GLU A N 1
ATOM 2733 C CA . GLU A 1 345 ? -3.488 3.430 -10.246 1.00 90.81 345 GLU A CA 1
ATOM 2734 C C . GLU A 1 345 ? -2.857 2.713 -11.451 1.00 90.81 345 GLU A C 1
ATOM 2736 O O . GLU A 1 345 ? -3.561 2.337 -12.383 1.00 90.81 345 GLU A O 1
ATOM 2741 N N . ILE A 1 346 ? -1.536 2.503 -11.430 1.00 92.56 346 ILE A N 1
ATOM 2742 C CA . ILE A 1 346 ? -0.774 1.889 -12.528 1.00 92.56 346 ILE A CA 1
ATOM 2743 C C . ILE A 1 346 ? -0.933 0.365 -12.548 1.00 92.56 346 ILE A C 1
ATOM 2745 O O . ILE A 1 346 ? -1.175 -0.225 -13.605 1.00 92.56 346 ILE A O 1
ATOM 2749 N N . VAL A 1 347 ? -0.771 -0.278 -11.389 1.00 91.44 347 VAL A N 1
ATOM 2750 C CA . VAL A 1 347 ? -0.758 -1.750 -11.260 1.00 91.44 347 VAL A CA 1
ATOM 2751 C C . VAL A 1 347 ? -2.083 -2.338 -10.778 1.00 91.44 347 VAL A C 1
ATOM 2753 O O . VAL A 1 347 ? -2.251 -3.555 -10.767 1.00 91.44 347 VAL A O 1
ATOM 2756 N N . GLY A 1 348 ? -3.032 -1.481 -10.406 1.00 87.44 348 GLY A N 1
ATOM 2757 C CA . GLY A 1 348 ? -4.322 -1.860 -9.851 1.00 87.44 348 GLY A CA 1
ATOM 2758 C C . GLY A 1 348 ? -4.411 -1.638 -8.352 1.00 87.44 348 GLY A C 1
ATOM 2759 O O . GLY A 1 348 ? -3.490 -1.928 -7.587 1.00 87.44 348 GLY A O 1
ATOM 2760 N N . ARG A 1 349 ? -5.567 -1.124 -7.927 1.00 81.56 349 ARG A N 1
ATOM 2761 C CA . ARG A 1 349 ? -5.874 -0.958 -6.509 1.00 81.56 349 ARG A CA 1
ATOM 2762 C C . ARG A 1 349 ? -6.087 -2.330 -5.867 1.00 81.56 349 ARG A C 1
ATOM 2764 O O . ARG A 1 349 ? -6.654 -3.218 -6.515 1.00 81.56 349 ARG A O 1
ATOM 2771 N N . PRO A 1 350 ? -5.699 -2.504 -4.590 1.00 77.56 350 PRO A N 1
ATOM 2772 C CA . PRO A 1 350 ? -6.191 -3.618 -3.803 1.00 77.56 350 PRO A CA 1
ATOM 2773 C C . PRO A 1 350 ? -7.710 -3.681 -3.901 1.00 77.56 350 PRO A C 1
ATOM 2775 O O . PRO A 1 350 ? -8.390 -2.660 -3.995 1.00 77.56 350 PRO A O 1
ATOM 2778 N N . LEU A 1 351 ? -8.242 -4.889 -3.893 1.00 74.25 351 LEU A N 1
ATOM 2779 C CA . LEU A 1 351 ? -9.676 -5.089 -3.904 1.00 74.25 351 LEU A CA 1
ATOM 2780 C C . LEU A 1 351 ? -10.106 -5.661 -2.560 1.00 74.25 351 LEU A C 1
ATOM 2782 O O . LEU A 1 351 ? -9.358 -6.414 -1.933 1.00 74.25 351 LEU A O 1
ATOM 2786 N N . LEU A 1 352 ? -11.327 -5.318 -2.169 1.00 73.94 352 LEU A N 1
ATOM 2787 C CA . LEU A 1 352 ? -11.926 -5.722 -0.905 1.00 73.94 352 LEU A CA 1
ATOM 2788 C C . LEU A 1 352 ? -11.973 -7.252 -0.779 1.00 73.94 352 LEU A C 1
ATOM 2790 O O . LEU A 1 352 ? -12.243 -7.965 -1.753 1.00 73.94 352 LEU A O 1
ATOM 2794 N N . VAL A 1 353 ? -11.691 -7.738 0.429 1.00 77.56 353 VAL A N 1
ATOM 2795 C CA . VAL A 1 353 ? -11.807 -9.150 0.815 1.00 77.56 353 VAL A CA 1
ATOM 2796 C C . VAL A 1 353 ? -13.100 -9.363 1.592 1.00 77.56 353 VAL A C 1
ATOM 2798 O O . VAL A 1 353 ? -13.628 -8.422 2.184 1.00 77.56 353 VAL A O 1
ATOM 2801 N N . GLY A 1 354 ? -13.601 -10.601 1.611 1.00 81.38 354 GLY A N 1
ATOM 2802 C CA . GLY A 1 354 ? -14.747 -10.932 2.454 1.00 81.38 354 GLY A CA 1
ATOM 2803 C C . GLY A 1 354 ? -14.436 -10.642 3.925 1.00 81.38 354 GLY A C 1
ATOM 2804 O O . GLY A 1 354 ? -13.306 -10.845 4.371 1.00 81.38 354 GLY A O 1
ATOM 2805 N N . ARG A 1 355 ? -15.430 -10.190 4.690 1.00 85.94 355 ARG A N 1
ATOM 2806 C CA . ARG A 1 355 ? -15.289 -9.781 6.097 1.00 85.94 355 ARG A CA 1
ATOM 2807 C C . ARG A 1 355 ? -14.567 -10.827 6.952 1.00 85.94 355 ARG A C 1
ATOM 2809 O O . ARG A 1 355 ? -13.739 -10.471 7.789 1.00 85.94 355 ARG A O 1
ATOM 2816 N N . ASP A 1 356 ? -14.838 -12.107 6.712 1.00 84.06 356 ASP A N 1
ATOM 2817 C CA . ASP A 1 356 ? -14.260 -13.227 7.465 1.00 84.06 356 ASP A CA 1
ATOM 2818 C C . ASP A 1 356 ? -12.729 -13.318 7.346 1.00 84.06 356 ASP A C 1
ATOM 2820 O O . ASP A 1 356 ? -12.068 -13.862 8.229 1.00 84.06 356 ASP A O 1
ATOM 2824 N N . TRP A 1 357 ? -12.140 -12.735 6.295 1.00 82.50 357 TRP A N 1
ATOM 2825 C CA . TRP A 1 357 ? -10.691 -12.720 6.067 1.00 82.50 357 TRP A CA 1
ATOM 2826 C C . TRP A 1 357 ? -9.939 -11.790 7.022 1.00 82.50 357 TRP A C 1
ATOM 2828 O O . TRP A 1 357 ? -8.727 -11.928 7.176 1.00 82.50 357 TRP A O 1
ATOM 2838 N N . LEU A 1 358 ? -10.643 -10.860 7.674 1.00 84.38 358 LEU A N 1
ATOM 2839 C CA . LEU A 1 358 ? -10.092 -10.005 8.730 1.00 84.38 358 LEU A CA 1
ATOM 2840 C C . LEU A 1 358 ? -10.145 -10.681 10.113 1.00 84.38 358 LEU A C 1
ATOM 2842 O O . LEU A 1 358 ? -9.672 -10.114 11.097 1.00 84.38 358 LEU A O 1
ATOM 2846 N N . GLY A 1 359 ? -10.749 -11.871 10.197 1.00 86.25 359 GLY A N 1
ATOM 2847 C CA . GLY A 1 359 ? -10.865 -12.657 11.417 1.00 86.25 359 GLY A CA 1
ATOM 2848 C C . GLY A 1 359 ? -9.618 -13.484 11.742 1.00 86.25 359 GLY A C 1
ATOM 2849 O O . GLY A 1 359 ? -8.524 -13.292 11.214 1.00 86.25 359 GLY A O 1
ATOM 2850 N N . TYR A 1 360 ? -9.794 -14.445 12.646 1.00 87.56 360 TYR A N 1
ATOM 2851 C CA . TYR A 1 36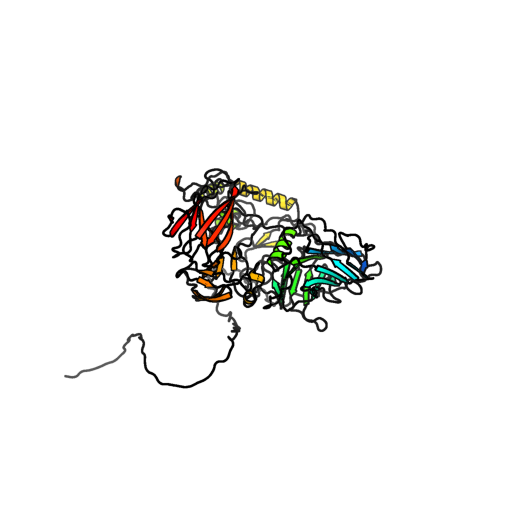0 ? -8.740 -15.375 13.035 1.00 87.56 360 TYR A CA 1
ATOM 2852 C C . TYR A 1 360 ? -8.673 -16.580 12.087 1.00 87.56 360 TYR A C 1
ATOM 2854 O O . TYR A 1 360 ? -9.680 -17.244 11.845 1.00 87.56 360 TYR A O 1
ATOM 2862 N N . LEU A 1 361 ? -7.467 -16.919 11.625 1.00 85.69 361 LEU A N 1
ATOM 2863 C CA . LEU A 1 361 ? -7.203 -18.122 10.838 1.00 85.69 361 LEU A CA 1
ATOM 2864 C C . LEU A 1 361 ? -6.569 -19.216 11.708 1.00 85.69 361 LEU A C 1
ATOM 2866 O O . LEU A 1 361 ? -5.417 -19.104 12.130 1.00 85.69 361 LEU A O 1
ATOM 2870 N N . ALA A 1 362 ? -7.284 -20.325 11.895 1.00 84.25 362 ALA A N 1
ATOM 2871 C CA . ALA A 1 362 ? -6.711 -21.543 12.458 1.00 84.25 362 ALA A CA 1
ATOM 2872 C C . ALA A 1 362 ? -5.955 -22.320 11.366 1.00 84.25 362 ALA A C 1
ATOM 2874 O O . ALA A 1 362 ? -6.561 -22.938 10.492 1.00 84.25 362 ALA A O 1
ATOM 2875 N N . SER A 1 363 ? -4.622 -22.314 11.417 1.00 76.75 363 SER A N 1
ATOM 2876 C CA . SER A 1 363 ? -3.770 -23.050 10.477 1.00 76.75 363 SER A CA 1
ATOM 2877 C C . SER A 1 363 ? -2.619 -23.743 11.201 1.00 76.75 363 SER A C 1
ATOM 2879 O O . SER A 1 363 ? -2.137 -23.296 12.238 1.00 76.75 363 SER A O 1
ATOM 2881 N N . GLY A 1 364 ? -2.161 -24.859 10.650 1.00 66.88 364 GLY A N 1
ATOM 2882 C CA . GLY A 1 364 ? -0.985 -25.572 11.127 1.00 66.88 364 GLY A CA 1
ATOM 2883 C C . GLY A 1 364 ? -0.600 -26.653 10.136 1.00 66.88 364 GLY A C 1
ATOM 2884 O O . GLY A 1 364 ? -1.462 -27.191 9.450 1.00 66.88 364 GLY A O 1
ATOM 2885 N N . MET A 1 365 ? 0.681 -27.010 10.053 1.00 60.78 365 MET A N 1
ATOM 2886 C CA . MET A 1 365 ? 1.099 -28.065 9.123 1.00 60.78 365 MET A CA 1
ATOM 2887 C C . MET A 1 365 ? 0.500 -29.429 9.491 1.00 60.78 365 MET A C 1
ATOM 2889 O O . MET A 1 365 ? 0.194 -30.171 8.575 1.00 60.78 365 MET A O 1
ATOM 2893 N N . GLY A 1 366 ? 0.265 -29.714 10.786 1.00 55.19 366 GLY A N 1
ATOM 2894 C CA . GLY A 1 366 ? -0.335 -30.962 11.297 1.00 55.19 366 GLY A CA 1
ATOM 2895 C C . GLY A 1 366 ? -1.873 -30.977 11.358 1.00 55.19 366 GLY A C 1
ATOM 2896 O O . GLY A 1 366 ? -2.486 -31.957 10.954 1.00 55.19 366 GLY A O 1
ATOM 2897 N N . LEU A 1 367 ? -2.521 -29.871 11.756 1.00 49.66 367 LEU A N 1
ATOM 2898 C CA . LEU A 1 367 ? -3.975 -29.673 11.558 1.00 49.66 367 LEU A CA 1
ATOM 2899 C C . LEU A 1 367 ? -4.319 -29.616 10.054 1.00 49.66 367 LEU A C 1
ATOM 2901 O O . LEU A 1 367 ? -5.371 -30.067 9.614 1.00 49.66 367 LEU A O 1
ATOM 2905 N N . GLY A 1 368 ? -3.372 -29.118 9.257 1.00 44.62 368 GLY A N 1
ATOM 2906 C CA . GLY A 1 368 ? -3.348 -29.043 7.799 1.00 44.62 368 GLY A CA 1
ATOM 2907 C C . GLY A 1 368 ? -2.730 -30.259 7.100 1.00 44.62 368 GLY A C 1
ATOM 2908 O O . GLY A 1 368 ? -2.768 -30.328 5.869 1.00 44.62 368 GLY A O 1
ATOM 2909 N N . GLU A 1 369 ? -2.289 -31.289 7.826 1.00 46.50 369 GLU A N 1
ATOM 2910 C CA . GLU A 1 369 ? -2.205 -32.616 7.212 1.00 46.50 369 GLU A CA 1
ATOM 2911 C C . GLU A 1 369 ? -3.599 -33.095 6.828 1.00 46.50 369 GLU A C 1
ATOM 2913 O O . GLU A 1 369 ? -3.700 -34.024 6.040 1.00 46.50 369 GLU A O 1
ATOM 2918 N N .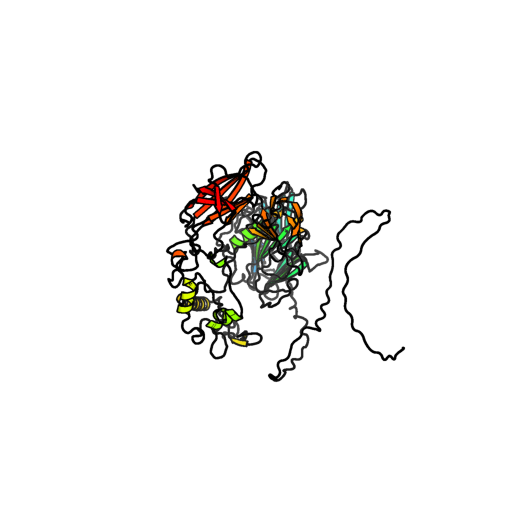 SER A 1 370 ? -4.650 -32.411 7.296 1.00 52.91 370 SER A N 1
ATOM 2919 C CA . SER A 1 370 ? -5.994 -32.588 6.800 1.00 52.91 370 SER A CA 1
ATOM 2920 C C . SER A 1 370 ? -6.356 -31.690 5.601 1.00 52.91 370 SER A C 1
ATOM 2922 O O . SER A 1 370 ? -6.550 -32.182 4.490 1.00 52.91 370 SER A O 1
ATOM 2924 N N . PHE A 1 371 ? -6.358 -30.363 5.781 1.00 52.59 371 PHE A N 1
ATOM 2925 C CA . PHE A 1 371 ? -6.835 -29.406 4.762 1.00 52.59 371 PHE A CA 1
ATOM 2926 C C . PHE A 1 371 ? -5.756 -28.564 4.059 1.00 52.59 371 PHE A C 1
ATOM 2928 O O . PHE A 1 371 ? -6.056 -27.943 3.046 1.00 52.59 371 PHE A O 1
ATOM 2935 N N . SER A 1 372 ? -4.499 -28.541 4.528 1.00 57.94 372 SER A N 1
ATOM 2936 C CA . SER A 1 372 ? -3.419 -27.862 3.790 1.00 57.94 372 SER A CA 1
ATOM 2937 C C . SER A 1 372 ? -3.107 -28.671 2.537 1.00 57.94 372 SER A C 1
ATOM 2939 O O . SER A 1 372 ? -3.528 -28.304 1.456 1.00 57.94 372 SER A O 1
ATOM 2941 N N . SER A 1 373 ? -2.471 -29.835 2.655 1.00 59.09 373 SER A N 1
ATOM 2942 C CA . SER A 1 373 ? -2.198 -30.683 1.476 1.00 59.09 373 SER A CA 1
ATOM 2943 C C . SER A 1 373 ? -2.786 -32.086 1.560 1.00 59.09 373 SER A C 1
ATOM 2945 O O . SER A 1 373 ? -2.812 -32.785 0.552 1.00 59.09 373 SER A O 1
ATOM 2947 N N . GLY A 1 374 ? -3.299 -32.482 2.728 1.00 64.06 374 GLY A N 1
ATOM 2948 C CA . GLY A 1 374 ? -3.832 -33.817 3.000 1.00 64.06 374 GLY A CA 1
ATOM 2949 C C . GLY A 1 374 ? -4.918 -34.285 2.054 1.00 64.06 374 GLY A C 1
ATOM 2950 O O . GLY A 1 374 ? -4.887 -35.429 1.607 1.00 64.06 374 GLY A O 1
ATOM 2951 N N . TYR A 1 375 ? -5.834 -33.379 1.712 1.00 75.81 375 TYR A N 1
ATOM 2952 C CA . TYR A 1 375 ? -6.924 -33.647 0.779 1.00 75.81 375 TYR A CA 1
ATOM 2953 C C . TYR A 1 375 ? -6.440 -34.010 -0.632 1.00 75.81 375 TYR A C 1
ATOM 2955 O O . TYR A 1 375 ? -7.233 -34.536 -1.397 1.00 75.81 375 TYR A O 1
ATOM 2963 N N . THR A 1 376 ? -5.159 -33.782 -0.959 1.00 77.88 376 THR A N 1
ATOM 2964 C CA . THR A 1 376 ? -4.542 -34.132 -2.254 1.00 77.88 376 THR A CA 1
ATOM 2965 C C . THR A 1 376 ? -3.528 -35.268 -2.205 1.00 77.88 376 THR A C 1
ATOM 2967 O O . THR A 1 376 ? -2.904 -35.579 -3.219 1.00 77.88 376 THR A O 1
ATOM 2970 N N . VAL A 1 377 ? -3.310 -35.885 -1.041 1.00 77.69 377 VAL A N 1
ATOM 2971 C CA . VAL A 1 377 ? -2.287 -36.929 -0.901 1.00 77.69 377 VAL A CA 1
ATOM 2972 C C . VAL A 1 377 ? -2.802 -38.252 -1.462 1.00 77.69 377 VAL A C 1
ATOM 2974 O O . VAL A 1 377 ? -3.834 -38.746 -1.015 1.00 77.69 377 VAL A O 1
ATOM 2977 N N . GLY A 1 378 ? -2.080 -38.834 -2.419 1.00 76.06 378 GLY A N 1
ATOM 2978 C CA . GLY A 1 378 ? -2.358 -40.167 -2.947 1.00 76.06 378 GLY A CA 1
ATOM 2979 C C . GLY A 1 378 ? -1.813 -41.296 -2.057 1.00 76.06 378 GLY A C 1
ATOM 2980 O O . GLY A 1 378 ? -1.078 -41.037 -1.101 1.00 76.06 378 GLY A O 1
ATOM 2981 N N . PRO A 1 379 ? -2.122 -42.568 -2.377 1.00 77.50 379 PRO A N 1
ATOM 2982 C CA . PRO A 1 379 ? -1.664 -43.732 -1.605 1.00 77.50 379 PRO A CA 1
ATOM 2983 C C . PRO A 1 379 ? -0.138 -43.882 -1.521 1.00 77.50 379 PRO A C 1
ATOM 2985 O O . PRO A 1 379 ? 0.377 -44.560 -0.637 1.00 77.50 379 PRO A O 1
ATOM 2988 N N . ASP A 1 380 ? 0.593 -43.263 -2.447 1.00 76.75 380 ASP A N 1
ATOM 2989 C CA . ASP A 1 380 ? 2.055 -43.242 -2.498 1.00 76.75 380 ASP A CA 1
ATOM 2990 C C . ASP A 1 380 ? 2.680 -42.113 -1.653 1.00 76.75 380 ASP A C 1
ATOM 2992 O O . ASP A 1 380 ? 3.899 -41.944 -1.647 1.00 76.75 380 ASP A O 1
ATOM 2996 N N . GLY A 1 381 ? 1.858 -41.330 -0.948 1.00 74.50 381 GLY A N 1
ATOM 2997 C CA . GLY A 1 381 ? 2.296 -40.212 -0.114 1.00 74.50 381 GLY A CA 1
ATOM 2998 C C . GLY A 1 381 ? 2.639 -38.935 -0.890 1.00 74.50 381 GLY A C 1
ATOM 2999 O O . GLY A 1 381 ? 3.082 -37.959 -0.275 1.00 74.50 381 GLY A O 1
ATOM 3000 N N . ASN A 1 382 ? 2.439 -38.907 -2.214 1.00 73.81 382 ASN A N 1
ATOM 3001 C CA . ASN A 1 382 ? 2.650 -37.717 -3.037 1.00 73.81 382 ASN A CA 1
ATOM 3002 C C . ASN A 1 382 ? 1.388 -36.854 -3.124 1.00 73.81 382 ASN A C 1
ATOM 3004 O O . ASN A 1 382 ? 0.267 -37.335 -2.982 1.00 73.81 382 ASN A O 1
ATOM 3008 N N . ARG A 1 383 ? 1.576 -35.554 -3.374 1.00 74.69 383 ARG A N 1
ATOM 3009 C CA . ARG A 1 383 ? 0.488 -34.582 -3.544 1.00 74.69 383 ARG A CA 1
ATOM 3010 C C . ARG A 1 383 ? 0.091 -34.454 -5.013 1.00 74.69 383 ARG A C 1
ATOM 3012 O O . ARG A 1 383 ? 0.924 -34.110 -5.854 1.00 74.69 383 ARG A O 1
ATOM 3019 N N . TYR A 1 384 ? -1.192 -34.635 -5.291 1.00 77.94 384 TYR A N 1
ATOM 3020 C CA . TYR A 1 384 ? -1.788 -34.501 -6.615 1.00 77.94 384 TYR A CA 1
ATOM 3021 C C . TYR A 1 384 ? -2.834 -33.393 -6.599 1.00 77.94 384 TYR A C 1
ATOM 3023 O O . TYR A 1 384 ? -3.935 -33.572 -6.077 1.00 77.94 384 TYR A O 1
ATOM 3031 N N . VAL A 1 385 ? -2.492 -32.230 -7.154 1.00 80.44 385 VAL A N 1
ATOM 3032 C CA . VAL A 1 385 ? -3.402 -31.080 -7.168 1.00 80.44 385 VAL A CA 1
ATOM 3033 C C . VAL A 1 385 ? -4.769 -31.467 -7.752 1.00 80.44 385 VAL A C 1
ATOM 3035 O O . VAL A 1 385 ? -4.853 -32.259 -8.692 1.00 80.44 385 VAL A O 1
ATOM 3038 N N . PHE A 1 386 ? -5.841 -30.963 -7.137 1.00 84.00 386 PHE A N 1
ATOM 3039 C CA . PHE A 1 386 ? -7.237 -31.269 -7.486 1.00 84.00 386 PHE A CA 1
ATOM 3040 C C . PHE A 1 386 ? -7.637 -32.759 -7.428 1.00 84.00 386 PHE A C 1
ATOM 3042 O O . PHE A 1 386 ? -8.648 -33.149 -8.006 1.00 84.00 386 PHE A O 1
ATOM 3049 N N . THR A 1 387 ? -6.892 -33.608 -6.712 1.00 84.75 387 THR A N 1
ATOM 3050 C CA . THR A 1 387 ? -7.233 -35.032 -6.534 1.00 84.75 387 THR A CA 1
ATOM 3051 C C . THR A 1 387 ? -7.676 -35.312 -5.104 1.00 84.75 387 THR A C 1
ATOM 3053 O O . THR A 1 387 ? -6.841 -35.367 -4.218 1.00 84.75 387 THR A O 1
ATOM 3056 N N . MET A 1 388 ? -8.969 -35.533 -4.860 1.00 85.69 388 MET A N 1
ATOM 3057 C CA . MET A 1 388 ? -9.474 -35.744 -3.497 1.00 85.69 388 MET A CA 1
ATOM 3058 C C . MET A 1 388 ? -9.013 -37.080 -2.883 1.00 85.69 388 MET A C 1
ATOM 3060 O O . MET A 1 388 ? -9.290 -38.153 -3.427 1.00 85.69 388 MET A O 1
ATOM 3064 N N . ASN A 1 389 ? -8.398 -37.033 -1.700 1.00 87.06 389 ASN A N 1
ATOM 3065 C CA . ASN A 1 389 ? -8.107 -38.204 -0.878 1.00 87.06 389 ASN A CA 1
ATOM 3066 C C . ASN A 1 389 ? -9.387 -38.679 -0.172 1.00 87.06 389 ASN A C 1
ATOM 3068 O O . ASN A 1 389 ? -9.726 -38.213 0.915 1.00 87.06 389 ASN A O 1
ATOM 3072 N N . LYS A 1 390 ? -10.082 -39.638 -0.789 1.00 87.56 390 LYS A N 1
ATOM 3073 C CA . LYS A 1 390 ? -11.343 -40.198 -0.274 1.00 87.56 390 LYS A CA 1
ATOM 3074 C C . LYS A 1 390 ? -11.182 -41.151 0.913 1.00 87.56 390 LYS A C 1
ATOM 3076 O O . LYS A 1 390 ? -12.167 -41.464 1.566 1.00 87.56 390 LYS A O 1
ATOM 3081 N N . GLU A 1 391 ? -9.974 -41.632 1.194 1.00 86.94 391 GLU A N 1
ATOM 3082 C CA . GLU A 1 391 ? -9.714 -42.451 2.385 1.00 86.94 391 GLU A CA 1
ATOM 3083 C C . GLU A 1 391 ? -9.670 -41.566 3.635 1.00 86.94 391 GLU A C 1
ATOM 3085 O O . GLU A 1 391 ? -10.272 -41.886 4.658 1.00 86.94 391 GLU A O 1
ATOM 3090 N N . ARG A 1 392 ? -9.011 -40.407 3.521 1.00 83.19 392 ARG A N 1
ATOM 3091 C CA . ARG A 1 392 ? -8.917 -39.405 4.585 1.00 83.19 392 ARG A CA 1
ATOM 3092 C C . ARG A 1 392 ? -10.179 -38.551 4.699 1.00 83.19 392 ARG A C 1
ATOM 3094 O O . ARG A 1 392 ? -10.577 -38.218 5.811 1.00 83.19 392 ARG A O 1
ATOM 3101 N N . TYR A 1 393 ? -10.814 -38.243 3.564 1.00 87.38 393 TYR A N 1
ATOM 3102 C CA . TYR A 1 393 ? -12.083 -37.511 3.464 1.00 87.38 393 TYR A CA 1
ATOM 3103 C C . TYR A 1 393 ? -13.141 -38.325 2.715 1.00 87.38 393 TYR A C 1
ATOM 3105 O O . TYR A 1 393 ? -13.417 -38.038 1.547 1.00 87.38 393 TYR A O 1
ATOM 3113 N N . PRO A 1 394 ? -13.764 -39.326 3.363 1.00 90.19 394 PRO A N 1
ATOM 3114 C CA . PRO A 1 394 ? -14.838 -40.100 2.741 1.00 90.19 394 PRO A CA 1
ATOM 3115 C C . PRO A 1 394 ? -16.018 -39.232 2.289 1.00 90.19 394 PRO A C 1
ATOM 3117 O O . PRO A 1 394 ? -16.611 -39.503 1.247 1.00 90.19 394 PRO A O 1
ATOM 3120 N N . ASP A 1 395 ? -16.314 -38.174 3.051 1.00 92.69 395 ASP A N 1
ATOM 3121 C CA . ASP A 1 395 ? -17.339 -37.174 2.751 1.00 92.69 395 ASP A CA 1
ATOM 3122 C C . ASP A 1 395 ? -16.815 -35.759 3.047 1.00 92.69 395 ASP A C 1
ATOM 3124 O O . ASP A 1 395 ? -17.065 -35.170 4.100 1.00 92.69 395 ASP A O 1
ATOM 3128 N N . PHE A 1 396 ? -16.006 -35.233 2.125 1.00 91.25 396 PHE A N 1
ATOM 3129 C CA . PHE A 1 396 ? -15.442 -33.887 2.250 1.00 91.25 396 PHE A CA 1
ATOM 3130 C C . PHE A 1 396 ? -16.532 -32.806 2.268 1.00 91.25 396 PHE A C 1
ATOM 3132 O O . PHE A 1 396 ? -16.474 -31.903 3.096 1.00 91.25 396 PHE A O 1
ATOM 3139 N N . ALA A 1 397 ? -17.543 -32.923 1.402 1.00 93.31 397 ALA A N 1
ATOM 3140 C CA . ALA A 1 397 ? -18.633 -31.954 1.320 1.00 93.31 397 ALA A CA 1
ATOM 3141 C C . ALA A 1 397 ? -19.458 -31.929 2.617 1.00 93.31 397 ALA A C 1
ATOM 3143 O O . ALA A 1 397 ? -19.728 -30.859 3.151 1.00 93.31 397 ALA A O 1
ATOM 3144 N N . GLY A 1 398 ? -19.790 -33.092 3.191 1.00 95.38 398 GLY A N 1
ATOM 3145 C CA . GLY A 1 398 ? -20.482 -33.168 4.480 1.00 95.38 398 GLY A CA 1
ATOM 3146 C C . GLY A 1 398 ? -19.674 -32.586 5.646 1.00 95.38 398 GLY A C 1
ATOM 3147 O O . GLY A 1 398 ? -20.245 -31.974 6.554 1.00 95.38 398 GLY A O 1
ATOM 3148 N N . LEU A 1 399 ? -18.345 -32.728 5.612 1.00 93.00 399 LEU A N 1
ATOM 3149 C CA . LEU A 1 399 ? -17.443 -32.102 6.579 1.00 93.00 399 LEU A CA 1
ATOM 3150 C C . LEU A 1 399 ? -17.459 -30.570 6.462 1.00 93.00 399 LEU A C 1
ATOM 3152 O O . LEU A 1 399 ? -17.654 -29.894 7.472 1.00 93.00 399 LEU A O 1
ATOM 3156 N N . VAL A 1 400 ? -17.294 -30.036 5.248 1.00 94.12 400 VAL A N 1
ATOM 3157 C CA . VAL A 1 400 ? -17.359 -28.591 4.968 1.00 94.12 400 VAL A CA 1
ATOM 3158 C C . VAL A 1 400 ? -18.716 -28.022 5.386 1.00 94.12 400 VAL A C 1
ATOM 3160 O O . VAL A 1 400 ? -18.775 -27.074 6.163 1.00 94.12 400 VAL A O 1
ATOM 3163 N N . ALA A 1 401 ? -19.801 -28.704 5.027 1.00 96.19 401 ALA A N 1
ATOM 3164 C CA . ALA A 1 401 ? -21.157 -28.363 5.433 1.00 96.19 401 ALA A CA 1
ATOM 3165 C C . ALA A 1 401 ? -21.345 -28.273 6.958 1.00 96.19 401 ALA A C 1
ATOM 3167 O O . ALA A 1 401 ? -22.102 -27.442 7.465 1.00 96.19 401 ALA A O 1
ATOM 3168 N N . GLY A 1 402 ? -20.679 -29.150 7.714 1.00 95.62 402 GLY A N 1
ATOM 3169 C CA . GLY A 1 402 ? -20.666 -29.099 9.174 1.00 95.62 402 GLY A CA 1
ATOM 3170 C C . GLY A 1 402 ? -19.967 -27.854 9.720 1.00 95.62 402 GLY A C 1
ATOM 3171 O O . GLY A 1 402 ? -20.467 -27.250 10.667 1.00 95.62 402 GLY A O 1
ATOM 3172 N N . LEU A 1 403 ? -18.849 -27.460 9.106 1.00 94.81 403 LEU A N 1
ATOM 3173 C CA . LEU A 1 403 ? -18.092 -26.258 9.463 1.00 94.81 403 LEU A CA 1
ATOM 3174 C C . LEU A 1 403 ? -18.866 -24.980 9.113 1.00 94.81 403 LEU A C 1
ATOM 3176 O O . LEU A 1 403 ? -18.962 -24.086 9.954 1.00 94.81 403 LEU A O 1
ATOM 3180 N N . HIS A 1 404 ? -19.514 -24.934 7.948 1.00 95.75 404 HIS A N 1
ATOM 3181 C CA . HIS A 1 404 ? -20.359 -23.813 7.531 1.00 95.75 404 HIS A CA 1
ATOM 3182 C C . HIS A 1 404 ? -21.520 -23.557 8.487 1.00 95.75 404 HIS A C 1
ATOM 3184 O O . HIS A 1 404 ? -21.747 -22.415 8.876 1.00 95.75 404 HIS A O 1
ATOM 3190 N N . ARG A 1 405 ? -22.203 -24.607 8.966 1.00 96.75 405 ARG A N 1
ATOM 3191 C CA . ARG A 1 405 ? -23.252 -24.450 9.992 1.00 96.75 405 ARG A CA 1
ATOM 3192 C C . ARG A 1 405 ? -22.740 -23.775 11.270 1.00 96.75 405 ARG A C 1
ATOM 3194 O O . ARG A 1 405 ? -23.518 -23.108 11.941 1.00 96.75 405 ARG A O 1
ATOM 3201 N N . ALA A 1 406 ? -21.455 -23.920 11.590 1.00 94.69 406 ALA A N 1
ATOM 3202 C CA . ALA A 1 406 ? -20.805 -23.278 12.732 1.00 94.69 406 ALA A CA 1
ATOM 3203 C C . ALA A 1 406 ? -20.153 -21.916 12.404 1.00 94.69 406 ALA A C 1
ATOM 3205 O O . ALA A 1 406 ? -19.495 -21.346 13.271 1.00 94.69 406 ALA A O 1
ATOM 3206 N N . GLY A 1 407 ? -20.299 -21.401 11.176 1.00 92.56 407 GLY A N 1
ATOM 3207 C CA . GLY A 1 407 ? -19.680 -20.145 10.727 1.00 92.56 407 GLY A CA 1
ATOM 3208 C C . GLY A 1 407 ? -18.198 -20.249 10.373 1.00 92.56 407 GLY A C 1
ATOM 3209 O O . GLY A 1 407 ? -17.512 -19.237 10.297 1.00 92.56 407 GLY A O 1
ATOM 3210 N N . ILE A 1 408 ? -17.665 -21.457 10.181 1.00 92.25 408 ILE A N 1
ATOM 3211 C CA . ILE A 1 408 ? -16.241 -21.660 9.897 1.00 92.25 408 ILE A CA 1
ATOM 3212 C C . ILE A 1 408 ? -16.034 -21.805 8.394 1.00 92.25 408 ILE A C 1
ATOM 3214 O O . ILE A 1 408 ? -16.553 -22.736 7.784 1.00 92.25 408 ILE A O 1
ATOM 3218 N N . LYS A 1 409 ? -15.210 -20.919 7.835 1.00 90.38 409 LYS A N 1
ATOM 3219 C CA . LYS A 1 409 ? -14.798 -20.929 6.430 1.00 90.38 409 LYS A CA 1
ATOM 3220 C C . LYS A 1 409 ? -13.674 -21.927 6.166 1.00 90.38 409 LYS A C 1
ATOM 3222 O O . LYS A 1 409 ? -12.774 -22.092 6.994 1.00 90.38 409 LYS A O 1
ATOM 3227 N N . VAL A 1 410 ? -13.697 -22.575 5.003 1.00 89.06 410 VAL A N 1
ATOM 3228 C CA . VAL A 1 410 ? -12.720 -23.598 4.610 1.00 89.06 410 VAL A CA 1
ATOM 3229 C C . VAL A 1 410 ? -11.877 -23.121 3.433 1.00 89.06 410 VAL A C 1
ATOM 3231 O O . VAL A 1 410 ? -12.373 -22.906 2.331 1.00 89.06 410 VAL A O 1
ATOM 3234 N N . VAL A 1 411 ? -10.564 -23.019 3.666 1.00 86.88 411 VAL A N 1
ATOM 3235 C CA . VAL A 1 411 ? -9.580 -22.551 2.679 1.00 86.88 411 VAL A CA 1
ATOM 3236 C C . VAL A 1 411 ? -8.439 -23.570 2.543 1.00 86.88 411 VAL A C 1
ATOM 3238 O O . VAL A 1 411 ? -7.477 -23.529 3.317 1.00 86.88 411 VAL A O 1
ATOM 3241 N N . PRO A 1 412 ? -8.510 -24.527 1.599 1.00 80.00 412 PRO A N 1
ATOM 3242 C CA . PRO A 1 412 ? -7.433 -25.471 1.360 1.00 80.00 412 PRO A CA 1
ATOM 3243 C C . PRO A 1 412 ? -6.242 -24.824 0.641 1.00 80.00 412 PRO A C 1
ATOM 3245 O O . PRO A 1 412 ? -6.356 -23.836 -0.091 1.00 80.00 412 PRO A O 1
ATOM 3248 N N . ASN A 1 413 ? -5.065 -25.428 0.807 1.00 76.75 413 ASN A N 1
ATOM 3249 C CA . ASN A 1 413 ? -3.877 -25.055 0.038 1.00 76.75 413 ASN A CA 1
ATOM 3250 C C . ASN A 1 413 ? -3.964 -25.686 -1.356 1.00 76.75 413 ASN A C 1
ATOM 3252 O O . ASN A 1 413 ? -4.219 -26.884 -1.485 1.00 76.75 413 ASN A O 1
ATOM 3256 N N . VAL A 1 414 ? -3.690 -24.921 -2.407 1.00 75.94 414 VAL A N 1
ATOM 3257 C CA . VAL A 1 414 ? -3.620 -25.447 -3.776 1.00 75.94 414 VAL A CA 1
ATOM 3258 C C . VAL A 1 414 ? -2.213 -25.186 -4.296 1.00 75.94 414 VAL A C 1
ATOM 3260 O O . VAL A 1 414 ? -1.756 -24.046 -4.341 1.00 75.94 414 VAL A O 1
ATOM 3263 N N . LYS A 1 415 ? -1.489 -26.249 -4.653 1.00 70.00 415 LYS A N 1
ATOM 3264 C CA . LYS A 1 415 ? -0.117 -26.154 -5.168 1.00 70.00 415 LYS A CA 1
ATOM 3265 C C . LYS A 1 415 ? -0.080 -26.638 -6.613 1.00 70.00 415 LYS A C 1
ATOM 3267 O O . LYS A 1 415 ? -0.581 -27.728 -6.864 1.00 70.00 415 LYS A O 1
ATOM 3272 N N . PRO A 1 416 ? 0.518 -25.890 -7.552 1.00 63.91 416 PRO A N 1
ATOM 3273 C CA . PRO A 1 416 ? 0.626 -26.344 -8.928 1.00 63.91 416 PRO A CA 1
ATOM 3274 C C . PRO A 1 416 ? 1.513 -27.586 -9.016 1.00 63.91 416 PRO A C 1
ATOM 3276 O O . PRO A 1 416 ? 2.691 -27.553 -8.665 1.00 63.91 416 PRO A O 1
ATOM 3279 N N . SER A 1 417 ? 0.940 -28.684 -9.499 1.00 57.00 417 SER A N 1
ATOM 3280 C CA . SER A 1 417 ? 1.667 -29.878 -9.915 1.00 57.00 417 SER A CA 1
ATOM 3281 C C . SER A 1 417 ? 0.978 -30.491 -11.139 1.00 57.00 417 SER A C 1
ATOM 3283 O O . SER A 1 417 ? -0.212 -30.290 -11.349 1.00 57.00 417 SER A O 1
ATOM 3285 N N . ASN A 1 418 ? 1.735 -31.218 -11.961 1.00 53.81 418 ASN A N 1
ATOM 3286 C CA . ASN A 1 418 ? 1.293 -31.881 -13.198 1.00 53.81 418 ASN A CA 1
ATOM 3287 C C . ASN A 1 418 ? 1.003 -30.968 -14.413 1.00 53.81 418 ASN A C 1
ATOM 3289 O O . ASN A 1 418 ? -0.129 -30.732 -14.805 1.00 53.81 418 ASN A O 1
ATOM 3293 N N . ALA A 1 419 ? 2.111 -30.595 -15.064 1.00 55.50 419 ALA A N 1
ATOM 3294 C CA . ALA A 1 419 ? 2.357 -30.533 -16.512 1.00 55.50 419 ALA A CA 1
ATOM 3295 C C . ALA A 1 419 ? 1.438 -29.680 -17.398 1.00 55.50 419 ALA A C 1
ATOM 3297 O O . ALA A 1 419 ? 0.521 -30.209 -18.016 1.00 55.50 419 ALA A O 1
ATOM 3298 N N . LEU A 1 420 ? 1.850 -28.422 -17.620 1.00 63.44 420 LEU A N 1
ATOM 3299 C CA . LEU A 1 420 ? 1.585 -27.677 -18.867 1.00 63.44 420 LEU A CA 1
ATOM 3300 C C . LEU A 1 420 ? 2.765 -26.793 -19.331 1.00 63.44 420 LEU A C 1
ATOM 3302 O O . LEU A 1 420 ? 2.684 -26.199 -20.401 1.00 63.44 420 LEU A O 1
ATOM 3306 N N . PHE A 1 421 ? 3.868 -26.709 -18.576 1.00 72.06 421 PHE A N 1
ATOM 3307 C CA . PHE A 1 421 ? 5.021 -25.881 -18.944 1.00 72.06 421 PHE A CA 1
ATOM 3308 C C . PHE A 1 421 ? 5.990 -26.605 -19.888 1.00 72.06 421 PHE A C 1
ATOM 3310 O O . PHE A 1 421 ? 6.547 -27.654 -19.546 1.00 72.06 421 PHE A O 1
ATOM 3317 N N . TYR A 1 422 ? 6.209 -26.031 -21.074 1.00 74.81 422 TYR A N 1
ATOM 3318 C CA . TYR A 1 422 ? 7.103 -26.568 -22.099 1.00 74.81 422 TYR A CA 1
ATOM 3319 C C . TYR A 1 422 ? 8.428 -25.811 -22.133 1.00 74.81 422 TYR A C 1
ATOM 3321 O O . TYR A 1 422 ? 8.475 -24.587 -22.080 1.00 74.81 422 TYR A O 1
ATOM 3329 N N . ASP A 1 423 ? 9.514 -26.555 -22.291 1.00 76.25 423 ASP A N 1
ATOM 3330 C CA . ASP A 1 423 ? 10.833 -25.991 -22.536 1.00 76.25 423 ASP A CA 1
ATOM 3331 C C . ASP A 1 423 ? 10.834 -25.262 -23.896 1.00 76.25 423 ASP A C 1
ATOM 3333 O O . ASP A 1 423 ? 10.506 -25.875 -24.922 1.00 76.25 423 ASP A O 1
ATOM 3337 N N . PRO A 1 424 ? 11.205 -23.971 -23.953 1.00 71.69 424 PRO A N 1
ATOM 3338 C CA . PRO A 1 424 ? 11.169 -23.206 -25.193 1.00 71.69 424 PRO A CA 1
ATOM 3339 C C . PRO A 1 424 ? 12.176 -23.697 -26.245 1.00 71.69 424 PRO A C 1
ATOM 3341 O O . PRO A 1 424 ? 11.933 -23.470 -27.432 1.00 71.69 424 PRO A O 1
ATOM 3344 N N . HIS A 1 425 ? 13.246 -24.391 -25.853 1.00 78.12 425 HIS A N 1
ATOM 3345 C CA . HIS A 1 425 ? 14.253 -24.964 -26.748 1.00 78.12 425 HIS A CA 1
ATOM 3346 C C . HIS A 1 425 ? 13.857 -26.364 -27.211 1.00 78.12 425 HIS A C 1
ATOM 3348 O O . HIS A 1 425 ? 13.881 -26.653 -28.406 1.00 78.12 425 HIS A O 1
ATOM 3354 N N . THR A 1 426 ? 13.476 -27.243 -26.279 1.00 84.31 426 THR A N 1
ATOM 3355 C CA . THR A 1 426 ? 13.197 -28.652 -26.614 1.00 84.31 426 THR A CA 1
ATOM 3356 C C . THR A 1 426 ? 11.749 -28.909 -27.024 1.00 84.31 426 THR A C 1
ATOM 3358 O O . THR A 1 426 ? 11.459 -29.963 -27.592 1.00 84.31 426 THR A O 1
ATOM 3361 N N . LYS A 1 427 ? 10.838 -27.964 -26.750 1.00 80.19 427 LYS A N 1
ATOM 3362 C CA . LYS A 1 427 ? 9.385 -28.068 -26.970 1.00 80.19 427 LYS A CA 1
ATOM 3363 C C . LYS A 1 427 ? 8.757 -29.295 -26.296 1.00 80.19 427 LYS A C 1
ATOM 3365 O O . LYS A 1 427 ? 7.738 -29.810 -26.752 1.00 80.19 427 LYS A O 1
ATOM 3370 N N . ARG A 1 428 ? 9.358 -29.780 -25.205 1.00 80.69 428 ARG A N 1
ATOM 3371 C CA . ARG A 1 428 ? 8.862 -30.895 -24.378 1.00 80.69 428 ARG A CA 1
ATOM 3372 C C . ARG A 1 428 ? 8.452 -30.388 -22.992 1.00 80.69 428 ARG A C 1
ATOM 3374 O O . ARG A 1 428 ? 8.990 -29.367 -22.564 1.00 80.69 428 ARG A O 1
ATOM 3381 N N . PRO A 1 429 ? 7.548 -31.081 -22.274 1.00 76.62 429 PRO A N 1
ATOM 3382 C CA . PRO A 1 429 ? 7.215 -30.714 -20.903 1.00 76.62 429 PRO A CA 1
ATOM 3383 C C . PRO A 1 429 ? 8.462 -30.700 -20.015 1.00 76.62 429 PRO A C 1
ATOM 3385 O O . PRO A 1 429 ? 9.236 -31.663 -20.010 1.00 76.62 429 PRO A O 1
ATOM 3388 N N . VAL A 1 430 ? 8.649 -29.627 -19.248 1.00 81.25 430 VAL A N 1
ATOM 3389 C CA . VAL A 1 430 ? 9.728 -29.546 -18.257 1.00 81.25 430 VAL A CA 1
ATOM 3390 C C . VAL A 1 430 ? 9.382 -30.470 -17.101 1.00 81.25 430 VAL A C 1
ATOM 3392 O O . VAL A 1 430 ? 8.379 -30.258 -16.429 1.00 81.25 430 VAL A O 1
ATOM 3395 N N . VAL A 1 431 ? 10.214 -31.476 -16.838 1.00 80.25 431 VAL A N 1
ATOM 3396 C CA . VAL A 1 431 ? 10.066 -32.361 -15.675 1.00 80.25 431 VAL A CA 1
ATOM 3397 C C . VAL A 1 431 ? 11.268 -32.180 -14.761 1.00 80.25 431 VAL A C 1
ATOM 3399 O O . VAL A 1 431 ? 12.403 -32.421 -15.168 1.00 80.25 431 VAL A O 1
ATOM 3402 N N . THR A 1 432 ? 11.016 -31.796 -13.513 1.00 79.19 432 THR A N 1
ATOM 3403 C CA . THR A 1 432 ? 12.043 -31.590 -12.486 1.00 79.19 432 THR A CA 1
ATOM 3404 C C . THR A 1 432 ? 11.688 -32.311 -11.186 1.00 79.19 432 THR A C 1
ATOM 3406 O O . THR A 1 432 ? 10.592 -32.859 -11.041 1.00 79.19 432 THR A O 1
ATOM 3409 N N . ARG A 1 433 ? 12.631 -32.362 -10.241 1.00 80.75 433 ARG A N 1
ATOM 3410 C CA . ARG A 1 433 ? 12.340 -32.782 -8.868 1.00 80.75 433 ARG A CA 1
ATOM 3411 C C . ARG A 1 433 ? 11.698 -31.610 -8.139 1.00 80.75 433 ARG A C 1
ATOM 3413 O O . ARG A 1 433 ? 12.309 -30.557 -8.008 1.00 80.75 433 ARG A O 1
ATOM 3420 N N . ILE A 1 434 ? 10.479 -31.818 -7.669 1.00 77.06 434 ILE A N 1
ATOM 3421 C CA . ILE A 1 434 ? 9.730 -30.864 -6.856 1.00 77.06 434 ILE A CA 1
ATOM 3422 C C . ILE A 1 434 ? 9.599 -31.408 -5.442 1.00 77.06 434 ILE A C 1
ATOM 3424 O O . ILE A 1 434 ? 9.555 -32.624 -5.241 1.00 77.06 434 ILE A O 1
ATOM 3428 N N . TRP A 1 435 ? 9.527 -30.514 -4.461 1.00 72.50 435 TRP A N 1
ATOM 3429 C CA . TRP A 1 435 ? 9.180 -30.891 -3.098 1.00 72.50 435 TRP A CA 1
ATOM 3430 C C . TRP A 1 435 ? 7.788 -31.541 -3.082 1.00 72.50 435 TRP A C 1
ATOM 3432 O O . TRP A 1 435 ? 6.814 -30.911 -3.496 1.00 72.50 435 TRP A O 1
ATOM 3442 N N . SER A 1 436 ? 7.693 -32.806 -2.659 1.00 68.19 436 SER A N 1
ATOM 3443 C CA . SER A 1 436 ? 6.447 -33.581 -2.771 1.00 68.19 436 SER A CA 1
ATOM 3444 C C . SER A 1 436 ? 5.683 -33.690 -1.454 1.00 68.19 436 SER A C 1
ATOM 3446 O O . SER A 1 436 ? 4.471 -33.478 -1.458 1.00 68.19 436 SER A O 1
ATOM 3448 N N . SER A 1 437 ? 6.348 -33.970 -0.326 1.00 66.19 437 SER A N 1
ATOM 3449 C CA . SER A 1 437 ? 5.686 -34.083 0.986 1.00 66.19 437 SER A CA 1
ATOM 3450 C C . SER A 1 437 ? 6.661 -34.120 2.173 1.00 66.19 437 SER A C 1
ATOM 3452 O O . SER A 1 437 ? 7.412 -35.061 2.341 1.00 66.19 437 SER A O 1
ATOM 3454 N N . GLY A 1 438 ? 6.620 -33.145 3.087 1.00 63.94 438 GLY A N 1
ATOM 3455 C CA . GLY A 1 438 ? 7.495 -33.161 4.277 1.00 63.94 438 GLY A CA 1
ATOM 3456 C C . GLY A 1 438 ? 8.984 -32.921 3.962 1.00 63.94 438 GLY A C 1
ATOM 3457 O O . GLY A 1 438 ? 9.405 -32.911 2.808 1.00 63.94 438 GLY A O 1
ATOM 3458 N N . VAL A 1 439 ? 9.801 -32.630 4.976 1.00 66.81 439 VAL A N 1
ATOM 3459 C CA . VAL A 1 439 ? 11.176 -32.124 4.776 1.00 66.81 439 VAL A CA 1
ATOM 3460 C C . VAL A 1 439 ? 12.046 -33.130 4.006 1.00 66.81 439 VAL A C 1
ATOM 3462 O O . VAL A 1 439 ? 12.187 -34.279 4.412 1.00 66.81 439 VAL A O 1
ATOM 3465 N N . GLY A 1 440 ? 12.649 -32.688 2.897 1.00 70.00 440 GLY A N 1
ATOM 3466 C CA . GLY A 1 440 ? 13.593 -33.480 2.095 1.00 70.00 440 GLY A CA 1
ATOM 3467 C C . GLY A 1 440 ? 12.971 -34.473 1.104 1.00 70.00 440 GLY A C 1
ATOM 3468 O O . GLY A 1 440 ? 13.693 -35.034 0.276 1.00 70.00 440 GLY A O 1
ATOM 3469 N N . VAL A 1 441 ? 11.650 -34.673 1.123 1.00 72.69 441 VAL A N 1
ATOM 3470 C CA . VAL A 1 441 ? 10.975 -35.578 0.181 1.00 72.69 441 VAL A CA 1
ATOM 3471 C C . VAL A 1 441 ? 10.683 -34.849 -1.124 1.00 72.69 441 VAL A C 1
ATOM 3473 O O . VAL A 1 441 ? 10.214 -33.708 -1.143 1.00 72.69 441 VAL A O 1
ATOM 3476 N N . ASN A 1 442 ? 10.975 -35.512 -2.237 1.00 77.31 442 ASN A N 1
ATOM 3477 C CA . ASN A 1 442 ? 10.767 -34.965 -3.565 1.00 77.31 442 ASN A CA 1
ATOM 3478 C C . ASN A 1 442 ? 10.174 -36.007 -4.513 1.00 77.31 442 ASN A C 1
ATOM 3480 O O . ASN A 1 442 ? 10.436 -37.204 -4.395 1.00 77.31 442 ASN A O 1
ATOM 3484 N N . GLY A 1 443 ? 9.411 -35.518 -5.483 1.00 75.12 443 GLY A N 1
ATOM 3485 C CA . GLY A 1 443 ? 8.824 -36.293 -6.566 1.00 75.12 443 GLY A CA 1
ATOM 3486 C C . GLY A 1 443 ? 9.193 -35.684 -7.912 1.00 75.12 443 GLY A C 1
ATOM 3487 O O . GLY A 1 443 ? 9.606 -34.526 -7.994 1.00 75.12 443 GLY A O 1
ATOM 3488 N N . ARG A 1 444 ? 9.060 -36.456 -8.993 1.00 79.31 444 ARG A N 1
ATOM 3489 C CA . ARG A 1 444 ? 9.119 -35.878 -10.341 1.00 79.31 444 ARG A CA 1
ATOM 3490 C C . ARG A 1 444 ? 7.809 -35.156 -10.620 1.00 79.31 444 ARG A C 1
ATOM 3492 O O . ARG A 1 444 ? 6.747 -35.741 -10.448 1.00 79.31 444 ARG A O 1
ATOM 3499 N N . GLY A 1 445 ? 7.897 -33.919 -11.082 1.00 77.50 445 GLY A N 1
ATOM 3500 C CA . GLY A 1 445 ? 6.736 -33.116 -11.433 1.00 77.50 445 GLY A CA 1
ATOM 3501 C C . GLY A 1 445 ? 7.082 -32.008 -12.414 1.00 77.50 445 GLY A C 1
ATOM 3502 O O . GLY A 1 445 ? 8.215 -31.887 -12.880 1.00 77.50 445 GLY A O 1
ATOM 3503 N N . SER A 1 446 ? 6.073 -31.217 -12.746 1.00 78.38 446 SER A N 1
ATOM 3504 C CA . SER A 1 446 ? 6.153 -30.099 -13.680 1.00 78.38 446 SER A CA 1
ATOM 3505 C C . SER A 1 446 ? 5.221 -28.990 -13.207 1.00 78.38 446 SER A C 1
ATOM 3507 O O . SER A 1 446 ? 4.221 -29.278 -12.541 1.00 78.38 446 SER A O 1
ATOM 3509 N N . TRP A 1 447 ? 5.548 -27.751 -13.558 1.00 77.81 447 TRP A N 1
ATOM 3510 C CA . TRP A 1 447 ? 4.741 -26.578 -13.248 1.00 77.81 447 TRP A CA 1
ATOM 3511 C C . TRP A 1 447 ? 3.585 -26.419 -14.245 1.00 77.81 447 TRP A C 1
ATOM 3513 O O . TRP A 1 447 ? 3.648 -26.872 -15.395 1.00 77.81 447 TRP A O 1
ATOM 3523 N N . VAL A 1 448 ? 2.519 -25.763 -13.791 1.00 80.31 448 VAL A N 1
ATOM 3524 C CA . VAL A 1 448 ? 1.406 -25.338 -14.648 1.00 80.31 448 VAL A CA 1
ATOM 3525 C C . VAL A 1 448 ? 1.819 -24.043 -15.342 1.00 80.31 448 VAL A C 1
ATOM 3527 O O . VAL A 1 448 ? 2.264 -23.105 -14.680 1.00 80.31 448 VAL A O 1
ATOM 3530 N N . ASP A 1 449 ? 1.682 -23.982 -16.666 1.00 82.38 449 ASP A N 1
ATOM 3531 C CA . ASP A 1 449 ? 1.966 -22.763 -17.422 1.00 82.38 449 ASP A CA 1
ATOM 3532 C C . ASP A 1 449 ? 0.812 -21.762 -17.308 1.00 82.38 449 ASP A C 1
ATOM 3534 O O . ASP A 1 449 ? -0.117 -21.757 -18.120 1.00 82.38 449 ASP A O 1
ATOM 3538 N N . MET A 1 450 ? 0.898 -20.894 -16.302 1.00 84.19 450 MET A N 1
ATOM 3539 C CA . MET A 1 450 ? -0.080 -19.830 -16.067 1.00 84.19 450 MET A CA 1
ATOM 3540 C C . MET A 1 450 ? -0.006 -18.693 -17.104 1.00 84.19 450 MET A C 1
ATOM 3542 O O . MET A 1 450 ? -0.932 -17.881 -17.184 1.00 84.19 450 MET A O 1
ATOM 3546 N N . THR A 1 451 ? 1.038 -18.645 -17.943 1.00 81.44 451 THR A N 1
ATOM 3547 C CA . THR A 1 451 ? 1.125 -17.689 -19.063 1.00 81.44 451 THR A CA 1
ATOM 3548 C C . THR A 1 451 ? 0.253 -18.124 -20.245 1.00 81.44 451 THR A C 1
ATOM 3550 O O . THR A 1 451 ? -0.263 -17.280 -20.984 1.00 81.44 451 THR A O 1
ATOM 3553 N N . SER A 1 452 ? -0.034 -19.425 -20.358 1.00 83.44 452 SER A N 1
ATOM 3554 C CA . SER A 1 452 ? -0.928 -19.987 -21.372 1.00 83.44 452 SER A CA 1
ATOM 3555 C C . SER A 1 452 ? -2.411 -19.908 -20.982 1.00 83.44 452 SER A C 1
ATOM 3557 O O . SER A 1 452 ? -2.791 -20.078 -19.822 1.00 83.44 452 SER A O 1
ATOM 3559 N N . GLU A 1 453 ? -3.287 -19.707 -21.970 1.00 87.19 453 GLU A N 1
ATOM 3560 C CA . GLU A 1 453 ? -4.742 -19.767 -21.763 1.00 87.19 453 GLU A CA 1
ATOM 3561 C C . GLU A 1 453 ? -5.197 -21.157 -21.297 1.00 87.19 453 GLU A C 1
ATOM 3563 O O . GLU A 1 453 ? -6.015 -21.271 -20.385 1.00 87.19 453 GLU A O 1
ATOM 3568 N N . ALA A 1 454 ? -4.618 -22.218 -21.868 1.00 85.50 454 ALA A N 1
ATOM 3569 C CA . ALA A 1 454 ? -4.932 -23.596 -21.506 1.00 85.50 454 ALA A CA 1
ATOM 3570 C C . ALA A 1 454 ? -4.610 -23.899 -20.032 1.00 85.50 454 ALA A C 1
ATOM 3572 O O . ALA A 1 454 ? -5.427 -24.514 -19.346 1.00 85.50 454 ALA A O 1
ATOM 3573 N N . GLY A 1 455 ? -3.462 -23.429 -19.527 1.00 84.69 455 GLY A N 1
ATOM 3574 C CA . GLY A 1 455 ? -3.084 -23.589 -18.122 1.00 84.69 455 GLY A CA 1
ATOM 3575 C C . GLY A 1 455 ? -3.993 -22.841 -17.167 1.00 84.69 455 GLY A C 1
ATOM 3576 O O . GLY A 1 455 ? -4.462 -23.431 -16.191 1.00 84.69 455 GLY A O 1
ATOM 3577 N N . ARG A 1 456 ? -4.345 -21.593 -17.494 1.00 88.25 456 ARG A N 1
ATOM 3578 C CA . ARG A 1 456 ? -5.331 -20.832 -16.713 1.00 88.25 456 ARG A CA 1
ATOM 3579 C C . ARG A 1 456 ? -6.703 -21.501 -16.709 1.00 88.25 456 ARG A C 1
ATOM 3581 O O . ARG A 1 456 ? -7.326 -21.583 -15.654 1.00 88.25 456 ARG A O 1
ATOM 3588 N N . LYS A 1 457 ? -7.170 -22.012 -17.854 1.00 88.94 457 LYS A N 1
ATOM 3589 C CA . LYS A 1 457 ? -8.460 -22.708 -17.947 1.00 88.94 457 LYS A CA 1
ATOM 3590 C C . LYS A 1 457 ? -8.481 -23.988 -17.110 1.00 88.94 457 LYS A C 1
ATOM 3592 O O . LYS A 1 457 ? -9.418 -24.177 -16.341 1.00 88.94 457 LYS A O 1
ATOM 3597 N N . TRP A 1 458 ? -7.459 -24.835 -17.234 1.00 87.81 458 TRP A N 1
ATOM 3598 C CA . TRP A 1 458 ? -7.358 -26.068 -16.449 1.00 87.81 458 TRP A CA 1
ATOM 3599 C C . TRP A 1 458 ? -7.340 -25.783 -14.942 1.00 87.81 458 TRP A C 1
ATOM 3601 O O . TRP A 1 458 ? -8.058 -26.432 -14.183 1.00 87.81 458 TRP A O 1
ATOM 3611 N N . TRP A 1 459 ? -6.582 -24.763 -14.520 1.00 86.88 459 TRP A N 1
ATOM 3612 C CA . TRP A 1 459 ? -6.551 -24.323 -13.125 1.00 86.88 459 TRP A CA 1
ATOM 3613 C C . TRP A 1 459 ? -7.925 -23.849 -12.644 1.00 86.88 459 TRP A C 1
ATOM 3615 O O . TRP A 1 459 ? -8.401 -24.294 -11.603 1.00 86.88 459 TRP A O 1
ATOM 3625 N N . ALA A 1 460 ? -8.587 -22.988 -13.422 1.00 89.38 460 ALA A N 1
ATOM 3626 C CA . ALA A 1 460 ? -9.909 -22.465 -13.091 1.00 89.38 460 ALA A CA 1
ATOM 3627 C C . ALA A 1 460 ? -10.964 -23.575 -12.965 1.00 89.38 460 ALA A C 1
ATOM 3629 O O . ALA A 1 460 ? -11.788 -23.530 -12.056 1.00 89.38 460 ALA A O 1
ATOM 3630 N N . ASP A 1 461 ? -10.935 -24.584 -13.838 1.00 90.81 461 ASP A N 1
ATOM 3631 C CA . ASP A 1 461 ? -11.853 -25.725 -13.768 1.00 90.81 461 ASP A CA 1
ATOM 3632 C C . ASP A 1 461 ? -11.605 -26.578 -12.508 1.00 90.81 461 ASP A C 1
ATOM 3634 O O . ASP A 1 461 ? -12.557 -26.968 -11.833 1.00 90.81 461 ASP A O 1
ATOM 3638 N N . GLY A 1 462 ? -10.340 -26.802 -12.129 1.00 88.62 462 GLY A N 1
ATOM 3639 C CA . GLY A 1 462 ? -9.994 -27.499 -10.885 1.00 88.62 462 GLY A CA 1
ATOM 3640 C C . GLY A 1 462 ? -10.443 -26.749 -9.627 1.00 88.62 462 GLY A C 1
ATOM 3641 O O . GLY A 1 462 ? -10.987 -27.349 -8.701 1.00 88.62 462 GLY A O 1
ATOM 3642 N N . VAL A 1 463 ? -10.282 -25.424 -9.617 1.00 88.88 463 VAL A N 1
ATOM 3643 C CA . VAL A 1 463 ? -10.768 -24.550 -8.539 1.00 88.88 463 VAL A CA 1
ATOM 3644 C C . VAL A 1 463 ? -12.292 -24.588 -8.434 1.00 88.88 463 VAL A C 1
ATOM 3646 O O . VAL A 1 463 ? -12.811 -24.713 -7.327 1.00 88.88 463 VAL A O 1
ATOM 3649 N N . ARG A 1 464 ? -13.018 -24.532 -9.559 1.00 90.69 464 ARG A N 1
ATOM 3650 C CA . ARG A 1 464 ? -14.487 -24.662 -9.567 1.00 90.69 464 ARG A CA 1
ATOM 3651 C C . ARG A 1 464 ? -14.940 -25.969 -8.926 1.00 90.69 464 ARG A C 1
ATOM 3653 O O . ARG A 1 464 ? -15.852 -25.942 -8.110 1.00 90.69 464 ARG A O 1
ATOM 3660 N N . GLY A 1 465 ? -14.246 -27.073 -9.204 1.00 91.12 465 GLY A N 1
ATOM 3661 C CA . GLY A 1 465 ? -14.527 -28.356 -8.557 1.00 91.12 465 GLY A CA 1
ATOM 3662 C C . GLY A 1 465 ? -14.351 -28.337 -7.032 1.00 91.12 465 GLY A C 1
ATOM 3663 O O . GLY A 1 465 ? -15.046 -29.066 -6.336 1.00 91.12 465 GLY A O 1
ATOM 3664 N N . LEU A 1 466 ? -13.460 -27.500 -6.484 1.00 89.75 466 LEU A N 1
ATOM 3665 C CA . LEU A 1 466 ? -13.354 -27.304 -5.031 1.00 89.75 466 LEU A CA 1
ATOM 3666 C C . LEU A 1 466 ? -14.503 -26.447 -4.485 1.00 89.75 466 LEU A C 1
ATOM 3668 O O . LEU A 1 466 ? -15.043 -26.767 -3.429 1.00 89.75 466 LEU A O 1
ATOM 3672 N N . ILE A 1 467 ? -14.898 -25.396 -5.207 1.00 91.12 467 ILE A N 1
ATOM 3673 C CA . ILE A 1 467 ? -16.034 -24.536 -4.834 1.00 91.12 467 ILE A CA 1
ATOM 3674 C C . ILE A 1 467 ? -17.336 -25.349 -4.797 1.00 91.12 467 ILE A C 1
ATOM 3676 O O . ILE A 1 467 ? -18.113 -25.213 -3.860 1.00 91.12 467 ILE A O 1
ATOM 3680 N N . GLU A 1 468 ? -17.543 -26.259 -5.753 1.00 91.06 468 GLU A N 1
ATOM 3681 C CA . GLU A 1 468 ? -18.684 -27.193 -5.770 1.00 91.06 468 GLU A CA 1
ATOM 3682 C C . GLU A 1 468 ? -18.733 -28.120 -4.540 1.00 91.06 468 GLU A C 1
ATOM 3684 O O . GLU A 1 468 ? -19.793 -28.640 -4.198 1.00 91.06 468 GLU A O 1
ATOM 3689 N N . LEU A 1 469 ? -17.601 -28.317 -3.856 1.00 91.19 469 LEU A N 1
ATOM 3690 C CA . LEU A 1 469 ? -17.501 -29.070 -2.602 1.00 91.19 469 LEU A CA 1
ATOM 3691 C C . LEU A 1 469 ? -17.642 -28.185 -1.348 1.00 91.19 469 LEU A C 1
ATOM 3693 O O . LEU A 1 469 ? -17.433 -28.679 -0.240 1.00 91.19 469 LEU A O 1
ATOM 3697 N N . GLY A 1 470 ? -17.958 -26.899 -1.522 1.00 91.12 470 GLY A N 1
ATOM 3698 C CA . GLY A 1 470 ? -18.154 -25.916 -0.456 1.00 91.12 470 GLY A CA 1
ATOM 3699 C C . GLY A 1 470 ? -16.905 -25.133 -0.051 1.00 91.12 470 GLY A C 1
ATOM 3700 O O . GLY A 1 470 ? -16.936 -24.412 0.931 1.00 91.12 470 GLY A O 1
ATOM 3701 N N . VAL A 1 471 ? -15.784 -25.238 -0.764 1.00 90.75 471 VAL A N 1
ATOM 3702 C CA . VAL A 1 471 ? -14.586 -24.451 -0.422 1.00 90.75 471 VAL A CA 1
ATOM 3703 C C . VAL A 1 471 ? -14.830 -22.948 -0.644 1.00 90.75 471 VAL A C 1
ATOM 3705 O O . VAL A 1 471 ? -15.155 -22.539 -1.757 1.00 90.75 471 VAL A O 1
ATOM 3708 N N . ASP A 1 472 ? -14.608 -22.122 0.387 1.00 88.38 472 ASP A N 1
ATOM 3709 C CA . ASP A 1 472 ? -14.859 -20.667 0.345 1.00 88.38 472 ASP A CA 1
ATOM 3710 C C . ASP A 1 472 ? -13.752 -19.864 -0.349 1.00 88.38 472 ASP A C 1
ATOM 3712 O O . ASP A 1 472 ? -13.958 -18.732 -0.786 1.00 88.38 472 ASP A O 1
ATOM 3716 N N . GLY A 1 473 ? -12.549 -20.421 -0.428 1.00 79.88 473 GLY A N 1
ATOM 3717 C CA . GLY A 1 473 ? -11.401 -19.760 -1.030 1.00 79.88 473 GLY A CA 1
ATOM 3718 C C . GLY A 1 473 ? -10.208 -20.694 -1.115 1.00 79.88 473 GLY A C 1
ATOM 3719 O O . GLY A 1 473 ? -10.218 -21.787 -0.568 1.00 79.88 473 GLY A O 1
ATOM 3720 N N . MET A 1 474 ? -9.144 -20.274 -1.785 1.00 68.88 474 MET A N 1
ATOM 3721 C CA . MET A 1 474 ? -7.870 -20.998 -1.778 1.00 68.88 474 MET A CA 1
ATOM 3722 C C . MET A 1 474 ? -6.826 -20.188 -1.022 1.00 68.88 474 MET A C 1
ATOM 3724 O O . MET A 1 474 ? -6.928 -18.962 -0.966 1.00 68.88 474 MET A O 1
ATOM 3728 N N . TRP A 1 475 ? -5.795 -20.848 -0.480 1.00 54.16 475 TRP A N 1
ATOM 3729 C CA . TRP A 1 475 ? -4.616 -20.127 0.002 1.00 54.16 475 TRP A CA 1
ATOM 3730 C C . TRP A 1 475 ? -3.836 -19.572 -1.192 1.00 54.16 475 TRP A C 1
ATOM 3732 O O . TRP A 1 475 ? -2.843 -20.130 -1.655 1.00 54.16 475 TRP A O 1
ATOM 3742 N N . ASN A 1 476 ? -4.338 -18.464 -1.705 1.00 39.25 476 ASN A N 1
ATOM 3743 C CA . ASN A 1 476 ? -3.696 -17.578 -2.639 1.00 39.25 476 ASN A CA 1
ATOM 3744 C C . ASN A 1 476 ? -4.216 -16.185 -2.301 1.00 39.25 476 ASN A C 1
ATOM 3746 O O . ASN A 1 476 ? -5.422 -15.979 -2.174 1.00 39.25 476 ASN A O 1
ATOM 3750 N N . HIS A 1 477 ? -3.304 -15.246 -2.098 1.00 37.00 477 HIS A N 1
ATOM 3751 C CA . HIS A 1 477 ? -3.693 -13.862 -1.906 1.00 37.00 477 HIS A CA 1
ATOM 3752 C C . HIS A 1 477 ? -3.759 -13.239 -3.289 1.00 37.00 477 HIS A C 1
ATOM 3754 O O . HIS A 1 477 ? -2.728 -13.025 -3.919 1.00 37.00 477 HIS A O 1
ATOM 3760 N N . GLU A 1 478 ? -4.964 -12.962 -3.769 1.00 33.84 478 GLU A N 1
ATOM 3761 C CA . GLU A 1 478 ? -5.123 -12.139 -4.967 1.00 33.84 478 GLU A CA 1
ATOM 3762 C C . GLU A 1 478 ? -5.052 -10.641 -4.628 1.00 33.84 478 GLU A C 1
ATOM 3764 O O . GLU A 1 478 ? -4.789 -9.842 -5.521 1.00 33.84 478 GLU A O 1
ATOM 3769 N N . ARG A 1 479 ? -5.258 -10.257 -3.351 1.00 43.00 479 ARG A N 1
ATOM 3770 C CA . ARG A 1 479 ? -5.351 -8.869 -2.859 1.00 43.00 479 ARG A CA 1
ATOM 3771 C C . ARG A 1 479 ? -4.892 -8.720 -1.401 1.00 43.00 479 ARG A C 1
ATOM 3773 O O . ARG A 1 479 ? -5.059 -9.646 -0.609 1.00 43.00 479 ARG A O 1
ATOM 3780 N N . ALA A 1 480 ? -4.388 -7.537 -1.048 1.00 43.00 480 ALA A N 1
ATOM 3781 C CA . ALA A 1 480 ? -4.202 -7.076 0.328 1.00 43.00 480 ALA A CA 1
ATOM 3782 C C . ALA A 1 480 ? -4.311 -5.544 0.370 1.00 43.00 480 ALA A C 1
ATOM 3784 O O . ALA A 1 480 ? -3.585 -4.859 -0.349 1.00 43.00 480 ALA A O 1
ATOM 3785 N N . GLU A 1 481 ? -5.198 -5.006 1.204 1.00 46.25 481 GLU A N 1
ATOM 3786 C CA . GLU A 1 481 ? -5.085 -3.615 1.645 1.00 46.25 481 GLU A CA 1
ATOM 3787 C C . GLU A 1 481 ? -4.095 -3.559 2.814 1.00 46.25 481 GLU A C 1
ATOM 3789 O O . GLU A 1 481 ? -4.128 -4.443 3.678 1.00 46.25 481 GLU A O 1
ATOM 3794 N N . PRO A 1 482 ? -3.203 -2.558 2.871 1.00 57.62 482 PRO A N 1
ATOM 3795 C CA . PRO A 1 482 ? -2.355 -2.377 4.035 1.00 57.62 482 PRO A CA 1
ATOM 3796 C C . PRO A 1 482 ? -3.231 -1.908 5.203 1.00 57.62 482 PRO A C 1
ATOM 3798 O O . PRO A 1 482 ? -3.558 -0.731 5.328 1.00 57.62 482 PRO A O 1
ATOM 3801 N N . THR A 1 483 ? -3.630 -2.840 6.068 1.00 69.31 483 THR A N 1
ATOM 3802 C CA . THR A 1 483 ? -4.304 -2.533 7.342 1.00 69.31 483 THR A CA 1
ATOM 3803 C C . THR A 1 483 ? -3.381 -1.780 8.293 1.00 69.31 483 THR A C 1
ATOM 3805 O O . THR A 1 483 ? -3.842 -1.044 9.171 1.00 69.31 483 THR A O 1
ATOM 3808 N N . ASN A 1 484 ? -2.074 -1.947 8.087 1.00 84.75 484 ASN A N 1
ATOM 3809 C CA . ASN A 1 484 ? -1.023 -1.272 8.804 1.00 84.75 484 ASN A CA 1
ATOM 3810 C C . ASN A 1 484 ? -0.186 -0.358 7.905 1.00 84.75 484 ASN A C 1
ATOM 3812 O O . ASN A 1 484 ? 0.056 -0.639 6.734 1.00 84.75 484 ASN A O 1
ATOM 3816 N N . ALA A 1 485 ? 0.298 0.738 8.480 1.00 89.50 485 ALA A N 1
ATOM 3817 C CA . ALA A 1 485 ? 1.218 1.646 7.806 1.00 89.50 485 ALA A CA 1
ATOM 3818 C C . ALA A 1 485 ? 2.383 2.005 8.729 1.00 89.50 485 ALA A C 1
ATOM 3820 O O . ALA A 1 485 ? 2.232 2.051 9.949 1.00 89.50 485 ALA A O 1
ATOM 3821 N N . TRP A 1 486 ? 3.550 2.275 8.147 1.00 92.88 486 TRP A N 1
ATOM 3822 C CA . TRP A 1 486 ? 4.696 2.776 8.906 1.00 92.88 486 TRP A CA 1
ATOM 3823 C C . TRP A 1 486 ? 4.402 4.171 9.491 1.00 92.88 486 TRP A C 1
ATOM 3825 O O . TRP A 1 486 ? 3.530 4.888 8.993 1.00 92.88 486 TRP A O 1
ATOM 3835 N N . LEU A 1 487 ? 5.125 4.578 10.538 1.00 94.31 487 LEU A N 1
ATOM 3836 C CA . LEU A 1 487 ? 4.770 5.768 11.322 1.00 94.31 487 LEU A CA 1
ATOM 3837 C C . LEU A 1 487 ? 4.728 7.081 10.529 1.00 94.31 487 LEU A C 1
ATOM 3839 O O . LEU A 1 487 ? 3.829 7.881 10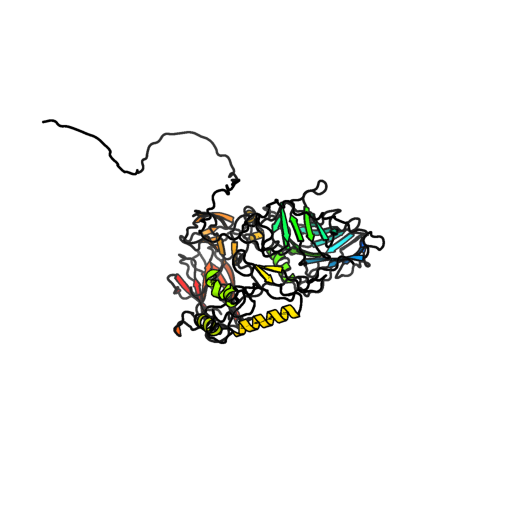.769 1.00 94.31 487 LEU A O 1
ATOM 3843 N N . GLY A 1 488 ? 5.633 7.301 9.573 1.00 92.50 488 GLY A N 1
ATOM 3844 C CA . GLY A 1 488 ? 5.637 8.501 8.727 1.00 92.50 488 GLY A CA 1
ATOM 3845 C C . GLY A 1 488 ? 4.755 8.399 7.480 1.00 92.50 488 GLY A C 1
ATOM 3846 O O . GLY A 1 488 ? 5.044 9.019 6.458 1.00 92.50 488 GLY A O 1
ATOM 3847 N N . TRP A 1 489 ? 3.699 7.588 7.508 1.00 92.94 489 TRP A N 1
ATOM 3848 C CA . TRP A 1 489 ? 2.717 7.543 6.427 1.00 92.94 489 TRP A CA 1
ATOM 3849 C C . TRP A 1 489 ? 1.796 8.774 6.447 1.00 92.94 489 TRP A C 1
ATOM 3851 O O . TRP A 1 489 ? 1.417 9.262 7.509 1.00 92.94 489 TRP A O 1
ATOM 3861 N N . GLY A 1 490 ? 1.421 9.288 5.273 1.00 90.88 490 GLY A N 1
ATOM 3862 C CA . GLY A 1 490 ? 0.511 10.433 5.154 1.00 90.88 490 GLY A CA 1
ATOM 3863 C C . GLY A 1 490 ? 1.028 11.711 5.821 1.00 90.88 490 GLY A C 1
ATOM 3864 O O . GLY A 1 490 ? 2.164 12.121 5.587 1.00 90.88 490 GLY A O 1
ATOM 3865 N N . ALA A 1 491 ? 0.198 12.360 6.645 1.00 91.06 491 ALA A N 1
ATOM 3866 C CA . ALA A 1 491 ? 0.539 13.642 7.281 1.00 91.06 491 ALA A CA 1
ATOM 3867 C C . ALA A 1 491 ? 1.793 13.572 8.183 1.00 91.06 491 ALA A C 1
ATOM 3869 O O . ALA A 1 491 ? 2.530 14.553 8.316 1.00 91.06 491 ALA A O 1
ATOM 3870 N N . PHE A 1 492 ? 2.074 12.394 8.743 1.00 94.50 492 PHE A N 1
ATOM 3871 C CA . PHE A 1 492 ? 3.219 12.136 9.618 1.00 94.50 492 PHE A CA 1
ATOM 3872 C C . PHE A 1 492 ? 4.556 12.077 8.865 1.00 94.50 492 PHE A C 1
ATOM 3874 O O . PHE A 1 492 ? 5.610 12.123 9.489 1.00 94.50 492 PHE A O 1
ATOM 3881 N N . ALA A 1 493 ? 4.550 12.038 7.525 1.00 92.56 493 ALA A N 1
ATOM 3882 C CA . ALA A 1 493 ? 5.775 12.063 6.717 1.00 92.56 493 ALA A CA 1
ATOM 3883 C C . ALA A 1 493 ? 6.621 13.330 6.935 1.00 92.56 493 ALA A C 1
ATOM 3885 O O . ALA A 1 493 ? 7.807 13.333 6.610 1.00 92.56 493 ALA A O 1
ATOM 3886 N N . SER A 1 494 ? 6.005 14.400 7.451 1.00 91.38 494 SER A N 1
ATOM 3887 C CA . SER A 1 494 ? 6.654 15.679 7.757 1.00 91.38 494 SER A CA 1
ATOM 3888 C C . SER A 1 494 ? 7.380 15.704 9.108 1.00 91.38 494 SER A C 1
ATOM 3890 O O . SER A 1 494 ? 8.162 16.617 9.368 1.00 91.38 494 SER A O 1
ATOM 3892 N N . ASP A 1 495 ? 7.148 14.711 9.962 1.00 93.75 495 ASP A N 1
ATOM 3893 C CA . ASP A 1 495 ? 7.746 14.624 11.287 1.00 93.75 495 ASP A CA 1
ATOM 3894 C C . ASP A 1 495 ? 9.163 14.048 11.204 1.00 93.75 495 ASP A C 1
ATOM 3896 O O . ASP A 1 495 ? 9.351 12.906 10.806 1.00 93.75 495 ASP A O 1
ATOM 3900 N N . ALA A 1 496 ? 10.191 14.813 11.570 1.00 93.31 496 ALA A N 1
ATOM 3901 C CA . ALA A 1 496 ? 11.577 14.345 11.464 1.00 93.31 496 ALA A CA 1
ATOM 3902 C C . ALA A 1 496 ? 11.904 13.171 12.398 1.00 93.31 496 ALA A C 1
ATOM 3904 O O . ALA A 1 496 ? 12.741 12.335 12.050 1.00 93.31 496 ALA A O 1
ATOM 3905 N N . ASN A 1 497 ? 11.211 13.067 13.532 1.00 93.38 497 ASN A N 1
ATOM 3906 C CA . ASN A 1 497 ? 11.513 12.071 14.558 1.00 93.38 497 ASN A CA 1
ATOM 3907 C C . ASN A 1 497 ? 11.152 10.643 14.117 1.00 93.38 497 ASN A C 1
ATOM 3909 O O . ASN A 1 497 ? 11.838 9.694 14.488 1.00 93.38 497 ASN A O 1
ATOM 3913 N N . VAL A 1 498 ? 10.141 10.464 13.253 1.00 93.75 498 VAL A N 1
ATOM 3914 C CA . VAL A 1 498 ? 9.767 9.123 12.747 1.00 93.75 498 VAL A CA 1
ATOM 3915 C C . VAL A 1 498 ? 10.829 8.516 11.822 1.00 93.75 498 VAL A C 1
ATOM 3917 O O . VAL A 1 498 ? 10.756 7.335 11.497 1.00 93.75 498 VAL A O 1
ATOM 3920 N N . TYR A 1 499 ? 11.820 9.306 11.395 1.00 93.12 499 TYR A N 1
ATOM 3921 C CA . TYR A 1 499 ? 12.949 8.845 10.586 1.00 93.12 499 TYR A CA 1
ATOM 3922 C C . TYR A 1 499 ? 14.213 8.563 11.413 1.00 93.12 499 TYR A C 1
ATOM 3924 O O . TYR A 1 499 ? 15.231 8.164 10.833 1.00 93.12 499 TYR A O 1
ATOM 3932 N N . GLU A 1 500 ? 14.186 8.795 12.730 1.00 89.75 500 GLU A N 1
ATOM 3933 C CA . GLU A 1 500 ? 15.319 8.522 13.623 1.00 89.75 500 GLU A CA 1
ATOM 3934 C C . GLU A 1 500 ? 15.465 7.026 13.923 1.00 89.75 500 GLU A C 1
ATOM 3936 O O . GLU A 1 500 ? 16.589 6.523 13.943 1.00 89.75 500 GLU A O 1
ATOM 3941 N N . ASP A 1 501 ? 14.345 6.311 14.078 1.00 87.12 501 ASP A N 1
ATOM 3942 C CA . ASP A 1 501 ? 14.302 4.857 14.252 1.00 87.12 501 ASP A CA 1
ATOM 3943 C C . ASP A 1 501 ? 13.540 4.182 13.099 1.00 87.12 501 ASP A C 1
ATOM 3945 O O . ASP A 1 501 ? 12.316 4.069 13.102 1.00 87.12 501 ASP A O 1
ATOM 3949 N N . LEU A 1 502 ? 14.296 3.729 12.097 1.00 90.25 502 LEU A N 1
ATOM 3950 C CA . LEU A 1 502 ? 13.792 2.979 10.936 1.00 90.25 502 LEU A CA 1
ATOM 3951 C C . LEU A 1 502 ? 14.013 1.461 11.075 1.00 90.25 502 LEU A C 1
ATOM 3953 O O . LEU A 1 502 ? 13.773 0.707 10.129 1.00 90.25 502 LEU A O 1
ATOM 3957 N N . GLU A 1 503 ? 14.498 1.020 12.237 1.00 85.88 503 GLU A N 1
ATOM 3958 C CA . GLU A 1 503 ? 14.593 -0.394 12.624 1.00 85.88 503 GLU A CA 1
ATOM 3959 C C . GLU A 1 503 ? 13.432 -0.805 13.549 1.00 85.88 503 GLU A C 1
ATOM 3961 O O . GLU A 1 503 ? 13.226 -1.994 13.804 1.00 85.88 503 GLU A O 1
ATOM 3966 N N . GLY A 1 504 ? 12.662 0.177 14.026 1.00 82.81 504 GLY A N 1
ATOM 3967 C CA . GLY A 1 504 ? 11.443 -0.005 14.793 1.00 82.81 504 GLY A CA 1
ATOM 3968 C C . GLY A 1 504 ? 10.334 -0.738 14.034 1.00 82.81 504 GLY A C 1
ATOM 3969 O O . GLY A 1 504 ? 10.326 -0.880 12.813 1.00 82.81 504 GLY A O 1
ATOM 3970 N N . PHE A 1 505 ? 9.366 -1.213 14.807 1.00 88.00 505 PHE A N 1
ATOM 3971 C CA . PHE A 1 505 ? 8.264 -2.074 14.363 1.00 88.00 505 PHE A CA 1
ATOM 3972 C C . PHE A 1 505 ? 6.902 -1.540 14.822 1.00 88.00 505 PHE A C 1
ATOM 3974 O O . PHE A 1 505 ? 5.905 -2.264 14.860 1.00 88.00 505 PHE A O 1
ATOM 3981 N N . ASP A 1 506 ? 6.880 -0.263 15.190 1.00 94.50 506 ASP A N 1
ATOM 3982 C CA . ASP A 1 506 ? 5.670 0.461 15.542 1.00 94.50 506 ASP A CA 1
ATOM 3983 C C . ASP A 1 506 ? 4.942 0.846 14.255 1.00 94.50 506 ASP A C 1
ATOM 3985 O O . ASP A 1 506 ? 5.556 1.233 13.256 1.00 94.50 506 ASP A O 1
ATOM 3989 N N . ALA A 1 507 ? 3.622 0.710 14.264 1.00 95.00 507 ALA A N 1
ATOM 3990 C CA . ALA A 1 507 ? 2.818 0.888 13.067 1.00 95.00 507 ALA A CA 1
ATOM 3991 C C . ALA A 1 507 ? 1.457 1.494 13.394 1.00 95.00 507 ALA A C 1
ATOM 3993 O O . ALA A 1 507 ? 0.890 1.271 14.465 1.00 95.00 507 ALA A O 1
ATOM 3994 N N . TRP A 1 508 ? 0.909 2.217 12.428 1.00 95.25 508 TRP A N 1
ATOM 3995 C CA . TRP A 1 508 ? -0.501 2.570 12.417 1.00 95.25 508 TRP A CA 1
ATOM 3996 C C . TRP A 1 508 ? -1.349 1.333 12.145 1.00 95.25 508 TRP A C 1
ATOM 3998 O O . TRP A 1 508 ? -0.982 0.537 11.289 1.00 95.25 508 TRP A O 1
ATOM 4008 N N . ILE A 1 509 ? -2.495 1.214 12.812 1.00 93.94 509 ILE A N 1
ATOM 4009 C CA . ILE A 1 509 ? -3.634 0.389 12.398 1.00 93.94 509 ILE A CA 1
ATOM 4010 C C . ILE A 1 509 ? -4.748 1.369 12.033 1.00 93.94 509 ILE A C 1
ATOM 4012 O O . ILE A 1 509 ? -5.325 2.018 12.906 1.00 93.94 509 ILE A O 1
ATOM 4016 N N . GLY A 1 510 ? -4.992 1.531 10.733 1.00 89.19 510 GLY A N 1
ATOM 4017 C CA . GLY A 1 510 ? -5.698 2.705 10.216 1.00 89.19 510 GLY A CA 1
ATOM 4018 C C . GLY A 1 510 ? -4.864 3.980 10.412 1.00 89.19 510 GLY A C 1
ATOM 4019 O O . GLY A 1 510 ? -4.562 4.383 11.536 1.00 89.19 510 GLY A O 1
ATOM 4020 N N . GLU A 1 511 ? -4.461 4.615 9.310 1.00 89.00 511 GLU A N 1
ATOM 4021 C CA . GLU A 1 511 ? -3.597 5.806 9.317 1.00 89.00 511 GLU A CA 1
ATOM 4022 C C . GLU A 1 511 ? -4.090 6.865 10.318 1.00 89.00 511 GLU A C 1
ATOM 4024 O O . GLU A 1 511 ? -5.192 7.401 10.193 1.00 89.00 511 GLU A O 1
ATOM 4029 N N . GLY A 1 512 ? -3.263 7.159 11.327 1.00 92.25 512 GLY A N 1
ATOM 4030 C CA . GLY A 1 512 ? -3.559 8.169 12.342 1.00 92.25 512 GLY A CA 1
ATOM 4031 C C . GLY A 1 512 ? -4.723 7.843 13.284 1.00 92.25 512 GLY A C 1
ATOM 4032 O O . GLY A 1 512 ? -5.157 8.750 13.993 1.00 92.25 512 GLY A O 1
ATOM 4033 N N . GLN A 1 513 ? -5.227 6.603 13.301 1.00 94.81 513 GLN A N 1
ATOM 4034 C CA . GLN A 1 513 ? -6.291 6.148 14.205 1.00 94.81 513 GLN A CA 1
ATOM 4035 C C . GLN A 1 513 ? -5.703 5.447 15.435 1.00 94.81 513 GLN A C 1
ATOM 4037 O O . GLN A 1 513 ? -5.822 5.959 16.549 1.00 94.81 513 GLN A O 1
ATOM 4042 N N . LEU A 1 514 ? -5.035 4.306 15.233 1.00 96.94 514 LEU A N 1
ATOM 4043 C CA . LEU A 1 514 ? -4.443 3.497 16.300 1.00 96.94 514 LEU A CA 1
ATOM 4044 C C . LEU A 1 514 ? -2.936 3.334 16.105 1.00 96.94 514 LEU A C 1
ATOM 4046 O O . LEU A 1 514 ? -2.495 2.895 15.049 1.00 96.94 514 LEU A O 1
ATOM 4050 N N . LEU A 1 515 ? -2.150 3.620 17.137 1.00 97.50 515 LEU A N 1
ATOM 4051 C CA . LEU A 1 515 ? -0.720 3.330 17.194 1.00 97.50 515 LEU A CA 1
ATOM 4052 C C . LEU A 1 515 ? -0.499 1.984 17.897 1.00 97.50 515 LEU A C 1
ATOM 4054 O O . LEU A 1 515 ? -0.822 1.840 19.077 1.00 97.50 515 LEU A O 1
ATOM 4058 N N . SER A 1 516 ? 0.070 1.021 17.173 1.00 95.81 516 SER A N 1
ATOM 4059 C CA . SER A 1 516 ? 0.444 -0.305 17.667 1.00 95.81 516 SER A CA 1
ATOM 4060 C C . SER A 1 516 ? 1.929 -0.355 18.013 1.00 95.81 516 SER A C 1
ATOM 4062 O O . SER A 1 516 ? 2.776 -0.036 17.179 1.00 95.81 516 SER A O 1
ATOM 4064 N N . VAL A 1 517 ? 2.234 -0.807 19.229 1.00 95.62 517 VAL A N 1
ATOM 4065 C CA . VAL A 1 517 ? 3.580 -0.831 19.814 1.00 95.62 517 VAL A CA 1
ATOM 4066 C C . VAL A 1 517 ? 3.827 -2.205 20.454 1.00 95.62 517 VAL A C 1
ATOM 4068 O O . VAL A 1 517 ? 3.683 -2.372 21.673 1.00 95.62 517 VAL A O 1
ATOM 4071 N N . PRO A 1 518 ? 4.167 -3.235 19.658 1.00 93.81 518 PRO A N 1
ATOM 4072 C CA . PRO A 1 518 ? 4.408 -4.572 20.190 1.00 93.81 518 PRO A CA 1
ATOM 4073 C C . PRO A 1 518 ? 5.696 -4.632 21.022 1.00 93.81 518 PRO A C 1
ATOM 4075 O O . PRO A 1 518 ? 6.470 -3.684 21.075 1.00 93.81 518 PRO A O 1
ATOM 4078 N N . GLN A 1 519 ? 5.948 -5.742 21.710 1.00 92.75 519 GLN A N 1
ATOM 4079 C CA . GLN A 1 519 ? 7.243 -6.019 22.333 1.00 92.75 519 GLN A CA 1
ATOM 4080 C C . GLN A 1 519 ? 7.872 -7.201 21.612 1.00 92.75 519 GLN A C 1
ATOM 4082 O O . GLN A 1 519 ? 7.350 -8.310 21.683 1.00 92.75 519 GLN A O 1
ATOM 4087 N N . LEU A 1 520 ? 8.978 -6.960 20.911 1.00 89.50 520 LEU A N 1
ATOM 4088 C CA . LEU A 1 520 ? 9.648 -7.989 20.111 1.00 89.50 520 LEU A CA 1
ATOM 4089 C C . LEU A 1 520 ? 10.951 -8.491 20.742 1.00 89.50 520 LEU A C 1
ATOM 4091 O O . LEU A 1 520 ? 11.594 -9.381 20.189 1.00 89.50 520 LEU A O 1
ATOM 4095 N N . TRP A 1 521 ? 11.335 -7.960 21.907 1.00 89.38 521 TRP A N 1
ATOM 4096 C CA . TRP A 1 521 ? 12.533 -8.390 22.619 1.00 89.38 521 TRP A CA 1
ATOM 4097 C C . TRP A 1 521 ? 12.195 -9.294 23.799 1.00 89.38 521 TRP A C 1
ATOM 4099 O O . TRP A 1 521 ? 11.362 -8.969 24.648 1.00 89.38 521 TRP A O 1
ATOM 4109 N N . GLU A 1 522 ? 12.885 -10.432 23.866 1.00 92.69 522 GLU A N 1
ATOM 4110 C CA . GLU A 1 522 ? 12.728 -11.413 24.937 1.00 92.69 522 GLU A CA 1
ATOM 4111 C C . GLU A 1 522 ? 12.923 -10.765 26.317 1.00 92.69 522 GLU A C 1
ATOM 4113 O O . GLU A 1 522 ? 13.917 -10.083 26.574 1.00 92.69 522 GLU A O 1
ATOM 4118 N N . GLY A 1 523 ? 11.958 -10.983 27.214 1.00 93.19 523 GLY A N 1
ATOM 4119 C CA . GLY A 1 523 ? 11.981 -10.450 28.577 1.00 93.19 523 GLY A CA 1
ATOM 4120 C C . GLY A 1 523 ? 11.705 -8.947 28.694 1.00 93.19 523 GLY A C 1
ATOM 4121 O O . GLY A 1 523 ? 11.693 -8.429 29.811 1.00 93.19 523 GLY A O 1
ATOM 4122 N N . GLY A 1 524 ? 11.468 -8.240 27.585 1.00 93.62 524 GLY A N 1
ATOM 4123 C CA . GLY A 1 524 ? 11.039 -6.848 27.617 1.00 93.62 524 GLY A CA 1
ATOM 4124 C C . GLY A 1 524 ? 9.644 -6.727 28.232 1.00 93.62 524 GLY A C 1
ATOM 4125 O O . GLY A 1 524 ? 8.710 -7.380 27.790 1.00 93.62 524 GLY A O 1
ATOM 4126 N N . LEU A 1 525 ? 9.498 -5.895 29.262 1.00 94.44 525 LEU A N 1
ATOM 4127 C CA . LEU A 1 525 ? 8.200 -5.575 29.882 1.00 94.44 525 LEU A CA 1
ATOM 4128 C C . LEU A 1 525 ? 7.845 -4.092 29.741 1.00 94.44 525 LEU A C 1
ATOM 4130 O O . LEU A 1 525 ? 6.767 -3.662 30.147 1.00 94.44 525 LEU A O 1
ATOM 4134 N N . THR A 1 526 ? 8.761 -3.304 29.180 1.00 94.31 526 THR A N 1
ATOM 4135 C CA . THR A 1 526 ? 8.572 -1.891 28.876 1.00 94.31 526 THR A CA 1
ATOM 4136 C C . THR A 1 526 ? 9.281 -1.526 27.574 1.00 94.31 526 THR A C 1
ATOM 4138 O O . THR A 1 526 ? 10.243 -2.191 27.177 1.00 94.31 526 THR A O 1
ATOM 4141 N N . ARG A 1 527 ? 8.846 -0.441 26.929 1.00 94.00 527 ARG A N 1
ATOM 4142 C CA . ARG A 1 527 ? 9.516 0.181 25.775 1.00 94.00 527 ARG A CA 1
ATOM 4143 C C . ARG A 1 527 ? 9.521 1.695 25.904 1.00 94.00 527 ARG A C 1
ATOM 4145 O O . ARG A 1 527 ? 8.584 2.250 26.464 1.00 94.00 527 ARG A O 1
ATOM 4152 N N . ASP A 1 528 ? 10.561 2.346 25.394 1.00 94.44 528 ASP A N 1
ATOM 4153 C CA . ASP A 1 528 ? 10.479 3.772 25.075 1.00 94.44 528 ASP A CA 1
ATOM 4154 C C . ASP A 1 528 ? 9.757 3.925 23.737 1.00 94.44 528 ASP A C 1
ATOM 4156 O O . ASP A 1 528 ? 10.050 3.187 22.795 1.00 94.44 528 ASP A O 1
ATOM 4160 N N . VAL A 1 529 ? 8.770 4.811 23.696 1.00 95.69 529 VAL A N 1
ATOM 4161 C CA . VAL A 1 529 ? 7.826 4.938 22.586 1.00 95.69 529 VAL A CA 1
ATOM 4162 C C . VAL A 1 529 ? 7.724 6.395 22.200 1.00 95.69 529 VAL A C 1
ATOM 4164 O O . VAL A 1 529 ? 7.461 7.242 23.057 1.00 95.69 529 VAL A O 1
ATOM 4167 N N . TYR A 1 530 ? 7.889 6.661 20.910 1.00 97.19 530 TYR A N 1
ATOM 4168 C CA . TYR A 1 530 ? 7.607 7.958 20.324 1.00 97.19 530 TYR A CA 1
ATOM 4169 C C . TYR A 1 530 ? 6.138 8.060 19.902 1.00 97.19 530 TYR A C 1
ATOM 4171 O O . TYR A 1 530 ? 5.591 7.127 19.317 1.00 97.19 530 TYR A O 1
ATOM 4179 N N . PHE A 1 531 ? 5.509 9.205 20.164 1.00 97.69 531 PHE A N 1
ATOM 4180 C CA . PHE A 1 531 ? 4.150 9.522 19.729 1.00 97.69 531 PHE A CA 1
ATOM 4181 C C . PHE A 1 531 ? 4.196 10.520 18.562 1.00 97.69 531 PHE A C 1
ATOM 4183 O O . PHE A 1 531 ? 4.427 11.706 18.814 1.00 97.69 531 PHE A O 1
ATOM 4190 N N . PRO A 1 532 ? 3.972 10.087 17.305 1.00 96.50 532 PRO A N 1
ATOM 4191 C CA . PRO A 1 532 ? 4.166 10.936 16.126 1.00 96.50 532 PRO A CA 1
ATOM 4192 C C . PRO A 1 532 ? 3.288 12.192 16.092 1.00 96.50 532 PRO A C 1
ATOM 4194 O O . PRO A 1 532 ? 2.201 12.229 16.673 1.00 96.50 532 PRO A O 1
ATOM 4197 N N . GLN A 1 533 ? 3.722 13.216 15.364 1.00 95.25 533 GLN A N 1
ATOM 4198 C CA . GLN A 1 533 ? 2.945 14.438 15.110 1.00 95.25 533 GLN A CA 1
ATOM 4199 C C . GLN A 1 533 ? 2.591 14.572 13.623 1.00 95.25 533 GLN A C 1
ATOM 4201 O O . GLN A 1 533 ? 3.400 14.300 12.744 1.00 95.25 533 GLN A O 1
ATOM 4206 N N . ALA A 1 534 ? 1.374 15.021 13.316 1.00 92.88 534 ALA A N 1
ATOM 4207 C CA . ALA A 1 534 ? 0.901 15.237 11.943 1.00 92.88 534 ALA A CA 1
ATOM 4208 C C . ALA A 1 534 ? 1.290 16.620 11.370 1.00 92.88 534 ALA A C 1
ATOM 4210 O O . ALA A 1 534 ? 0.753 17.048 10.347 1.00 92.88 534 ALA A O 1
ATOM 4211 N N . GLY A 1 535 ? 2.183 17.343 12.052 1.00 88.12 535 GLY A N 1
ATOM 4212 C CA . GLY A 1 535 ? 2.682 18.665 11.677 1.00 88.12 535 GLY A CA 1
ATOM 4213 C C . GLY A 1 535 ? 3.240 19.431 12.880 1.00 88.12 535 GLY A C 1
ATOM 4214 O O . GLY A 1 535 ? 3.032 19.043 14.025 1.00 88.12 535 GLY A O 1
ATOM 4215 N N . ALA A 1 536 ? 3.918 20.554 12.627 1.00 85.19 536 ALA A N 1
ATOM 4216 C CA . ALA A 1 536 ? 4.643 21.313 13.657 1.00 85.19 536 ALA A CA 1
ATOM 4217 C C . ALA A 1 536 ? 3.760 21.897 14.780 1.00 85.19 536 ALA A C 1
ATOM 4219 O O . ALA A 1 536 ? 4.259 22.223 15.854 1.00 85.19 536 ALA A O 1
ATOM 4220 N N . THR A 1 537 ? 2.458 22.060 14.536 1.00 89.19 537 THR A N 1
ATOM 4221 C CA . THR A 1 537 ? 1.491 22.584 15.515 1.00 89.19 537 THR A CA 1
ATOM 4222 C C . THR A 1 537 ? 0.558 21.505 16.058 1.00 89.19 537 THR A C 1
ATOM 4224 O O . THR A 1 537 ? -0.458 21.839 16.666 1.00 89.19 537 THR A O 1
ATOM 4227 N N . ASP A 1 538 ? 0.829 20.228 15.779 1.00 93.12 538 ASP A N 1
ATOM 4228 C CA . ASP A 1 538 ? -0.024 19.135 16.232 1.00 93.12 538 ASP A CA 1
ATOM 4229 C C . ASP A 1 538 ? 0.103 18.946 17.746 1.00 93.12 538 ASP A C 1
ATOM 4231 O O . ASP A 1 538 ? 1.134 18.530 18.269 1.00 93.12 538 ASP A O 1
ATOM 4235 N N . ASP A 1 539 ? -0.977 19.255 18.456 1.00 93.12 539 ASP A N 1
ATOM 4236 C CA . ASP A 1 539 ? -1.071 19.156 19.906 1.00 93.12 539 ASP A CA 1
ATOM 4237 C C . ASP A 1 539 ? -1.908 17.958 20.377 1.00 93.12 539 ASP A C 1
ATOM 4239 O O . ASP A 1 539 ? -2.225 17.871 21.568 1.00 93.12 539 ASP A O 1
ATOM 4243 N N . SER A 1 540 ? -2.246 17.054 19.451 1.00 96.19 540 SER A N 1
ATOM 4244 C CA . SER A 1 540 ? -3.152 15.925 19.662 1.00 96.19 540 SER A CA 1
ATOM 4245 C C . SER A 1 540 ? -2.690 14.989 20.776 1.00 96.19 540 SER A C 1
ATOM 4247 O O . SER A 1 540 ? -1.495 14.775 21.008 1.00 96.19 540 SER A O 1
ATOM 4249 N N . LEU A 1 541 ? -3.667 14.390 21.453 1.00 97.19 541 LEU A N 1
ATOM 4250 C CA . LEU A 1 541 ? -3.434 13.366 22.463 1.00 97.19 541 LEU A CA 1
ATOM 4251 C C . LEU A 1 541 ? -3.393 11.952 21.874 1.00 97.19 541 LEU A C 1
ATOM 4253 O O . LEU A 1 541 ? -4.010 11.659 20.856 1.00 97.19 541 LEU A O 1
ATOM 4257 N N . TYR A 1 542 ? -2.708 11.061 22.579 1.00 98.38 542 TYR A N 1
ATOM 4258 C CA . TYR A 1 542 ? -2.740 9.615 22.398 1.00 98.38 542 TYR A CA 1
ATOM 4259 C C . TYR A 1 542 ? -3.277 8.984 23.675 1.00 98.38 542 TYR A C 1
ATOM 4261 O O . TYR A 1 542 ? -2.711 9.195 24.747 1.00 98.38 542 TYR A O 1
ATOM 4269 N N . PHE A 1 543 ? -4.372 8.243 23.567 1.00 98.00 543 PHE A N 1
ATOM 4270 C CA . PHE A 1 543 ? -5.072 7.594 24.668 1.00 98.00 543 PHE A CA 1
ATOM 4271 C C . PHE A 1 543 ? -4.631 6.139 24.765 1.00 98.00 543 PHE A C 1
ATOM 4273 O O . PHE A 1 543 ? -4.825 5.376 23.823 1.00 98.00 543 PHE A O 1
ATOM 4280 N N . ASP A 1 544 ? -4.056 5.756 25.901 1.00 97.31 544 ASP A N 1
ATOM 4281 C CA . ASP A 1 544 ? -3.698 4.371 26.199 1.00 97.31 544 ASP A CA 1
ATOM 4282 C C . ASP A 1 544 ? -4.959 3.516 26.352 1.00 97.31 544 ASP A C 1
ATOM 4284 O O . ASP A 1 544 ? -5.813 3.774 27.212 1.00 97.31 544 ASP A O 1
ATOM 4288 N N . LEU A 1 545 ? -5.085 2.495 25.506 1.00 96.31 545 LEU A N 1
ATOM 4289 C CA . LEU A 1 545 ? -6.230 1.590 25.537 1.00 96.31 545 LEU A CA 1
ATOM 4290 C C . LEU A 1 545 ? -6.121 0.555 26.663 1.00 96.31 545 LEU A C 1
ATOM 4292 O O . LEU A 1 545 ? -7.096 -0.139 26.953 1.00 96.31 545 LEU A O 1
ATOM 4296 N N . HIS A 1 546 ? -4.983 0.499 27.359 1.00 95.50 546 HIS A N 1
ATOM 4297 C CA . HIS A 1 546 ? -4.761 -0.377 28.500 1.00 95.50 546 HIS A CA 1
ATOM 4298 C C . HIS A 1 546 ? -4.665 0.404 29.822 1.00 95.50 546 HIS A C 1
ATOM 4300 O O . HIS A 1 546 ? -4.320 1.591 29.839 1.00 95.50 546 HIS A O 1
ATOM 4306 N N . PRO A 1 547 ? -4.984 -0.227 30.970 1.00 92.38 547 PRO A N 1
ATOM 4307 C CA . PRO A 1 547 ? -4.802 0.398 32.273 1.00 92.38 547 PRO A CA 1
ATOM 4308 C C . PRO A 1 547 ? -3.350 0.871 32.490 1.00 92.38 547 PRO A C 1
ATOM 4310 O O . PRO A 1 547 ? -2.417 0.135 32.176 1.00 92.38 547 PRO A O 1
ATOM 4313 N N . PRO A 1 548 ? -3.129 2.057 33.089 1.00 93.25 548 PRO A N 1
ATOM 4314 C CA . PRO A 1 548 ? -4.116 2.896 33.767 1.00 93.25 548 PRO A CA 1
ATOM 4315 C C . PRO A 1 548 ? -4.746 3.990 32.877 1.00 93.25 548 PRO A C 1
ATOM 4317 O O . PRO A 1 548 ? -5.154 5.020 33.406 1.00 93.25 548 PRO A O 1
ATOM 4320 N N . HIS A 1 549 ? -4.830 3.789 31.556 1.00 94.69 549 HIS A N 1
ATOM 4321 C CA . HIS A 1 549 ? -5.491 4.689 30.596 1.00 94.69 549 HIS A CA 1
ATOM 4322 C C . HIS A 1 549 ? -4.909 6.109 30.577 1.00 94.69 549 HIS A C 1
ATOM 4324 O O . HIS A 1 549 ? -5.612 7.116 30.678 1.00 94.69 549 HIS A O 1
ATOM 4330 N N . ARG A 1 550 ? -3.579 6.193 30.494 1.00 95.00 550 ARG A N 1
ATOM 4331 C CA . ARG A 1 550 ? -2.856 7.469 30.433 1.00 95.00 550 ARG A CA 1
ATOM 4332 C C . ARG A 1 550 ? -3.045 8.145 29.079 1.00 95.00 550 ARG A C 1
ATOM 4334 O O . ARG A 1 550 ? -3.352 7.505 28.080 1.00 95.00 550 ARG A O 1
ATOM 4341 N N . THR A 1 551 ? -2.777 9.445 29.047 1.00 96.19 551 THR A N 1
ATOM 4342 C CA . THR A 1 551 ? -2.691 10.213 27.805 1.00 96.19 551 THR A CA 1
ATOM 4343 C C . THR A 1 551 ? -1.280 10.729 27.575 1.00 96.19 551 THR A C 1
ATOM 4345 O O . THR A 1 551 ? -0.633 11.205 28.513 1.00 96.19 551 THR A O 1
ATOM 4348 N N . PHE A 1 552 ? -0.844 10.707 26.323 1.00 97.56 552 PHE A N 1
ATOM 4349 C CA . PHE A 1 552 ? 0.443 11.228 25.867 1.00 97.56 552 PHE A CA 1
ATOM 4350 C C . PHE A 1 552 ? 0.217 12.304 24.811 1.00 97.56 552 PHE A C 1
ATOM 4352 O O . PHE A 1 552 ? -0.840 12.344 24.190 1.00 97.56 552 PHE A O 1
ATOM 4359 N N . ARG A 1 553 ? 1.177 13.210 24.631 1.00 97.50 553 ARG A N 1
ATOM 4360 C CA . ARG A 1 553 ? 1.069 14.290 23.642 1.00 97.50 553 ARG A CA 1
ATOM 4361 C C . ARG A 1 553 ? 1.859 13.916 22.391 1.00 97.50 553 ARG A C 1
ATOM 4363 O O . ARG A 1 553 ? 2.939 13.339 22.511 1.00 97.50 553 ARG A O 1
ATOM 4370 N N . ALA A 1 554 ? 1.344 14.272 21.219 1.00 97.50 554 ALA A N 1
ATOM 4371 C CA . ALA A 1 554 ? 2.101 14.216 19.974 1.00 97.50 554 ALA A CA 1
ATOM 4372 C C . ALA A 1 554 ? 3.460 14.930 20.114 1.00 97.50 554 ALA A C 1
ATOM 4374 O O . ALA A 1 554 ? 3.594 15.905 20.859 1.00 97.50 554 ALA A O 1
ATOM 4375 N N . GLY A 1 555 ? 4.484 14.405 19.446 1.00 95.94 555 GLY A N 1
ATOM 4376 C CA . GLY A 1 555 ? 5.845 14.928 19.511 1.00 95.94 555 GLY A CA 1
ATOM 4377 C C . GLY A 1 555 ? 6.636 14.534 20.765 1.00 95.94 555 GLY A C 1
ATOM 4378 O O . GLY A 1 555 ? 7.729 15.059 20.966 1.00 95.94 555 GLY A O 1
ATOM 4379 N N . THR A 1 556 ? 6.126 13.638 21.620 1.00 96.75 556 THR A N 1
ATOM 4380 C CA . THR A 1 556 ? 6.795 13.258 22.882 1.00 96.75 556 THR A CA 1
ATOM 4381 C C . THR A 1 556 ? 7.211 11.790 22.927 1.00 96.75 556 THR A C 1
ATOM 4383 O O . THR A 1 556 ? 6.688 10.962 22.185 1.00 96.75 556 THR A O 1
ATOM 4386 N N . HIS A 1 557 ? 8.151 11.475 23.823 1.00 96.94 557 HIS A N 1
ATOM 4387 C CA . HIS A 1 557 ? 8.518 10.107 24.188 1.00 96.94 557 HIS A CA 1
ATOM 4388 C C . HIS A 1 557 ? 7.936 9.736 25.551 1.00 96.94 557 HIS A C 1
ATOM 4390 O O . HIS A 1 557 ? 7.880 10.572 26.462 1.00 96.94 557 HIS A O 1
ATOM 4396 N N . ALA A 1 558 ? 7.568 8.470 25.724 1.00 96.94 558 ALA A N 1
ATOM 4397 C CA . ALA A 1 558 ? 7.307 7.921 27.044 1.00 96.94 558 ALA A CA 1
ATOM 4398 C C . ALA A 1 558 ? 7.696 6.448 27.152 1.00 96.94 558 ALA A C 1
ATOM 4400 O O . ALA A 1 558 ? 7.586 5.676 26.204 1.00 96.94 558 ALA A O 1
ATOM 4401 N N . THR A 1 559 ? 8.047 6.036 28.371 1.00 96.25 559 THR A N 1
ATOM 4402 C CA . THR A 1 559 ? 8.174 4.618 28.700 1.00 96.25 559 THR A CA 1
ATOM 4403 C C . THR A 1 559 ? 6.797 4.001 28.933 1.00 96.25 559 THR A C 1
ATOM 4405 O O . THR A 1 559 ? 6.071 4.391 29.855 1.00 96.25 559 THR A O 1
ATOM 4408 N N . ILE A 1 560 ? 6.469 3.021 28.103 1.00 95.31 560 ILE A N 1
ATOM 4409 C CA . ILE A 1 560 ? 5.207 2.289 28.068 1.00 95.31 560 ILE A CA 1
ATOM 4410 C C . ILE A 1 560 ? 5.408 0.886 28.625 1.00 95.31 560 ILE A C 1
ATOM 4412 O O . ILE A 1 560 ? 6.444 0.266 28.390 1.00 95.31 560 ILE A O 1
ATOM 4416 N N . ALA A 1 561 ? 4.417 0.390 29.366 1.00 92.62 561 ALA A N 1
ATOM 4417 C CA . ALA A 1 561 ? 4.376 -0.996 29.807 1.00 92.62 561 ALA A CA 1
ATOM 4418 C C . ALA A 1 561 ? 3.881 -1.898 28.670 1.00 92.62 561 ALA A C 1
ATOM 4420 O O . ALA A 1 561 ? 2.860 -1.623 28.047 1.00 92.62 561 ALA A O 1
ATOM 4421 N N . THR A 1 562 ? 4.600 -2.986 28.429 1.00 93.94 562 THR A N 1
ATOM 4422 C CA . THR A 1 562 ? 4.269 -4.017 27.438 1.00 93.94 562 THR A CA 1
ATOM 4423 C C . THR A 1 562 ? 4.371 -5.385 28.118 1.00 93.94 562 THR A C 1
ATOM 4425 O O . THR A 1 562 ? 5.330 -6.123 27.861 1.00 93.94 562 THR A O 1
ATOM 4428 N N . PRO A 1 563 ? 3.502 -5.680 29.100 1.00 93.81 563 PRO A N 1
ATOM 4429 C CA . PRO A 1 563 ? 3.547 -6.942 29.819 1.00 93.81 563 PRO A CA 1
ATOM 4430 C C . PRO A 1 563 ? 3.056 -8.087 28.914 1.00 93.81 563 PRO A C 1
ATOM 4432 O O . PRO A 1 563 ? 2.759 -7.891 27.740 1.00 93.81 563 PRO A O 1
ATOM 4435 N N . LEU A 1 564 ? 2.985 -9.311 29.435 1.00 93.62 564 LEU A N 1
ATOM 4436 C CA . LEU A 1 564 ? 2.622 -10.469 28.611 1.00 93.62 564 LEU A CA 1
ATOM 4437 C C . LEU A 1 564 ? 1.162 -10.414 28.127 1.00 93.62 564 LEU A C 1
ATOM 4439 O O . LEU A 1 564 ? 0.826 -10.977 27.090 1.00 93.62 564 LEU A O 1
ATOM 4443 N N . GLU A 1 565 ? 0.298 -9.752 28.891 1.00 94.56 565 GLU A N 1
ATOM 4444 C CA . GLU A 1 565 ? -1.144 -9.699 28.673 1.00 94.56 565 GLU A CA 1
ATOM 4445 C C . GLU A 1 565 ? -1.543 -8.765 27.526 1.00 94.56 565 GLU A C 1
ATOM 4447 O O . GLU A 1 565 ? -2.642 -8.910 26.990 1.00 94.56 565 GLU A O 1
ATOM 4452 N N . HIS A 1 566 ? -0.690 -7.801 27.158 1.00 93.62 566 HIS A N 1
ATOM 4453 C CA . HIS A 1 566 ? -0.984 -6.856 26.085 1.00 93.62 566 HIS A CA 1
ATOM 4454 C C . HIS A 1 566 ? 0.265 -6.161 25.525 1.00 93.62 566 HIS A C 1
ATOM 4456 O O . HIS A 1 566 ? 1.263 -5.941 26.209 1.00 93.62 566 HIS A O 1
ATOM 4462 N N . MET A 1 567 ? 0.166 -5.730 24.269 1.00 94.25 567 MET A N 1
ATOM 4463 C CA . MET A 1 567 ? 1.101 -4.767 23.685 1.00 94.25 567 MET A CA 1
ATOM 4464 C C . MET A 1 567 ? 0.712 -3.323 24.029 1.00 94.25 567 MET A C 1
ATOM 4466 O O . MET A 1 567 ? -0.352 -3.079 24.595 1.00 94.25 567 MET A O 1
ATOM 4470 N N . GLY A 1 568 ? 1.562 -2.351 23.690 1.00 95.56 568 GLY A N 1
ATOM 4471 C CA . GLY A 1 568 ? 1.139 -0.953 23.695 1.00 95.56 568 GLY A CA 1
ATOM 4472 C C . GLY A 1 568 ? 0.160 -0.711 22.546 1.00 95.56 568 GLY A C 1
ATOM 4473 O O . GLY A 1 568 ? 0.447 -1.073 21.404 1.00 95.56 568 GLY A O 1
ATOM 4474 N N . LEU A 1 569 ? -0.992 -0.118 22.844 1.00 97.19 569 LEU A N 1
ATOM 4475 C CA . LEU A 1 569 ? -2.005 0.224 21.852 1.00 97.19 569 LEU A CA 1
ATOM 4476 C C . LEU A 1 569 ? -2.657 1.549 22.244 1.00 97.19 569 LEU A C 1
ATOM 4478 O O . LEU A 1 569 ? -3.171 1.686 23.355 1.00 97.19 569 LEU A O 1
ATOM 4482 N N . PHE A 1 570 ? -2.624 2.521 21.335 1.00 98.19 570 PHE A N 1
ATOM 4483 C CA . PHE A 1 570 ? -3.063 3.883 21.623 1.00 98.19 570 PHE A CA 1
ATOM 4484 C C . PHE A 1 570 ? -3.998 4.402 20.546 1.00 98.19 570 PHE A C 1
ATOM 4486 O O . PHE A 1 570 ? -3.651 4.356 19.371 1.00 98.19 570 PHE A O 1
ATOM 4493 N N . ALA A 1 571 ? -5.136 4.970 20.930 1.00 98.25 571 ALA A N 1
ATOM 4494 C CA . ALA A 1 571 ? -5.971 5.721 20.001 1.00 98.25 571 ALA A CA 1
ATOM 4495 C C . ALA A 1 571 ? -5.548 7.184 19.964 1.00 98.25 571 ALA A C 1
ATOM 4497 O O . ALA A 1 571 ? -5.333 7.807 21.005 1.00 98.25 571 ALA A O 1
ATOM 4498 N N . ARG A 1 572 ? -5.431 7.754 18.770 1.00 97.69 572 ARG A N 1
ATOM 4499 C CA . ARG A 1 572 ? -5.131 9.174 18.607 1.00 97.69 572 ARG A CA 1
ATOM 4500 C C . ARG A 1 572 ? -6.401 10.003 18.789 1.00 97.69 572 ARG A C 1
ATOM 4502 O O . ARG A 1 572 ? -7.501 9.598 18.424 1.00 97.69 572 ARG A O 1
ATOM 4509 N N . GLU A 1 573 ? -6.252 11.191 19.354 1.00 96.88 573 GLU A N 1
ATOM 4510 C CA . GLU A 1 573 ? -7.302 12.198 19.406 1.00 96.88 573 GLU A CA 1
ATOM 4511 C C . GLU A 1 573 ? -7.880 12.438 18.009 1.00 96.88 573 GLU A C 1
ATOM 4513 O O . GLU A 1 573 ? -7.145 12.661 17.047 1.00 96.88 573 GLU A O 1
ATOM 4518 N N . GLY A 1 574 ? -9.205 12.403 17.907 1.00 95.75 574 GLY A N 1
ATOM 4519 C CA . GLY A 1 574 ? -9.898 12.477 16.622 1.00 95.75 574 GLY A CA 1
ATOM 4520 C C . GLY A 1 574 ? -10.285 11.127 16.028 1.00 95.75 574 GLY A C 1
ATOM 4521 O O . GLY A 1 574 ? -11.036 11.111 15.054 1.00 95.75 574 GLY A O 1
ATOM 4522 N N . ALA A 1 575 ? -9.810 10.015 16.599 1.00 97.25 575 ALA A N 1
ATOM 4523 C CA . ALA A 1 575 ? -10.148 8.691 16.104 1.00 97.25 575 ALA A CA 1
ATOM 4524 C C . ALA A 1 575 ? -11.645 8.374 16.259 1.00 97.25 575 ALA A C 1
ATOM 4526 O O . ALA A 1 575 ? -12.275 8.696 17.275 1.00 97.25 575 ALA A O 1
ATOM 4527 N N . VAL A 1 576 ? -12.185 7.708 15.238 1.00 97.06 576 VAL A N 1
ATOM 4528 C CA . VAL A 1 576 ? -13.550 7.172 15.181 1.00 97.06 576 VAL A CA 1
ATOM 4529 C C . VAL A 1 576 ? -13.419 5.690 14.875 1.00 97.06 576 VAL A C 1
ATOM 4531 O O . VAL A 1 576 ? -13.079 5.324 13.753 1.00 97.06 576 VAL A O 1
ATOM 4534 N N . ILE A 1 577 ? -13.661 4.842 15.873 1.00 96.81 577 ILE A N 1
ATOM 4535 C CA . ILE A 1 577 ? -13.385 3.405 15.772 1.00 96.81 577 ILE A CA 1
ATOM 4536 C C . ILE A 1 577 ? -14.698 2.627 15.898 1.00 96.81 577 ILE A C 1
ATOM 4538 O O . ILE A 1 577 ? -15.209 2.468 17.010 1.00 96.81 577 ILE A O 1
ATOM 4542 N N . PRO A 1 578 ? -15.275 2.148 14.781 1.00 95.56 578 PRO A N 1
ATOM 4543 C CA . PRO A 1 578 ? -16.413 1.241 14.819 1.00 95.56 578 PRO A CA 1
ATOM 4544 C C . PRO A 1 578 ? -16.018 -0.077 15.492 1.00 95.56 578 PRO A C 1
ATOM 4546 O O . PRO A 1 578 ? -15.001 -0.678 15.148 1.00 95.56 578 PRO A O 1
ATOM 4549 N N . VAL A 1 579 ? -16.835 -0.539 16.435 1.00 95.56 579 VAL A N 1
ATOM 4550 C CA . VAL A 1 579 ? -16.644 -1.810 17.146 1.00 95.56 579 VAL A CA 1
ATOM 4551 C C . VAL A 1 579 ? -17.915 -2.653 17.090 1.00 95.56 579 VAL A C 1
ATOM 4553 O O . VAL A 1 579 ? -19.037 -2.139 17.072 1.00 95.56 579 VAL A O 1
ATOM 4556 N N . GLY A 1 580 ? -17.742 -3.968 17.017 1.00 93.88 580 GLY A N 1
ATOM 4557 C CA . GLY A 1 580 ? -18.832 -4.942 17.005 1.00 93.88 580 GLY A CA 1
ATOM 4558 C C . GLY A 1 580 ? -18.854 -5.795 18.265 1.00 93.88 580 GLY A C 1
ATOM 4559 O O . GLY A 1 580 ? -18.170 -5.514 19.248 1.00 93.88 580 GLY A O 1
ATOM 4560 N N . LYS A 1 581 ? -19.641 -6.865 18.208 1.00 92.69 581 LYS A N 1
ATOM 4561 C CA . LYS A 1 581 ? -19.657 -7.905 19.238 1.00 92.69 581 LYS A CA 1
ATOM 4562 C C . LYS A 1 581 ? -18.295 -8.602 19.332 1.00 92.69 581 LYS A C 1
ATOM 4564 O O . LYS A 1 581 ? -17.584 -8.737 18.339 1.00 92.69 581 LYS A O 1
ATOM 4569 N N . SER A 1 582 ? -17.961 -9.096 20.522 1.00 90.75 582 SER A N 1
ATOM 4570 C CA . SER A 1 582 ? -16.692 -9.776 20.836 1.00 90.75 582 SER A CA 1
ATOM 4571 C C . SER A 1 582 ? -16.584 -11.210 20.290 1.00 90.75 582 SER A C 1
ATOM 4573 O O . SER A 1 582 ? -15.640 -11.933 20.608 1.00 90.75 582 SER A O 1
ATOM 4575 N N . TYR A 1 583 ? -17.544 -11.631 19.469 1.00 89.75 583 TYR A N 1
ATOM 4576 C CA . TYR A 1 583 ? -17.648 -12.969 18.907 1.00 89.75 583 TYR A CA 1
ATOM 4577 C C . TYR A 1 583 ? -18.085 -12.919 17.437 1.00 89.75 583 TYR A C 1
ATOM 4579 O O . TYR A 1 583 ? -18.456 -11.868 16.909 1.00 89.75 583 TYR A O 1
ATOM 4587 N N . HIS A 1 584 ? -17.991 -14.059 16.752 1.00 91.38 584 HIS A N 1
ATOM 4588 C CA . HIS A 1 584 ? -18.263 -14.144 15.320 1.00 91.38 584 HIS A CA 1
ATOM 4589 C C . HIS A 1 584 ? -19.731 -13.826 15.002 1.00 91.38 584 HIS A C 1
ATOM 4591 O O . HIS A 1 584 ? -20.644 -14.272 15.701 1.00 91.38 584 HIS A O 1
ATOM 4597 N N . THR A 1 585 ? -19.955 -13.045 13.944 1.00 94.69 585 THR A N 1
ATOM 4598 C CA . THR A 1 585 ? -21.282 -12.573 13.544 1.00 94.69 585 THR A CA 1
ATOM 4599 C C . THR A 1 585 ? -21.453 -12.578 12.031 1.00 94.69 585 THR A C 1
ATOM 4601 O O . THR A 1 585 ? -20.490 -12.354 11.300 1.00 94.69 585 THR A O 1
ATOM 4604 N N . VAL A 1 586 ? -22.695 -12.761 11.582 1.00 95.19 586 VAL A N 1
ATOM 4605 C CA . VAL A 1 586 ? -23.122 -12.522 10.196 1.00 95.19 586 VAL A CA 1
ATOM 4606 C C . VAL A 1 586 ? -23.847 -11.182 10.073 1.00 95.19 586 VAL A C 1
ATOM 4608 O O . VAL A 1 586 ? -24.455 -10.691 11.027 1.00 95.19 586 VAL A O 1
ATOM 4611 N N . THR A 1 587 ? -23.805 -10.580 8.888 1.00 95.19 587 THR A N 1
ATOM 4612 C CA . THR A 1 587 ? -24.385 -9.251 8.612 1.00 95.19 587 THR A CA 1
ATOM 4613 C C . THR A 1 587 ? -25.893 -9.295 8.353 1.00 95.19 587 THR A C 1
ATOM 4615 O O . THR A 1 587 ? -26.576 -8.276 8.475 1.00 95.19 587 THR A O 1
ATOM 4618 N N . GLN A 1 588 ? -26.429 -10.466 7.995 1.00 94.75 588 GLN A N 1
ATOM 4619 C CA . GLN A 1 588 ? -27.814 -10.656 7.569 1.00 94.75 588 GLN A CA 1
ATOM 4620 C C . GLN A 1 588 ? -28.407 -11.940 8.157 1.00 94.75 588 GLN A C 1
ATOM 4622 O O . GLN A 1 588 ? -27.698 -12.904 8.429 1.00 94.75 588 GLN A O 1
ATOM 4627 N N . ARG A 1 589 ? -29.736 -11.970 8.320 1.00 94.62 589 ARG A N 1
ATOM 4628 C CA . ARG A 1 589 ? -30.468 -13.190 8.710 1.00 94.62 589 ARG A CA 1
ATOM 4629 C C . ARG A 1 589 ? -30.723 -14.142 7.547 1.00 94.62 589 ARG A C 1
ATOM 4631 O O . ARG A 1 589 ? -30.945 -15.321 7.787 1.00 94.62 589 ARG A O 1
ATOM 4638 N N . GLU A 1 590 ? -30.712 -13.628 6.324 1.00 93.50 590 GLU A N 1
ATOM 4639 C CA . GLU A 1 590 ? -30.939 -14.361 5.079 1.00 93.50 590 GLU A CA 1
ATOM 4640 C C . GLU A 1 590 ? -30.060 -13.743 3.985 1.00 93.50 590 GLU A C 1
ATOM 4642 O O . GLU A 1 590 ? -29.793 -12.538 4.016 1.00 93.50 590 GLU A O 1
ATOM 4647 N N . GLY A 1 591 ? -29.654 -14.547 3.001 1.00 92.62 591 GLY A N 1
ATOM 4648 C CA . GLY A 1 591 ? -28.896 -14.078 1.844 1.00 92.62 591 GLY A CA 1
ATOM 4649 C C . GLY A 1 591 ? -27.375 -14.208 1.994 1.00 92.62 591 GLY A C 1
ATOM 4650 O O . GLY A 1 591 ? -26.892 -14.925 2.871 1.00 92.62 591 GLY A O 1
ATOM 4651 N N . PRO A 1 592 ? -26.601 -13.541 1.120 1.00 90.62 592 PRO A N 1
ATOM 4652 C CA . PRO A 1 592 ? -25.174 -13.817 0.933 1.00 90.62 592 PRO A CA 1
ATOM 4653 C C . PRO A 1 592 ? -24.312 -13.540 2.170 1.00 90.62 592 PRO A C 1
ATOM 4655 O O . PRO A 1 592 ? -23.277 -14.177 2.330 1.00 90.62 592 PRO A O 1
ATOM 4658 N N . GLY A 1 593 ? -24.743 -12.657 3.078 1.00 91.81 593 GLY A N 1
ATOM 4659 C CA . GLY A 1 593 ? -24.050 -12.432 4.350 1.00 91.81 593 GLY A CA 1
ATOM 4660 C C . GLY A 1 593 ? -24.133 -13.605 5.339 1.00 91.81 593 GLY A C 1
ATOM 4661 O O . GLY A 1 593 ? -23.444 -13.585 6.356 1.00 91.81 593 GLY A O 1
ATOM 4662 N N . ARG A 1 594 ? -24.977 -14.612 5.064 1.00 94.50 594 ARG A N 1
ATOM 4663 C CA . ARG A 1 594 ? -25.206 -15.802 5.902 1.00 94.50 594 ARG A CA 1
ATOM 4664 C C . ARG A 1 594 ? -25.001 -17.117 5.147 1.00 94.50 594 ARG A C 1
ATOM 4666 O O . ARG A 1 594 ? -24.508 -18.080 5.733 1.00 94.50 594 ARG A O 1
ATOM 4673 N N . THR A 1 595 ? -25.414 -17.177 3.885 1.00 94.31 595 THR A N 1
ATOM 4674 C CA . THR A 1 595 ? -25.381 -18.396 3.074 1.00 94.31 595 THR A CA 1
ATOM 4675 C C . THR A 1 595 ? -24.001 -18.587 2.448 1.00 94.31 595 THR A C 1
ATOM 4677 O O . THR A 1 595 ? -23.482 -17.718 1.751 1.00 94.31 595 THR A O 1
ATOM 4680 N N . THR A 1 596 ? -23.402 -19.745 2.690 1.00 91.81 596 THR A N 1
ATOM 4681 C CA . THR A 1 596 ? -22.091 -20.145 2.157 1.00 91.81 596 THR A CA 1
ATOM 4682 C C . THR A 1 596 ? -22.189 -20.683 0.712 1.00 91.81 596 THR A C 1
ATOM 4684 O O . THR A 1 596 ? -23.300 -20.930 0.234 1.00 91.81 596 THR A O 1
ATOM 4687 N N . PRO A 1 597 ? -21.072 -20.842 -0.035 1.00 88.75 597 PRO A N 1
ATOM 4688 C CA . PRO A 1 597 ? -21.110 -21.190 -1.466 1.00 88.75 597 PRO A CA 1
ATOM 4689 C C . PRO A 1 597 ? -21.797 -22.518 -1.819 1.00 88.75 597 PRO A C 1
ATOM 4691 O O . PRO A 1 597 ? -22.291 -22.666 -2.935 1.00 88.75 597 PRO A O 1
ATOM 4694 N N . ASP A 1 598 ? -21.860 -23.471 -0.888 1.00 92.50 598 ASP A N 1
ATOM 4695 C CA . ASP A 1 598 ? -22.592 -24.740 -1.034 1.00 92.50 598 ASP A CA 1
ATOM 4696 C C . ASP A 1 598 ? -24.094 -24.622 -0.700 1.00 92.50 598 ASP A C 1
ATOM 4698 O O . ASP A 1 598 ? -24.812 -25.623 -0.676 1.00 92.50 598 ASP A O 1
ATOM 4702 N N . GLY A 1 599 ? -24.592 -23.403 -0.473 1.00 93.88 599 GLY A N 1
ATOM 4703 C CA . GLY A 1 599 ? -25.996 -23.123 -0.175 1.00 93.88 599 GLY A CA 1
ATOM 4704 C C . GLY A 1 599 ? -26.377 -23.359 1.285 1.00 93.88 599 GLY A C 1
ATOM 4705 O O . GLY A 1 599 ? -27.565 -23.453 1.591 1.00 93.88 599 GLY A O 1
ATOM 4706 N N . ILE A 1 600 ? -25.398 -23.483 2.185 1.00 95.88 600 ILE A N 1
ATOM 4707 C CA . ILE A 1 600 ? -25.646 -23.742 3.602 1.00 95.88 600 ILE A CA 1
ATOM 4708 C C . ILE A 1 600 ? -25.668 -22.440 4.384 1.00 95.88 600 ILE A C 1
ATOM 4710 O O . ILE A 1 600 ? -24.713 -21.662 4.366 1.00 95.88 600 ILE A O 1
ATOM 4714 N N . ASP A 1 601 ? -26.747 -22.246 5.129 1.00 96.94 601 ASP A N 1
ATOM 4715 C CA . ASP A 1 601 ? -26.854 -21.163 6.089 1.00 96.94 601 ASP A CA 1
ATOM 4716 C C . ASP A 1 601 ? -26.064 -21.475 7.361 1.00 96.94 601 ASP A C 1
ATOM 4718 O O . ASP A 1 601 ? -26.175 -22.556 7.952 1.00 96.94 601 ASP A O 1
ATOM 4722 N N . VAL A 1 602 ? -25.301 -20.482 7.816 1.00 96.88 602 VAL A N 1
ATOM 4723 C CA . VAL A 1 602 ? -24.749 -20.471 9.173 1.00 96.88 602 VAL A CA 1
ATOM 4724 C C . VAL A 1 602 ? -25.903 -20.552 10.181 1.00 96.88 602 VAL A C 1
ATOM 4726 O O . VAL A 1 602 ? -26.918 -19.868 10.017 1.00 96.88 602 VAL A O 1
ATOM 4729 N N . VAL A 1 603 ? -25.766 -21.385 11.216 1.00 97.31 603 VAL A N 1
ATOM 4730 C CA . VAL A 1 603 ? -26.772 -21.529 12.280 1.00 97.31 603 VAL A CA 1
ATOM 4731 C C . VAL A 1 603 ? -26.534 -20.453 13.332 1.00 97.31 603 VAL A C 1
ATOM 4733 O O . VAL A 1 603 ? -25.452 -20.376 13.925 1.00 97.31 603 VAL A O 1
ATOM 4736 N N . LEU A 1 604 ? -27.545 -19.620 13.560 1.00 97.00 604 LEU A N 1
ATOM 4737 C CA . LEU A 1 604 ? -27.442 -18.482 14.468 1.00 97.00 604 LEU A CA 1
ATOM 4738 C C . LEU A 1 604 ? -27.607 -18.898 15.935 1.00 97.00 604 LEU A C 1
ATOM 4740 O O . LEU A 1 604 ? -28.179 -19.945 16.235 1.00 97.00 604 LEU A O 1
ATOM 4744 N N . GLU A 1 605 ? -27.137 -18.072 16.871 1.00 95.50 605 GLU A N 1
ATOM 4745 C CA . GLU A 1 605 ? -27.306 -18.298 18.319 1.00 95.50 605 GLU A CA 1
ATOM 4746 C C . GLU A 1 605 ? -28.775 -18.520 18.721 1.00 95.50 605 GLU A C 1
ATOM 4748 O O . GLU A 1 605 ? -29.075 -19.410 19.518 1.00 95.50 605 GLU A O 1
ATOM 4753 N N . ASP A 1 606 ? -29.705 -17.756 18.138 1.00 94.50 606 ASP A N 1
ATOM 4754 C CA . ASP A 1 606 ? -31.147 -17.878 18.393 1.00 94.50 606 ASP A CA 1
ATOM 4755 C C . ASP A 1 606 ? -31.785 -19.125 17.752 1.00 94.50 606 ASP A C 1
ATOM 4757 O O . ASP A 1 606 ? -32.917 -19.484 18.076 1.00 94.50 606 ASP A O 1
ATOM 4761 N N . GLU A 1 607 ? -31.031 -19.835 16.914 1.00 96.44 607 GLU A N 1
ATOM 4762 C CA . GLU A 1 607 ? -31.383 -21.113 16.292 1.00 96.44 607 GLU A CA 1
ATOM 4763 C C . GLU A 1 607 ? -30.614 -22.298 16.917 1.00 96.44 607 GLU A C 1
ATOM 4765 O O . GLU A 1 607 ? -30.730 -23.434 16.456 1.00 96.44 607 GLU A O 1
ATOM 4770 N N . GLY A 1 608 ? -29.837 -22.056 17.981 1.00 95.69 608 GLY A N 1
ATOM 4771 C CA . GLY A 1 608 ? -29.040 -23.071 18.679 1.00 95.69 608 GLY A CA 1
ATOM 4772 C C . GLY A 1 608 ? -27.601 -23.236 18.172 1.00 95.69 608 GLY A C 1
ATOM 4773 O O . GLY A 1 608 ? -26.946 -24.219 18.521 1.00 95.69 608 GLY A O 1
ATOM 4774 N N . GLY A 1 609 ? -27.113 -22.304 17.352 1.00 95.50 609 GLY A N 1
ATOM 4775 C CA . GLY A 1 609 ? -25.725 -22.214 16.900 1.00 95.50 609 GLY A CA 1
ATOM 4776 C C . GLY A 1 609 ? -24.832 -21.380 17.824 1.00 95.50 609 GLY A C 1
ATOM 4777 O O . GLY A 1 609 ? -25.138 -21.167 18.995 1.00 95.50 609 GLY A O 1
ATOM 4778 N N . VAL A 1 610 ? -23.700 -20.916 17.285 1.00 93.75 610 VAL A N 1
ATOM 4779 C CA . VAL A 1 610 ? -22.666 -20.145 18.017 1.00 93.75 610 VAL A CA 1
ATOM 4780 C C . VAL A 1 610 ? -22.318 -18.810 17.350 1.00 93.75 610 VAL A C 1
ATOM 4782 O O . VAL A 1 610 ? -21.379 -18.135 17.767 1.00 93.75 610 VAL A O 1
ATOM 4785 N N . VAL A 1 611 ? -23.038 -18.448 16.286 1.00 95.50 611 VAL A N 1
ATOM 4786 C CA . VAL A 1 611 ? -22.774 -17.251 15.482 1.00 95.50 611 VAL A CA 1
ATOM 4787 C C . VAL A 1 611 ? -23.881 -16.234 15.696 1.00 95.50 611 VAL A C 1
ATOM 4789 O O . VAL A 1 611 ? -25.061 -16.551 15.555 1.00 95.50 611 VAL A O 1
ATOM 4792 N N . GLY A 1 612 ? -23.512 -15.006 16.045 1.00 95.69 612 GLY A N 1
ATOM 4793 C CA . GLY A 1 612 ? -24.483 -13.941 16.270 1.00 95.69 612 GLY A CA 1
ATOM 4794 C C . GLY A 1 612 ? -24.916 -13.243 14.988 1.00 95.69 612 GLY A C 1
ATOM 4795 O O . GLY A 1 612 ? -24.286 -13.351 13.938 1.00 95.69 612 GLY A O 1
ATOM 4796 N N . LEU A 1 613 ? -25.953 -12.422 15.101 1.00 96.38 613 LEU A N 1
ATOM 4797 C CA . LEU A 1 613 ? -26.234 -11.373 14.123 1.00 96.38 613 LEU A CA 1
ATOM 4798 C C . LEU A 1 613 ? -25.464 -10.099 14.507 1.00 96.38 613 LEU A C 1
ATOM 4800 O O . LEU A 1 613 ? -25.395 -9.765 15.693 1.00 96.38 613 LEU A O 1
ATOM 4804 N N . ASP A 1 614 ? -24.912 -9.373 13.534 1.00 95.44 614 ASP A N 1
ATOM 4805 C CA . ASP A 1 614 ? -24.251 -8.068 13.731 1.00 95.44 614 ASP A CA 1
ATOM 4806 C C . ASP A 1 614 ? -25.278 -6.931 13.931 1.00 95.44 614 ASP A C 1
ATOM 4808 O O . ASP A 1 614 ? -25.321 -5.931 13.214 1.00 95.44 614 ASP A O 1
ATOM 4812 N N . ASP A 1 615 ? -26.173 -7.131 14.898 1.00 95.94 615 ASP A N 1
ATOM 4813 C CA . ASP A 1 615 ? -27.301 -6.260 15.243 1.00 95.94 615 ASP A CA 1
ATOM 4814 C C . ASP A 1 615 ? -26.961 -5.193 16.293 1.00 95.94 615 ASP A C 1
ATOM 4816 O O . ASP A 1 615 ? -27.842 -4.509 16.818 1.00 95.94 615 ASP A O 1
ATOM 4820 N N . TRP A 1 616 ? -25.671 -5.008 16.572 1.00 95.88 616 TRP A N 1
ATOM 4821 C CA . TRP A 1 616 ? -25.177 -3.975 17.466 1.00 95.88 616 TRP A CA 1
ATOM 4822 C C . TRP A 1 616 ? -23.899 -3.345 16.917 1.00 95.88 616 TRP A C 1
ATOM 4824 O O . TRP A 1 616 ? -22.963 -4.045 16.532 1.00 95.88 616 TRP A O 1
ATOM 4834 N N . ARG A 1 617 ? -23.840 -2.010 16.935 1.00 96.75 617 ARG A N 1
ATOM 4835 C CA . ARG A 1 617 ? -22.659 -1.246 16.529 1.00 96.75 617 ARG A CA 1
ATOM 4836 C C . ARG A 1 617 ? -22.293 -0.226 17.598 1.00 96.75 617 ARG A C 1
ATOM 4838 O O . ARG A 1 617 ? -23.050 0.710 17.873 1.00 96.75 617 ARG A O 1
ATOM 4845 N N . GLY A 1 618 ? -21.113 -0.407 18.177 1.00 96.94 618 GLY A N 1
ATOM 4846 C CA . GLY A 1 618 ? -20.451 0.600 18.988 1.00 96.94 618 GLY A CA 1
ATOM 4847 C C . GLY A 1 618 ? -19.560 1.490 18.129 1.00 96.94 618 GLY A C 1
ATOM 4848 O O . GLY A 1 618 ? -19.088 1.076 17.071 1.00 96.94 618 GLY A O 1
ATOM 4849 N N . VAL A 1 619 ? -19.312 2.712 18.588 1.00 97.88 619 VAL A N 1
ATOM 4850 C CA . VAL A 1 619 ? -18.285 3.586 18.015 1.00 97.88 619 VAL A CA 1
ATOM 4851 C C . VAL A 1 619 ? -17.507 4.230 19.150 1.00 97.88 619 VAL A C 1
ATOM 4853 O O . VAL A 1 619 ? -18.066 5.008 19.927 1.00 97.88 619 VAL A O 1
ATOM 4856 N N . GLU A 1 620 ? -16.224 3.901 19.254 1.00 97.69 620 GLU A N 1
ATOM 4857 C CA . GLU A 1 620 ? -15.328 4.544 20.207 1.00 97.69 620 GLU A CA 1
ATOM 4858 C C . GLU A 1 620 ? -14.846 5.881 19.656 1.00 97.69 620 GLU A C 1
ATOM 4860 O O . GLU A 1 620 ? -14.363 5.966 18.524 1.00 97.69 620 GLU A O 1
ATOM 4865 N N . LEU A 1 621 ? -14.996 6.928 20.465 1.00 97.69 621 LEU A N 1
ATOM 4866 C CA . LEU A 1 621 ? -14.564 8.282 20.144 1.00 97.69 621 LEU A CA 1
ATOM 4867 C C . LEU A 1 621 ? -13.489 8.723 21.126 1.00 97.69 621 LEU A C 1
ATOM 4869 O O . LEU A 1 621 ? -13.587 8.458 22.325 1.00 97.69 621 LEU A O 1
ATOM 4873 N N . PHE A 1 622 ? -12.518 9.487 20.631 1.00 96.88 622 PHE A N 1
ATOM 4874 C CA . PHE A 1 622 ? -11.393 9.980 21.428 1.00 96.88 622 PHE A CA 1
ATOM 4875 C C . PHE A 1 622 ? -11.322 11.512 21.352 1.00 96.88 622 PHE A C 1
ATOM 4877 O O . PHE A 1 622 ? -10.587 12.067 20.529 1.00 96.88 622 PHE A O 1
ATOM 4884 N N . PRO A 1 623 ? -12.138 12.241 22.143 1.00 95.12 623 PRO A N 1
ATOM 4885 C CA . PRO A 1 623 ? -12.193 13.696 22.084 1.00 95.12 623 PRO A CA 1
ATOM 4886 C C . PRO A 1 623 ? -11.097 14.357 22.908 1.00 95.12 623 PRO A C 1
ATOM 4888 O O . PRO A 1 623 ? -10.943 14.066 24.098 1.00 95.12 623 PRO A O 1
ATOM 4891 N N . GLY A 1 624 ? -10.425 15.336 22.298 1.00 91.62 624 GLY A N 1
ATOM 4892 C CA . GLY A 1 624 ? -9.523 16.251 22.990 1.00 91.62 624 GLY A CA 1
ATOM 4893 C C . GLY A 1 624 ? -10.263 17.189 23.946 1.00 91.62 624 GLY A C 1
ATOM 4894 O O . GLY A 1 624 ? -11.495 17.180 24.044 1.00 91.62 624 GLY A O 1
ATOM 4895 N N . TYR A 1 625 ? -9.507 18.028 24.651 1.00 88.38 625 TYR A N 1
ATOM 4896 C CA . TYR A 1 625 ? -10.050 18.981 25.632 1.00 88.38 625 TYR A CA 1
ATOM 4897 C C . TYR A 1 625 ? -10.229 20.401 25.081 1.00 88.38 625 TYR A C 1
ATOM 4899 O O . TYR A 1 625 ? -10.782 21.259 25.766 1.00 88.38 625 TYR A O 1
ATOM 4907 N N . THR A 1 626 ? -9.792 20.649 23.846 1.00 89.69 626 THR A N 1
ATOM 4908 C CA . THR A 1 626 ? -9.939 21.945 23.178 1.00 89.69 626 THR A CA 1
ATOM 4909 C C . THR A 1 626 ? -11.393 22.160 22.768 1.00 89.69 626 THR A C 1
ATOM 4911 O O . THR A 1 626 ? -11.926 21.443 21.920 1.00 89.69 626 THR A O 1
ATOM 4914 N N . GLU A 1 627 ? -12.044 23.150 23.378 1.00 91.25 627 GLU A N 1
ATOM 4915 C CA . GLU A 1 627 ? -13.433 23.506 23.086 1.00 91.25 627 GLU A CA 1
ATOM 4916 C C . GLU A 1 627 ? -13.624 23.855 21.602 1.00 91.25 627 GLU A C 1
ATOM 4918 O O . GLU A 1 627 ? -12.827 24.574 21.003 1.00 91.25 627 GLU A O 1
ATOM 4923 N N . GLY A 1 628 ? -14.691 23.330 20.997 1.00 91.31 628 GLY A N 1
ATOM 4924 C CA . GLY A 1 628 ? -15.046 23.590 19.602 1.00 91.31 628 GLY A CA 1
ATOM 4925 C C . GLY A 1 628 ? -14.244 22.790 18.571 1.00 91.31 628 GLY A C 1
ATOM 4926 O O . GLY A 1 628 ? -14.642 22.758 17.402 1.00 91.31 628 GLY A O 1
ATOM 4927 N N . LYS A 1 629 ? -13.170 22.091 18.972 1.00 93.25 629 LYS A N 1
ATOM 4928 C CA . LYS A 1 629 ? -12.417 21.204 18.070 1.00 93.25 629 LYS A CA 1
ATOM 4929 C C . LYS A 1 629 ? -13.333 20.067 17.610 1.00 93.25 629 LYS A C 1
ATOM 4931 O O . LYS A 1 629 ? -14.010 19.433 18.423 1.00 93.25 629 LYS A O 1
ATOM 4936 N N . THR A 1 630 ? -13.404 19.885 16.294 1.00 95.31 630 THR A N 1
ATOM 4937 C CA . THR A 1 630 ? -14.336 18.973 15.622 1.00 95.31 630 THR A CA 1
ATOM 4938 C C . THR A 1 630 ? -13.559 17.950 14.812 1.00 95.31 630 THR A C 1
ATOM 4940 O O . THR A 1 630 ? -12.586 18.303 14.149 1.00 95.31 630 THR A O 1
ATOM 4943 N N . TYR A 1 631 ? -14.016 16.704 14.851 1.00 96.19 631 TYR A N 1
ATOM 4944 C CA . TYR A 1 631 ? -13.418 15.574 14.150 1.00 96.19 631 TYR A CA 1
ATOM 4945 C C . TYR A 1 631 ? -14.500 14.834 13.377 1.00 96.19 631 TYR A C 1
ATOM 4947 O O . TYR A 1 631 ? -15.656 14.806 13.806 1.00 96.19 631 TYR A O 1
ATOM 4955 N N . THR A 1 632 ? -14.112 14.228 12.262 1.00 96.69 632 THR A N 1
ATOM 4956 C CA . THR A 1 632 ? -15.002 13.452 11.400 1.00 96.69 632 THR A CA 1
ATOM 4957 C C . THR A 1 632 ? -14.333 12.130 11.062 1.00 96.69 632 THR A C 1
ATOM 4959 O O . THR A 1 632 ? -13.148 12.107 10.739 1.00 96.69 632 THR A O 1
ATOM 4962 N N . GLY A 1 633 ? -15.104 11.050 11.121 1.00 95.38 633 GLY A N 1
ATOM 4963 C CA . GLY A 1 633 ? -14.714 9.735 10.634 1.00 95.38 633 GLY A CA 1
ATOM 4964 C C . GLY A 1 633 ? -15.803 9.142 9.752 1.00 95.38 633 GLY A C 1
ATOM 4965 O O . GLY A 1 633 ? -16.984 9.470 9.894 1.00 95.38 633 GLY A O 1
ATOM 4966 N N . GLU A 1 634 ? -15.390 8.262 8.848 1.00 95.00 634 GLU A N 1
ATOM 4967 C CA . GLU A 1 634 ? -16.274 7.543 7.939 1.00 95.00 634 GLU A CA 1
ATOM 4968 C C . GLU A 1 634 ? -15.954 6.051 7.959 1.00 95.00 634 GLU A C 1
ATOM 4970 O O . GLU A 1 634 ? -14.795 5.661 8.101 1.00 95.00 634 GLU A O 1
ATOM 4975 N N . TRP A 1 635 ? -16.975 5.218 7.773 1.00 93.56 635 TRP A N 1
ATOM 4976 C CA . TRP A 1 635 ? -16.794 3.790 7.517 1.00 93.56 635 TRP A CA 1
ATOM 4977 C C . TRP A 1 635 ? -17.890 3.243 6.600 1.00 93.56 635 TRP A C 1
ATOM 4979 O O . TRP A 1 635 ? -18.900 3.904 6.326 1.00 93.56 635 TRP A O 1
ATOM 4989 N N . VAL A 1 636 ? -17.656 2.030 6.102 1.00 92.69 636 VAL A N 1
ATOM 4990 C CA . VAL A 1 636 ? -18.541 1.300 5.191 1.00 92.69 636 VAL A CA 1
ATOM 4991 C C . VAL A 1 636 ? -19.146 0.106 5.930 1.00 92.69 636 VAL A C 1
ATOM 4993 O O . VAL A 1 636 ? -18.462 -0.556 6.705 1.00 92.69 636 VAL A O 1
ATOM 4996 N N . GLU A 1 637 ? -20.418 -0.170 5.663 1.00 94.44 637 GLU A N 1
ATOM 4997 C CA . GLU A 1 637 ? -21.113 -1.406 6.025 1.00 94.44 637 GLU A CA 1
ATOM 4998 C C . GLU A 1 637 ? -21.657 -2.043 4.736 1.00 94.44 637 GLU A C 1
ATOM 5000 O O . GLU A 1 637 ? -22.222 -1.347 3.886 1.00 94.44 637 GLU A O 1
ATOM 5005 N N . ASP A 1 638 ? -21.515 -3.354 4.587 1.00 94.06 638 ASP A N 1
ATOM 5006 C CA . ASP A 1 638 ? -22.070 -4.143 3.486 1.00 94.06 638 ASP A CA 1
ATOM 5007 C C . ASP A 1 638 ? -22.413 -5.565 3.965 1.00 94.06 638 ASP A C 1
ATOM 5009 O O . ASP A 1 638 ? -22.431 -5.847 5.167 1.00 94.06 638 ASP A O 1
ATOM 5013 N N . ASP A 1 639 ? -22.736 -6.466 3.036 1.00 93.00 639 ASP A N 1
ATOM 5014 C CA . ASP A 1 639 ? -23.019 -7.863 3.372 1.00 93.00 639 ASP A CA 1
ATOM 5015 C C . ASP A 1 639 ? -21.767 -8.668 3.768 1.00 93.00 639 ASP A C 1
ATOM 5017 O O . ASP A 1 639 ? -21.902 -9.763 4.314 1.00 93.00 639 ASP A O 1
ATOM 5021 N N . GLY A 1 640 ? -20.566 -8.120 3.568 1.00 89.38 640 GLY A N 1
ATOM 5022 C CA . GLY A 1 640 ? -19.285 -8.732 3.885 1.00 89.38 640 GLY A CA 1
ATOM 5023 C C . GLY A 1 640 ? -18.796 -9.776 2.881 1.00 89.38 640 GLY A C 1
ATOM 5024 O O . GLY A 1 640 ? -17.776 -10.401 3.163 1.00 89.38 640 GLY A O 1
ATOM 5025 N N . ILE A 1 641 ? -19.483 -10.004 1.752 1.00 87.38 641 ILE A N 1
ATOM 5026 C CA . ILE A 1 641 ? -19.168 -11.100 0.812 1.00 87.38 641 ILE A CA 1
ATOM 5027 C C . ILE A 1 641 ? -19.249 -10.678 -0.666 1.00 87.38 641 ILE A C 1
ATOM 5029 O O . ILE A 1 641 ? -18.434 -11.130 -1.473 1.00 87.38 641 ILE A O 1
ATOM 5033 N N . SER A 1 642 ? -20.212 -9.841 -1.057 1.00 86.69 642 SER A N 1
ATOM 5034 C CA . SER A 1 642 ? -20.495 -9.553 -2.470 1.00 86.69 642 SER A CA 1
ATOM 5035 C C . SER A 1 642 ? -19.444 -8.660 -3.141 1.00 86.69 642 SER A C 1
ATOM 5037 O O . SER A 1 642 ? -18.941 -7.702 -2.558 1.00 86.69 642 SER A O 1
ATOM 5039 N N . ALA A 1 643 ? -19.173 -8.912 -4.429 1.00 84.25 643 ALA A N 1
ATOM 5040 C CA . ALA A 1 643 ? -18.284 -8.097 -5.260 1.00 84.25 643 ALA A CA 1
ATOM 5041 C C . ALA A 1 643 ? -18.940 -7.768 -6.626 1.00 84.25 643 ALA A C 1
ATOM 5043 O O . ALA A 1 643 ? -19.076 -8.671 -7.455 1.00 84.25 643 ALA A O 1
ATOM 5044 N N . PRO A 1 644 ? -19.322 -6.501 -6.908 1.00 83.31 644 PRO A N 1
ATOM 5045 C CA . PRO A 1 644 ? -19.235 -5.335 -6.024 1.00 83.31 644 PRO A CA 1
ATOM 5046 C C . PRO A 1 644 ? -20.281 -5.372 -4.889 1.00 83.31 644 PRO A C 1
ATOM 5048 O O . PRO A 1 644 ? -21.382 -5.885 -5.098 1.00 83.31 644 PRO A O 1
ATOM 5051 N N . PRO A 1 645 ? -19.980 -4.800 -3.710 1.00 87.25 645 PRO A N 1
ATOM 5052 C CA . PRO A 1 645 ? -20.914 -4.795 -2.589 1.00 87.25 645 PRO A CA 1
ATOM 5053 C C . PRO A 1 645 ? -22.027 -3.753 -2.763 1.00 87.25 645 PRO A C 1
ATOM 5055 O O . PRO A 1 645 ? -21.809 -2.654 -3.283 1.00 87.25 645 PRO A O 1
ATOM 5058 N N . VAL A 1 646 ? -23.219 -4.065 -2.247 1.00 92.06 646 VAL A N 1
ATOM 5059 C CA . VAL A 1 646 ? -24.222 -3.046 -1.905 1.00 92.06 646 VAL A CA 1
ATOM 5060 C C . VAL A 1 646 ? -23.821 -2.462 -0.556 1.00 92.06 646 VAL A C 1
ATOM 5062 O O . VAL A 1 646 ? -23.611 -3.213 0.389 1.00 92.06 646 VAL A O 1
ATOM 5065 N N . ARG A 1 647 ? -23.715 -1.133 -0.460 1.00 94.00 647 ARG A N 1
ATOM 5066 C CA . ARG A 1 647 ? -23.091 -0.468 0.693 1.00 94.00 647 ARG A CA 1
ATOM 5067 C C . ARG A 1 647 ? -24.033 0.462 1.441 1.00 94.00 647 ARG A C 1
ATOM 5069 O O . ARG A 1 647 ? -24.978 1.032 0.885 1.00 94.00 647 ARG A O 1
ATOM 5076 N N . ALA A 1 648 ? -23.697 0.675 2.699 1.00 95.88 648 ALA A N 1
ATOM 5077 C CA . ALA A 1 648 ? -24.039 1.852 3.463 1.00 95.88 648 ALA A CA 1
ATOM 5078 C C . ALA A 1 648 ? -22.739 2.532 3.900 1.00 95.88 648 ALA A C 1
ATOM 5080 O O . ALA A 1 648 ? -21.754 1.871 4.215 1.00 95.88 648 ALA A O 1
ATOM 5081 N N . ARG A 1 649 ? -22.725 3.859 3.897 1.00 96.69 649 ARG A N 1
ATOM 5082 C CA . ARG A 1 649 ? -21.602 4.663 4.375 1.00 96.69 649 ARG A CA 1
ATOM 5083 C C . ARG A 1 649 ? -22.099 5.575 5.464 1.00 96.69 649 ARG A C 1
ATOM 5085 O O . ARG A 1 649 ? -23.072 6.302 5.254 1.00 96.69 649 ARG A O 1
ATOM 5092 N N . VAL A 1 650 ? -21.422 5.540 6.598 1.00 97.50 650 VAL A N 1
ATOM 5093 C CA . VAL A 1 650 ? -21.749 6.376 7.746 1.00 97.50 650 VAL A CA 1
ATOM 5094 C C . VAL A 1 650 ? -20.663 7.421 7.894 1.00 97.50 650 VAL A C 1
ATOM 5096 O O . VAL A 1 650 ? -19.482 7.095 7.871 1.00 97.50 650 VAL A O 1
ATOM 5099 N N . GLU A 1 651 ? -21.075 8.670 8.064 1.00 98.00 651 GLU A N 1
ATOM 5100 C CA . GLU A 1 651 ? -20.211 9.744 8.541 1.00 98.00 651 GLU A CA 1
ATOM 5101 C C . GLU A 1 651 ? -20.603 10.053 9.983 1.00 98.00 651 GLU A C 1
ATOM 5103 O O . GLU A 1 651 ? -21.784 10.274 10.278 1.00 98.00 651 GLU A O 1
ATOM 5108 N N . LEU A 1 652 ? -19.619 10.094 10.876 1.00 98.00 652 LEU A N 1
ATOM 5109 C CA . LEU A 1 652 ? -19.788 10.556 12.244 1.00 98.00 652 LEU A CA 1
ATOM 5110 C C . LEU A 1 652 ? -18.875 11.750 12.490 1.00 98.00 652 LEU A C 1
ATOM 5112 O O . LEU A 1 652 ? -17.659 11.668 12.340 1.00 98.00 652 LEU A O 1
ATOM 5116 N N . THR A 1 653 ? -19.474 12.846 12.936 1.00 97.88 653 THR A N 1
ATOM 5117 C CA . THR A 1 653 ? -18.774 14.048 13.375 1.00 97.88 653 THR A CA 1
ATOM 5118 C C . THR A 1 653 ? -18.988 14.245 14.866 1.00 97.88 653 THR A C 1
ATOM 5120 O O . THR A 1 653 ? -20.118 14.140 15.358 1.00 97.88 653 THR A O 1
ATOM 5123 N N . TYR A 1 654 ? -17.927 14.585 15.591 1.00 96.81 654 TYR A N 1
ATOM 5124 C CA . TYR A 1 654 ? -18.033 14.941 16.998 1.00 96.81 654 TYR A CA 1
ATOM 5125 C C . TYR A 1 654 ? -17.205 16.171 17.363 1.00 96.81 654 TYR A C 1
ATOM 5127 O O . TYR A 1 654 ? -16.141 16.423 16.802 1.00 96.81 654 TYR A O 1
ATOM 5135 N N . THR A 1 655 ? -17.718 16.948 18.316 1.00 95.62 655 THR A N 1
ATOM 5136 C CA . THR A 1 655 ? -17.141 18.224 18.753 1.00 95.62 655 THR A CA 1
ATOM 5137 C C . THR A 1 655 ? -17.036 18.257 20.272 1.00 95.62 655 THR A C 1
ATOM 5139 O O . THR A 1 655 ? -18.019 17.985 20.973 1.00 95.62 655 THR A O 1
ATOM 5142 N N . SER A 1 656 ? -15.868 18.638 20.788 1.00 92.69 656 SER A N 1
ATOM 5143 C CA . SER A 1 656 ? -15.667 18.851 22.225 1.00 92.69 656 SER A CA 1
ATOM 5144 C C . SER A 1 656 ? -16.413 20.105 22.696 1.00 92.69 656 SER A C 1
ATOM 5146 O O . SER A 1 656 ? -16.248 21.190 22.140 1.00 92.69 656 SER A O 1
ATOM 5148 N N . GLY A 1 657 ? -17.274 19.956 23.705 1.00 84.38 657 GLY A N 1
ATOM 5149 C CA . GLY A 1 657 ? -18.085 21.042 24.259 1.00 84.38 657 GLY A CA 1
ATOM 5150 C C . GLY A 1 657 ? -17.353 21.900 25.296 1.00 84.38 657 GLY A C 1
ATOM 5151 O O . GLY A 1 657 ? -16.240 21.583 25.719 1.00 84.38 657 GLY A O 1
ATOM 5152 N N . ALA A 1 658 ? -18.024 22.967 25.741 1.00 74.38 658 ALA A N 1
ATOM 5153 C CA . ALA A 1 658 ? -17.488 23.928 26.701 1.00 74.38 658 ALA A CA 1
ATOM 5154 C C . ALA A 1 658 ? -16.988 23.284 27.998 1.00 74.38 658 ALA A C 1
ATOM 5156 O O . ALA A 1 658 ? -17.612 22.362 28.542 1.00 74.38 658 ALA A O 1
ATOM 5157 N N . SER A 1 659 ? -15.851 23.787 28.482 1.00 66.38 659 SER A N 1
ATOM 5158 C CA . SER A 1 659 ? -15.196 23.348 29.724 1.00 66.38 659 SER A CA 1
ATOM 5159 C C . SER A 1 659 ? -14.866 21.848 29.784 1.00 66.38 659 SER A C 1
ATOM 5161 O O . SER A 1 659 ? -14.705 21.304 30.874 1.00 66.38 659 SER A O 1
ATOM 5163 N N . GLY A 1 660 ? -14.818 21.154 28.639 1.00 70.00 660 GLY A N 1
ATOM 5164 C CA . GLY A 1 660 ? -14.531 19.720 28.577 1.00 70.00 660 GLY A CA 1
ATOM 5165 C C . GLY A 1 660 ? -15.579 18.837 29.263 1.00 70.00 660 GLY A C 1
ATOM 5166 O O . GLY A 1 660 ? -15.266 17.706 29.605 1.00 70.00 660 GLY A O 1
ATOM 5167 N N . ALA A 1 661 ? -16.808 19.321 29.482 1.00 85.25 661 ALA A N 1
ATOM 5168 C CA . ALA A 1 661 ? -17.844 18.593 30.230 1.00 85.25 661 ALA A CA 1
ATOM 5169 C C . ALA A 1 661 ? -18.775 17.737 29.347 1.00 85.25 661 ALA A C 1
ATOM 5171 O O . ALA A 1 661 ? -19.585 16.953 29.848 1.00 85.25 661 ALA A O 1
ATOM 5172 N N . SER A 1 662 ? -18.721 17.910 28.023 1.00 92.81 662 SER A N 1
ATOM 5173 C CA . SER A 1 662 ? -19.609 17.204 27.096 1.00 92.81 662 SER A CA 1
ATOM 5174 C C . SER A 1 662 ? -19.006 17.032 25.708 1.00 92.81 662 SER A C 1
ATOM 5176 O O . SER A 1 662 ? -18.085 17.756 25.334 1.00 92.81 662 SER A O 1
ATOM 5178 N N . VAL A 1 663 ? -19.564 16.096 24.944 1.00 95.56 663 VAL A N 1
ATOM 5179 C CA . VAL A 1 663 ? -19.243 15.852 23.535 1.00 95.56 663 VAL A CA 1
ATOM 5180 C C . VAL A 1 663 ? -20.537 15.934 22.734 1.00 95.56 663 VAL A C 1
ATOM 5182 O O .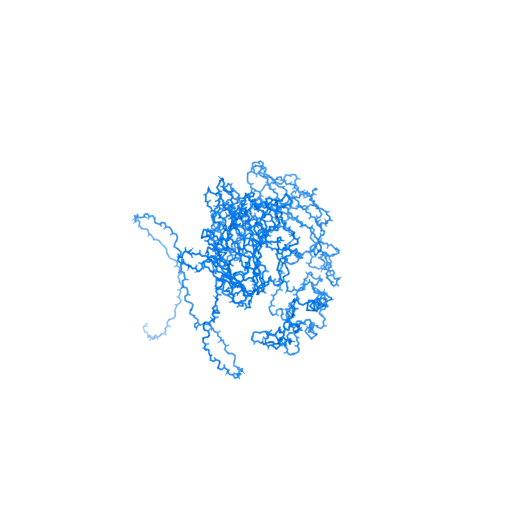 VAL A 1 663 ? -21.537 15.306 23.084 1.00 95.56 663 VAL A O 1
ATOM 5185 N N . LYS A 1 664 ? -20.553 16.724 21.664 1.00 96.12 664 LYS A N 1
ATOM 5186 C CA . LYS A 1 664 ? -21.669 16.745 20.714 1.00 96.12 664 LYS A CA 1
ATOM 5187 C C . LYS A 1 664 ? -21.352 15.774 19.589 1.00 96.12 664 LYS A C 1
ATOM 5189 O O . LYS A 1 664 ? -20.303 15.915 18.978 1.00 96.12 664 LYS A O 1
ATOM 5194 N N . VAL A 1 665 ? -22.251 14.835 19.304 1.00 97.31 665 VAL A N 1
ATOM 5195 C CA . VAL A 1 665 ? -22.071 13.828 18.248 1.00 97.31 665 VAL A CA 1
ATOM 5196 C C . VAL A 1 665 ? -23.204 13.944 17.236 1.00 97.31 665 VAL A C 1
ATOM 5198 O O . VAL A 1 665 ? -24.358 14.160 17.608 1.00 97.31 665 VAL A O 1
ATOM 5201 N N . LYS A 1 666 ? -22.876 13.811 15.954 1.00 97.50 666 LYS A N 1
ATOM 5202 C CA . LYS A 1 666 ? -23.827 13.704 14.850 1.00 97.50 666 LYS A CA 1
ATOM 5203 C C . LYS A 1 666 ? -23.379 12.570 13.937 1.00 97.50 666 LYS A C 1
ATOM 5205 O O . LYS A 1 666 ? -22.224 12.552 13.535 1.00 97.50 666 LYS A O 1
ATOM 5210 N N . ALA A 1 667 ? -24.297 11.679 13.584 1.00 97.75 667 ALA A N 1
ATOM 5211 C CA . ALA A 1 667 ? -24.063 10.636 12.596 1.00 97.75 667 ALA A CA 1
ATOM 5212 C C . ALA A 1 667 ? -25.095 10.746 11.471 1.00 97.75 667 ALA A C 1
ATOM 5214 O O . ALA A 1 667 ? -26.270 11.011 11.739 1.00 97.75 667 ALA A O 1
ATOM 5215 N N . ARG A 1 668 ? -24.666 10.556 10.224 1.00 97.81 668 ARG A N 1
ATOM 5216 C CA . ARG A 1 668 ? -25.555 10.547 9.057 1.00 97.81 668 ARG A CA 1
ATOM 5217 C C . ARG A 1 668 ? -25.162 9.482 8.050 1.00 97.81 668 ARG A C 1
ATOM 5219 O O . ARG A 1 668 ? -23.993 9.109 7.954 1.00 97.81 668 ARG A O 1
ATOM 5226 N N . TRP A 1 669 ? -26.136 9.064 7.257 1.00 97.88 669 TRP A N 1
ATOM 5227 C CA . TRP A 1 669 ? -25.874 8.236 6.089 1.00 97.88 669 TRP A CA 1
ATOM 5228 C C . TRP A 1 669 ? -25.342 9.089 4.933 1.00 97.88 669 TRP A C 1
ATOM 5230 O O . TRP A 1 669 ? -25.969 10.072 4.535 1.00 97.88 669 TRP A O 1
ATOM 5240 N N . LEU A 1 670 ? -24.196 8.704 4.378 1.00 97.12 670 LEU A N 1
ATOM 5241 C CA . LEU A 1 670 ? -23.715 9.184 3.078 1.00 97.12 670 LEU A CA 1
ATOM 5242 C C . LEU A 1 670 ? -24.262 8.308 1.943 1.00 97.12 670 LEU A C 1
ATOM 5244 O O . LEU A 1 670 ? -24.651 8.810 0.892 1.00 97.12 670 LEU A O 1
ATOM 5248 N N . GLU A 1 671 ? -24.335 7.000 2.190 1.00 96.19 671 GLU A N 1
ATOM 5249 C CA . GLU A 1 671 ? -24.971 5.983 1.349 1.00 96.19 671 GLU A CA 1
ATOM 5250 C C . GLU A 1 671 ? -25.767 5.053 2.283 1.00 96.19 671 GLU A C 1
ATOM 5252 O O . GLU A 1 671 ? -25.327 4.794 3.401 1.00 96.19 671 GLU A O 1
ATOM 5257 N N . HIS A 1 672 ? -26.930 4.546 1.870 1.00 96.31 672 HIS A N 1
ATOM 5258 C CA . HIS A 1 672 ? -27.756 3.657 2.711 1.00 96.31 672 HIS A CA 1
ATOM 5259 C C . HIS A 1 672 ? -28.541 2.643 1.866 1.00 96.31 672 HIS A C 1
ATOM 5261 O O . HIS A 1 672 ? -29.728 2.397 2.085 1.00 96.31 672 HIS A O 1
ATOM 5267 N N . ALA A 1 673 ? -27.895 2.109 0.824 1.00 96.56 673 ALA A N 1
ATOM 5268 C CA . ALA A 1 673 ? -28.496 1.075 -0.016 1.00 96.56 673 ALA A CA 1
ATOM 5269 C C . ALA A 1 673 ? -28.497 -0.282 0.705 1.00 96.56 673 ALA A C 1
ATOM 5271 O O . ALA A 1 673 ? -29.479 -1.021 0.634 1.00 96.56 673 ALA A O 1
ATOM 5272 N N . PHE A 1 674 ? -27.424 -0.581 1.441 1.00 95.56 674 PHE A N 1
ATOM 5273 C CA . PHE A 1 674 ? -27.380 -1.689 2.390 1.00 95.56 674 PHE A CA 1
ATOM 5274 C C . PHE A 1 674 ? -28.084 -1.300 3.690 1.00 95.56 674 PHE A C 1
ATOM 5276 O O . PHE A 1 674 ? -28.014 -0.148 4.110 1.00 95.56 674 PHE A O 1
ATOM 5283 N N . ARG A 1 675 ? -28.757 -2.255 4.337 1.00 95.38 675 ARG A N 1
ATOM 5284 C CA . ARG A 1 675 ? -29.434 -2.045 5.623 1.00 95.38 675 ARG A CA 1
ATOM 5285 C C . ARG A 1 675 ? -28.743 -2.877 6.699 1.00 95.38 675 ARG A C 1
ATOM 5287 O O . ARG A 1 675 ? -29.004 -4.079 6.756 1.00 95.38 675 ARG A O 1
ATOM 5294 N N . PRO A 1 676 ? -27.892 -2.271 7.542 1.00 95.75 676 PRO A N 1
ATOM 5295 C CA . PRO A 1 676 ? -27.229 -3.005 8.611 1.00 95.75 676 PRO A CA 1
ATOM 5296 C C . PRO A 1 676 ? -28.232 -3.572 9.620 1.00 95.75 676 PRO A C 1
ATOM 5298 O O . PRO A 1 676 ? -29.256 -2.945 9.910 1.00 95.75 676 PRO A O 1
ATOM 5301 N N . ALA A 1 677 ? -27.928 -4.735 10.199 1.00 95.75 677 ALA A N 1
ATOM 5302 C CA . ALA A 1 677 ? -28.814 -5.390 11.163 1.00 95.75 677 ALA A CA 1
ATOM 5303 C C . ALA A 1 677 ? -29.025 -4.569 12.450 1.00 95.75 677 ALA A C 1
ATOM 5305 O O . ALA A 1 677 ? -30.085 -4.659 13.066 1.00 95.75 677 ALA A O 1
ATOM 5306 N N . TRP A 1 678 ? -28.065 -3.712 12.818 1.00 95.88 678 TRP A N 1
ATOM 5307 C CA . TRP A 1 678 ? -28.178 -2.775 13.944 1.00 95.88 678 TRP A CA 1
ATOM 5308 C C . TRP A 1 678 ? -29.123 -1.584 13.673 1.00 95.88 678 TRP A C 1
ATOM 5310 O O . TRP A 1 678 ? -29.403 -0.771 14.559 1.00 95.88 678 TRP A O 1
ATOM 5320 N N . GLY A 1 679 ? -29.664 -1.473 12.456 1.00 96.12 679 GLY A N 1
ATOM 5321 C CA . GLY A 1 679 ? -30.676 -0.488 12.093 1.00 96.12 679 GLY A CA 1
ATOM 5322 C C . GLY A 1 679 ? -30.103 0.914 11.895 1.00 96.12 679 GLY A C 1
ATOM 5323 O O . GLY A 1 679 ? -29.432 1.190 10.909 1.00 96.12 679 GLY A O 1
ATOM 5324 N N . SER A 1 680 ? -30.455 1.856 12.772 1.00 96.19 680 SER A N 1
ATOM 5325 C CA . SER A 1 680 ? -30.043 3.267 12.639 1.00 96.19 680 SER A CA 1
ATOM 5326 C C . SER A 1 680 ? -29.668 3.906 13.971 1.00 96.19 680 SER A C 1
ATOM 5328 O O . SER A 1 680 ? -29.698 5.129 14.094 1.00 96.19 680 SER A O 1
ATOM 5330 N N . THR A 1 681 ? -29.332 3.098 14.973 1.00 96.00 681 THR A N 1
ATOM 5331 C CA . THR A 1 681 ? -28.895 3.578 16.285 1.00 96.00 681 THR A CA 1
ATOM 5332 C C . THR A 1 681 ? -27.543 2.965 16.600 1.00 96.00 681 THR A C 1
ATOM 5334 O O . THR A 1 681 ? -27.411 1.746 16.606 1.00 96.00 681 THR A O 1
ATOM 5337 N N . LEU A 1 682 ? -26.559 3.813 16.879 1.00 95.50 682 LEU A N 1
ATOM 5338 C CA . LEU A 1 682 ? -25.220 3.409 17.291 1.00 95.50 682 LEU A CA 1
ATOM 5339 C C . LEU A 1 682 ? -24.974 3.751 18.761 1.00 95.50 682 LEU A C 1
ATOM 5341 O O . LEU A 1 682 ? -25.548 4.701 19.303 1.00 95.50 682 LEU A O 1
ATOM 5345 N N . ALA A 1 683 ? -24.123 2.958 19.405 1.00 97.25 683 ALA A N 1
ATOM 5346 C CA . ALA A 1 683 ? -23.693 3.158 20.781 1.00 97.25 683 ALA A CA 1
ATOM 5347 C C . ALA A 1 683 ? -22.349 3.898 20.803 1.00 97.25 683 ALA A C 1
ATOM 5349 O O . ALA A 1 683 ? -21.302 3.318 20.531 1.00 97.25 683 ALA A O 1
ATOM 5350 N N . VAL A 1 684 ? -22.358 5.186 21.138 1.00 98.00 684 VAL A N 1
ATOM 5351 C CA . VAL A 1 684 ? -21.121 5.954 21.321 1.00 98.00 684 VAL A CA 1
ATOM 5352 C C . VAL A 1 684 ? -20.459 5.558 22.635 1.00 98.00 684 VAL A C 1
ATOM 5354 O O . VAL A 1 684 ? -21.094 5.599 23.691 1.00 98.00 684 VAL A O 1
ATOM 5357 N N . LEU A 1 685 ? -19.172 5.236 22.565 1.00 97.25 685 LEU A N 1
ATOM 5358 C CA . LEU A 1 685 ? -18.318 4.901 23.697 1.00 97.25 685 LEU A CA 1
ATOM 5359 C C . LEU A 1 685 ? -17.229 5.971 23.824 1.00 97.25 685 LEU A C 1
ATOM 5361 O O . LEU A 1 685 ? -16.542 6.290 22.857 1.00 97.25 685 LEU A O 1
ATOM 5365 N N . LEU A 1 686 ? -17.073 6.532 25.020 1.00 96.12 686 LEU A N 1
ATOM 5366 C CA . LEU A 1 686 ? -15.966 7.438 25.338 1.00 96.12 686 LEU A CA 1
ATOM 5367 C C . LEU A 1 686 ? -14.799 6.650 25.970 1.00 96.12 686 LEU A C 1
ATOM 5369 O O . LEU A 1 686 ? -14.989 5.480 26.348 1.00 96.12 686 LEU A O 1
ATOM 5373 N N . PRO A 1 687 ? -13.595 7.250 26.089 1.00 94.88 687 PRO A N 1
ATOM 5374 C CA . PRO A 1 687 ? -12.453 6.599 26.722 1.00 94.88 687 PRO A CA 1
ATOM 5375 C C . PRO A 1 687 ? -12.792 6.122 28.138 1.00 94.88 687 PRO A C 1
ATOM 5377 O O . PRO A 1 687 ? -13.612 6.717 28.840 1.00 94.88 687 PRO A O 1
ATOM 5380 N N . VAL A 1 688 ? -12.172 5.028 28.580 1.00 92.00 688 VAL A N 1
ATOM 5381 C CA . VAL A 1 688 ? -12.432 4.473 29.916 1.00 92.00 688 VAL A CA 1
ATOM 5382 C C . VAL A 1 688 ? -12.109 5.519 30.992 1.00 92.00 688 VAL A C 1
ATOM 5384 O O . VAL A 1 688 ? -11.038 6.117 30.989 1.00 92.00 688 VAL A O 1
ATOM 5387 N N . GLY A 1 689 ? -13.049 5.743 31.915 1.00 87.69 689 GLY A N 1
ATOM 5388 C CA . GLY A 1 689 ? -12.934 6.763 32.966 1.00 87.69 689 GLY A CA 1
ATOM 5389 C C . GLY A 1 689 ? -13.375 8.169 32.547 1.00 87.69 689 GLY A C 1
ATOM 5390 O O . GLY A 1 689 ? -13.438 9.061 33.394 1.00 87.69 689 GLY A O 1
ATOM 5391 N N . ASP A 1 690 ? -13.732 8.375 31.279 1.00 89.94 690 ASP A N 1
ATOM 5392 C CA . ASP A 1 690 ? -14.315 9.627 30.819 1.00 89.94 690 ASP A CA 1
ATOM 5393 C C . ASP A 1 690 ? -15.737 9.803 31.373 1.00 89.94 690 ASP A C 1
ATOM 5395 O O . ASP A 1 690 ? -16.599 8.932 31.247 1.00 89.94 690 ASP A O 1
ATOM 5399 N N . THR A 1 691 ? -15.977 10.945 32.015 1.00 89.69 691 THR A N 1
ATOM 5400 C CA . THR A 1 691 ? -17.253 11.283 32.665 1.00 89.69 691 THR A CA 1
ATOM 5401 C C . THR A 1 691 ? -18.072 12.296 31.867 1.00 89.69 691 THR A C 1
ATOM 5403 O O . THR A 1 691 ? -19.142 12.722 32.313 1.00 89.69 691 THR A O 1
ATOM 5406 N N . ARG A 1 692 ? -17.593 12.695 30.681 1.00 91.81 692 ARG A N 1
ATOM 5407 C CA . ARG A 1 692 ? -18.312 13.600 29.784 1.00 91.81 692 ARG A CA 1
ATOM 5408 C C . ARG A 1 692 ? -19.634 12.978 29.346 1.00 91.81 692 ARG A C 1
ATOM 5410 O O . ARG A 1 692 ? -19.729 11.792 29.047 1.00 91.81 692 ARG A O 1
ATOM 5417 N N . ARG A 1 693 ? -20.666 13.816 29.241 1.00 92.69 693 ARG A N 1
ATOM 5418 C CA . ARG A 1 693 ? -21.953 13.426 28.643 1.00 92.69 693 ARG A CA 1
ATOM 5419 C C . ARG A 1 693 ? -21.926 13.594 27.125 1.00 92.69 693 ARG A C 1
ATOM 5421 O O . ARG A 1 693 ? -21.350 14.564 26.628 1.00 92.69 693 ARG A O 1
ATOM 5428 N N . VAL A 1 694 ? -22.645 12.741 26.401 1.00 95.12 694 VAL A N 1
ATOM 5429 C CA . VAL A 1 694 ? -22.950 12.977 24.982 1.00 95.12 694 VAL A CA 1
ATOM 5430 C C . VAL A 1 694 ? -24.242 13.788 24.869 1.00 95.12 694 VAL A C 1
ATOM 5432 O O . VAL A 1 694 ? -25.282 13.415 25.411 1.00 95.12 694 VAL A O 1
ATOM 5435 N N . VAL A 1 695 ? -24.174 14.951 24.219 1.00 92.88 695 VAL A N 1
ATOM 5436 C CA . VAL A 1 695 ? -25.287 15.913 24.174 1.00 92.88 695 VAL A CA 1
ATOM 5437 C C . VAL A 1 695 ? -26.486 15.320 23.436 1.00 92.88 695 VAL A C 1
ATOM 5439 O O . VAL A 1 695 ? -26.387 14.998 22.257 1.00 92.88 695 VAL A O 1
ATOM 5442 N N . GLY A 1 696 ? -27.632 15.250 24.118 1.00 86.25 696 GLY A N 1
ATOM 5443 C CA . GLY A 1 696 ? -28.895 14.793 23.530 1.00 86.25 696 GLY A CA 1
ATOM 5444 C C . GLY A 1 696 ? -28.993 13.280 23.313 1.00 86.25 696 GLY A C 1
ATOM 5445 O O . GLY A 1 696 ? -29.947 12.843 22.680 1.00 86.25 696 GLY A O 1
ATOM 5446 N N . ALA A 1 697 ? -28.038 12.500 23.827 1.00 92.88 697 ALA A N 1
ATOM 5447 C CA . ALA A 1 697 ? -28.046 11.044 23.755 1.00 92.88 697 ALA A CA 1
ATOM 5448 C C . ALA A 1 697 ? -28.472 10.427 25.094 1.00 92.88 697 ALA A C 1
ATOM 5450 O O . ALA A 1 697 ? -28.099 10.915 26.165 1.00 92.88 697 ALA A O 1
ATOM 5451 N N . GLU A 1 698 ? -29.233 9.337 25.031 1.00 91.38 698 GLU A N 1
ATOM 5452 C CA . GLU A 1 698 ? -29.601 8.564 26.217 1.00 91.38 698 GLU A CA 1
ATOM 5453 C C . GLU A 1 698 ? -28.431 7.685 26.660 1.00 91.38 698 GLU A C 1
ATOM 5455 O O . GLU A 1 698 ? -27.786 7.021 25.845 1.00 91.38 698 GLU A O 1
ATOM 5460 N N . GLN A 1 699 ? -28.151 7.696 27.963 1.00 93.06 699 GLN A N 1
ATOM 5461 C CA . GLN A 1 699 ? -27.080 6.911 28.561 1.00 93.06 699 GLN A CA 1
ATOM 5462 C C . GLN A 1 699 ? -27.573 5.503 28.911 1.00 93.06 699 GLN A C 1
ATOM 5464 O O . GLN A 1 699 ? -28.634 5.326 29.507 1.00 93.06 699 GLN A O 1
ATOM 5469 N N . SER A 1 700 ? -26.754 4.508 28.600 1.00 92.12 700 SER A N 1
ATOM 5470 C CA . SER A 1 700 ? -26.947 3.097 28.923 1.00 92.12 700 SER A CA 1
ATOM 5471 C C . SER A 1 700 ? -25.625 2.475 29.385 1.00 92.12 700 SER A C 1
ATOM 5473 O O . SER A 1 700 ? -24.583 3.138 29.387 1.00 92.12 700 SER A O 1
ATOM 5475 N N . ILE A 1 701 ? -25.666 1.210 29.805 1.00 91.31 701 ILE A N 1
ATOM 5476 C CA . ILE A 1 701 ? -24.476 0.422 30.133 1.00 91.31 701 ILE A CA 1
ATOM 5477 C C . ILE A 1 701 ? -24.396 -0.752 29.160 1.00 91.31 701 ILE A C 1
ATOM 5479 O O . ILE A 1 701 ? -25.358 -1.506 29.029 1.00 91.31 701 ILE A O 1
ATOM 5483 N N . HIS A 1 702 ? -23.244 -0.921 28.515 1.00 88.00 702 HIS A N 1
ATOM 5484 C CA . HIS A 1 702 ? -22.934 -2.052 27.647 1.00 88.00 702 HIS A CA 1
ATOM 5485 C C . HIS A 1 702 ? -21.614 -2.676 28.102 1.00 88.00 702 HIS A C 1
ATOM 5487 O O . HIS A 1 702 ? -20.609 -1.977 28.193 1.00 88.00 702 HIS A O 1
ATOM 5493 N N . GLU A 1 703 ? -21.635 -3.963 28.464 1.00 86.94 703 GLU A N 1
ATOM 5494 C CA . GLU A 1 703 ? -20.456 -4.704 28.954 1.00 86.94 703 GLU A CA 1
ATOM 5495 C C . GLU A 1 703 ? -19.667 -3.966 30.060 1.00 86.94 703 GLU A C 1
ATOM 5497 O O . GLU A 1 703 ? -18.441 -3.956 30.105 1.00 86.94 703 GLU A O 1
ATOM 5502 N N . GLY A 1 704 ? -20.385 -3.296 30.969 1.00 87.31 704 GLY A N 1
ATOM 5503 C CA . GLY A 1 704 ? -19.783 -2.538 32.072 1.00 87.31 704 GLY A CA 1
ATOM 5504 C C . GLY A 1 704 ? -19.225 -1.160 31.691 1.00 87.31 704 GLY A C 1
ATOM 5505 O O . GLY A 1 704 ? -18.735 -0.450 32.569 1.00 87.31 704 GLY A O 1
ATOM 5506 N N . ARG A 1 705 ? -19.338 -0.739 30.426 1.00 89.94 705 ARG A N 1
ATOM 5507 C CA . ARG A 1 705 ? -18.978 0.604 29.950 1.00 89.94 705 ARG A CA 1
ATOM 5508 C C . ARG A 1 705 ? -20.213 1.470 29.743 1.00 89.94 705 ARG A C 1
ATOM 5510 O O . ARG A 1 705 ? -21.270 0.994 29.333 1.00 89.94 705 ARG A O 1
ATOM 5517 N N . THR A 1 706 ? -20.065 2.766 29.997 1.00 94.00 706 THR A N 1
ATOM 5518 C CA . THR A 1 706 ? -21.083 3.759 29.646 1.00 94.00 706 THR A CA 1
ATOM 5519 C C . THR A 1 706 ? -21.180 3.891 28.130 1.00 94.00 706 THR A C 1
ATOM 5521 O O . THR A 1 706 ? -20.174 4.144 27.469 1.00 94.00 706 THR A O 1
ATOM 5524 N N . ALA A 1 707 ? -22.392 3.759 27.599 1.00 96.12 707 ALA A N 1
ATOM 5525 C CA . ALA A 1 707 ? -22.696 3.886 26.180 1.00 96.12 707 ALA A CA 1
ATOM 5526 C C . ALA A 1 707 ? -23.807 4.916 25.954 1.00 96.12 707 ALA A C 1
ATOM 5528 O O . ALA A 1 707 ? -24.756 4.992 26.736 1.00 96.12 707 ALA A O 1
ATOM 5529 N N . PHE A 1 708 ? -23.717 5.689 24.875 1.00 97.56 708 PHE A N 1
ATOM 5530 C CA . PHE A 1 708 ? -24.684 6.736 24.548 1.00 97.56 708 PHE A CA 1
ATOM 5531 C C . PHE A 1 708 ? -25.364 6.453 23.210 1.00 97.56 708 PHE A C 1
ATOM 5533 O O . PHE A 1 708 ? -24.697 6.357 22.182 1.00 97.56 708 PHE A O 1
ATOM 5540 N N . ALA A 1 709 ? -26.690 6.331 23.210 1.00 97.00 709 ALA A N 1
ATOM 5541 C CA . ALA A 1 709 ? -27.447 6.034 22.000 1.00 97.00 709 ALA A CA 1
ATOM 5542 C C . ALA A 1 709 ? -27.529 7.266 21.084 1.00 97.00 709 ALA A C 1
ATOM 5544 O O . ALA A 1 709 ? -28.096 8.295 21.459 1.00 97.00 709 ALA A O 1
ATOM 5545 N N . VAL A 1 710 ? -26.992 7.155 19.869 1.00 97.00 710 VAL A N 1
ATOM 5546 C CA . VAL A 1 710 ? -27.045 8.199 18.838 1.00 97.00 710 VAL A CA 1
ATOM 5547 C C . VAL A 1 710 ? -27.705 7.632 17.589 1.00 97.00 710 VAL A C 1
ATOM 5549 O O . VAL A 1 710 ? -27.345 6.561 17.107 1.00 97.00 710 VAL A O 1
ATOM 5552 N N . ARG A 1 711 ? -28.687 8.356 17.048 1.00 96.75 711 ARG A N 1
ATOM 5553 C CA . ARG A 1 711 ? -29.374 7.967 15.814 1.00 96.75 711 ARG A CA 1
ATOM 5554 C C . ARG A 1 711 ? -28.598 8.452 14.590 1.00 96.75 711 ARG A C 1
ATOM 5556 O O . ARG A 1 711 ? -28.184 9.609 14.548 1.00 96.75 711 ARG A O 1
ATOM 5563 N N . VAL A 1 712 ? -28.462 7.588 13.591 1.00 97.00 712 VAL A N 1
ATOM 5564 C CA . VAL A 1 712 ? -27.942 7.930 12.265 1.00 97.00 712 VAL A CA 1
ATOM 5565 C C . VAL A 1 712 ? -29.092 8.492 11.440 1.00 97.00 712 VAL A C 1
ATOM 5567 O O . VAL A 1 712 ? -30.081 7.794 11.190 1.00 97.00 712 VAL A O 1
ATOM 5570 N N . SER A 1 713 ? -28.998 9.779 11.105 1.00 93.81 713 SER A N 1
ATOM 5571 C CA . SER A 1 713 ? -30.032 10.509 10.360 1.00 93.81 713 SER A CA 1
ATOM 5572 C C . SER A 1 713 ? -29.910 10.352 8.856 1.00 93.81 713 SER A C 1
ATOM 5574 O O . SER A 1 713 ? -28.751 10.372 8.374 1.00 93.81 713 SER A O 1
#

InterPro domains:
  IPR000322 Glycoside hydrolase family 31, TIM barrel domain [PF01055] (384-478)
  IPR011013 Galactose mutarotase-like domain superfamily [SSF74650] (109-336)
  IPR013780 Glycosyl hydrolase, all-beta [G3DSA:2.60.40.1180] (517-585)
  IPR017853 Glycoside hydrolase superfamily [SSF51445] (337-476)
  IPR025887 Glycoside hydrolase family 31, N-terminal domain [PF13802] (227-278)

Foldseek 3Di:
DDDDDDDDDDDDDDDDDDDDDDDDDDDDDDDDDDDDDDDDPDPDPPPDDDDDDDPDDDDPDPPDPPPPPDDPPPPPFDWAAWAQWDWPDDDDQDWDFKTKIFHDPPTPAGAWIWMWGAQDLFKIKIWIAGPLFAAAPPFLWPQPGRTDTWGWPDDDRFKTKIKRDDDPPPPCLAAPPWTKIWIFGRPTHTKTWMWTADPNDTDTAWIADPPRQWTDTPAEIKGKTAAPPQWFKAFQDDDLDFRGCALHKAKQDADPQPPARSHPDHDYHHTFQKMKIFGQADPPDDGAKIKIKGWRHPAIKMKGRFVDADDPRGGMIMIGGDHHTTTMMMGIHHDPQSSVVVVCSTSHPFDDAFPCVVDDDDDDVVVLCQFAQVLQQDPVRFGDFLHGPCVSCVQLLVVLLVCLLQVHAGAYAGDFWADDDADPVVRHFDWDWDQTHDPPDTDITGGQPPVDPVSVVVVVVSVVVVLLSQHQYYPDDPGDDCQKDQQCPDLLVNFNVSVVDSNADWIDRPHQFKIWAADPDPPDQKDKDAATASDPPQFKWKWWQDPPGDIDTHGDIDIDTHHPVHTTMTGIAQHKAKDFDPDAEFFDPDDDSAAGSNRHGHQEVVNVHRYHHRQAIEIEHEHDQDAFDKHKDKDWDFRSHDVVTQIWMKMKMKGQHPRSQAIEIAMEIPHPRDAGNNGFKHWYFYRPPDNHYYPPFDWDADPNGITTIYGHD

Organism: Trichosporon asahii var. asahii (strain CBS 8904) (NCBI:txid1220162)